Protein 1BNB (pdb70)

Sequence (38 aa):
APLSCGRNGGVCIPIRCPVPMRQIGTCFGRPVKCCRSWAPLSCGRNGGVCIPIRCPVPMRQIGTCFGRPVKCCRSWAPLSCGRNGGVCIPIRCPVPMRQIGTCFGRPVKCCRSWAPLSCGRNGGVCIPIRCPVPMRQIGTCFGRPVKCCRSWAPLSCGRNGGVCIPIRCPVPMRQIGTCFGRPVKCCRSWAPLSCGRNGGVCIPIRCPVPMRQIGTCFGRPVKCCRSWAPLSCGRNGGVCIPIRCPVPMRQIGTCFGRPVKCCRSWAPLSCGRNGGVCIPIRCPVPMRQIGTCFGRPVKCCRSWAPLSCGRNGGVCIPIRCPVPMRQIGTCFGRPVKCCRSWAPLSCGRNGGVCIPIRCPVPMRQIGTCFGRPVKCCRSWAPLSCGRNGGVCIPIRCPVPMRQIGTCFGRPVKCCRSWAPLSCGRNGGVCIPIRCPVPMRQIGTCFGRPVKCCRSWAPLSCGRNGGVCIPIRCPVPMRQIGTCFGRPVKCCRSWAPLSCGRNGGVCIPIRCPVPMRQIGTCFGRPVKCCRSWAPLSCGRNGGVCIPIRCPVPMRQIGTCFGRPVKCCRSWAPLSCGRNGGVCIPIRCPVPMRQIGTCFGRPVKCCRSWAPLSCGRNGGVCIPIRCPVPMRQIGTCFGRPVKCCRSWAPLSCGRNGGVCIPIRCPVPMRQIGTCFGRPVKCCRSWAPLSCGRNGGVCIPIRCPVPMRQIGTCFGRPVKCCRSWAPLSCGRNGGVCIPIRCPVPMRQIGTCFGRPVKCCRSW

Structure (mmCIF, N/CA/C/O backbone):
data_1BNB
#
_entry.id   1BNB
#
_cell.length_a   1.000
_cell.length_b   1.000
_cell.length_c   1.000
_cell.angle_alpha   90.00
_cell.angle_beta   90.00
_cell.angle_gamma   90.00
#
_symmetry.space_group_name_H-M   'P 1'
#
loop_
_atom_site.group_PDB
_atom_site.id
_atom_site.type_symbol
_atom_site.label_atom_id
_atom_site.label_alt_id
_atom_site.label_comp_id
_atom_site.label_asym_id
_atom_site.label_entity_id
_atom_site.label_seq_id
_atom_site.pdbx_PDB_ins_code
_atom_site.Cartn_x
_atom_site.Cartn_y
_atom_site.Cartn_z
_atom_site.occupancy
_atom_site.B_iso_or_equiv
_atom_site.auth_seq_id
_atom_site.auth_comp_id
_atom_site.auth_asym_id
_atom_site.auth_atom_id
_atom_site.pdbx_PDB_model_num
ATOM 1 N N . ALA A 1 1 ? -6.690 10.330 3.943 1.00 1.17 1 ALA A N 1
ATOM 2 C CA . ALA A 1 1 ? -5.622 11.352 3.766 1.00 1.07 1 ALA A CA 1
ATOM 3 C C . ALA A 1 1 ? -4.830 11.026 2.503 1.00 0.82 1 ALA A C 1
ATOM 4 O O . ALA A 1 1 ? -4.856 9.907 2.033 1.00 0.77 1 ALA A O 1
ATOM 13 N N . PRO A 1 2 ? -4.151 12.015 1.991 1.00 0.88 2 PRO A N 1
ATOM 14 C CA . PRO A 1 2 ? -3.334 11.870 0.775 1.00 0.85 2 PRO A CA 1
ATOM 15 C C . PRO A 1 2 ? -2.007 11.193 1.113 1.00 0.65 2 PRO A C 1
ATOM 16 O O . PRO A 1 2 ? -1.567 11.217 2.245 1.00 0.68 2 PRO A O 1
ATOM 27 N N . LEU A 1 3 ? -1.375 10.593 0.138 1.00 0.58 3 LEU A N 1
ATOM 28 C CA . LEU A 1 3 ? -0.074 9.905 0.379 1.00 0.48 3 LEU A CA 1
ATOM 29 C C . LEU A 1 3 ? -0.295 8.692 1.282 1.00 0.34 3 LEU A C 1
ATOM 30 O O . LEU A 1 3 ? -0.357 7.571 0.817 1.00 0.37 3 LEU A O 1
ATOM 46 N N . SER A 1 4 ? -0.418 8.905 2.565 1.00 0.31 4 SER A N 1
ATOM 47 C CA . SER A 1 4 ? -0.636 7.770 3.501 1.00 0.30 4 SER A CA 1
ATOM 48 C C . SER A 1 4 ? 0.587 6.849 3.471 1.00 0.24 4 SER A C 1
ATOM 49 O O . SER A 1 4 ? 1.626 7.205 2.950 1.00 0.29 4 SER A O 1
ATOM 57 N N . CYS A 1 5 ? 0.474 5.675 4.039 1.00 0.26 5 CYS A N 1
ATOM 58 C CA . CYS A 1 5 ? 1.627 4.725 4.057 1.00 0.27 5 CYS A CA 1
ATOM 59 C C . CYS A 1 5 ? 2.736 5.248 4.979 1.00 0.28 5 CYS A C 1
ATOM 60 O O . CYS A 1 5 ? 3.796 4.663 5.070 1.00 0.33 5 CYS A O 1
ATOM 67 N N . GLY A 1 6 ? 2.510 6.334 5.672 1.00 0.32 6 GLY A N 1
ATOM 68 C CA . GLY A 1 6 ? 3.563 6.862 6.580 1.00 0.36 6 GLY A CA 1
ATOM 69 C C . GLY A 1 6 ? 3.560 6.042 7.865 1.00 0.35 6 GLY A C 1
ATOM 70 O O . GLY A 1 6 ? 4.562 5.480 8.258 1.00 0.39 6 GLY A O 1
ATOM 74 N N . ARG A 1 7 ? 2.435 5.960 8.516 1.00 0.36 7 ARG A N 1
ATOM 75 C CA . ARG A 1 7 ? 2.359 5.165 9.769 1.00 0.37 7 ARG A CA 1
ATOM 76 C C . ARG A 1 7 ? 2.593 3.695 9.433 1.00 0.32 7 ARG A C 1
ATOM 77 O O . ARG A 1 7 ? 3.271 2.984 10.146 1.00 0.38 7 ARG A O 1
ATOM 98 N N . ASN A 1 8 ? 2.040 3.237 8.344 1.00 0.30 8 ASN A N 1
ATOM 99 C CA . ASN A 1 8 ? 2.234 1.815 7.951 1.00 0.31 8 ASN A CA 1
ATOM 100 C C . ASN A 1 8 ? 3.700 1.598 7.586 1.00 0.28 8 ASN A C 1
ATOM 101 O O . ASN A 1 8 ? 4.287 0.585 7.908 1.00 0.37 8 ASN A O 1
ATOM 112 N N . GLY A 1 9 ? 4.294 2.544 6.914 1.00 0.24 9 GLY A N 1
ATOM 113 C CA . GLY A 1 9 ? 5.720 2.397 6.524 1.00 0.27 9 GLY A CA 1
ATOM 114 C C . GLY A 1 9 ? 5.819 1.441 5.339 1.00 0.26 9 GLY A C 1
ATOM 115 O O . GLY A 1 9 ? 6.468 0.418 5.410 1.00 0.37 9 GLY A O 1
ATOM 119 N N . GLY A 1 10 ? 5.182 1.764 4.248 1.00 0.25 10 GLY A N 1
ATOM 120 C CA . GLY A 1 10 ? 5.243 0.870 3.060 1.00 0.27 10 GLY A CA 1
ATOM 121 C C . GLY A 1 10 ? 5.182 1.719 1.792 1.00 0.24 10 GLY A C 1
ATOM 122 O O . GLY A 1 10 ? 5.257 2.930 1.845 1.00 0.29 10 GLY A O 1
ATOM 126 N N . VAL A 1 11 ? 5.041 1.099 0.653 1.00 0.25 11 VAL A N 1
ATOM 127 C CA . VAL A 1 11 ? 4.971 1.883 -0.611 1.00 0.24 11 VAL A CA 1
ATOM 128 C C . VAL A 1 11 ? 3.512 1.997 -1.053 1.00 0.24 11 VAL A C 1
ATOM 129 O O . VAL A 1 11 ? 2.700 1.137 -0.775 1.00 0.36 11 VAL A O 1
ATOM 142 N N . CYS A 1 12 ? 3.173 3.058 -1.731 1.00 0.22 12 CYS A N 1
ATOM 143 C CA . CYS A 1 12 ? 1.766 3.242 -2.182 1.00 0.23 12 CYS A CA 1
ATOM 144 C C . CYS A 1 12 ? 1.597 2.709 -3.605 1.00 0.22 12 CYS A C 1
ATOM 145 O O . CYS A 1 12 ? 1.828 3.409 -4.571 1.00 0.29 12 CYS A O 1
ATOM 152 N N . ILE A 1 13 ? 1.182 1.482 -3.745 1.00 0.23 13 ILE A N 1
ATOM 153 C CA . ILE A 1 13 ? 0.984 0.915 -5.104 1.00 0.23 13 ILE A CA 1
ATOM 154 C C . ILE A 1 13 ? -0.493 1.052 -5.487 1.00 0.24 13 ILE A C 1
ATOM 155 O O . ILE A 1 13 ? -1.365 0.670 -4.731 1.00 0.28 13 ILE A O 1
ATOM 171 N N . PRO A 1 14 ? -0.728 1.602 -6.648 1.00 0.26 14 PRO A N 1
ATOM 172 C CA . PRO A 1 14 ? -2.091 1.812 -7.164 1.00 0.30 14 PRO A CA 1
ATOM 173 C C . PRO A 1 14 ? -2.669 0.502 -7.705 1.00 0.27 14 PRO A C 1
ATOM 174 O O . PRO A 1 14 ? -2.016 -0.521 -7.702 1.00 0.30 14 PRO A O 1
ATOM 185 N N . ILE A 1 15 ? -3.892 0.537 -8.166 1.00 0.30 15 ILE A N 1
ATOM 186 C CA . ILE A 1 15 ? -4.543 -0.689 -8.711 1.00 0.33 15 ILE A CA 1
ATOM 187 C C . ILE A 1 15 ? -4.649 -1.752 -7.609 1.00 0.33 15 ILE A C 1
ATOM 188 O O . ILE A 1 15 ? -5.596 -1.756 -6.847 1.00 0.42 15 ILE A O 1
ATOM 204 N N . ARG A 1 16 ? -3.702 -2.645 -7.498 1.00 0.32 16 ARG A N 1
ATOM 205 C CA . ARG A 1 16 ? -3.791 -3.677 -6.428 1.00 0.35 16 ARG A CA 1
ATOM 206 C C . ARG A 1 16 ? -2.387 -4.072 -5.982 1.00 0.31 16 ARG A C 1
ATOM 207 O O . ARG A 1 16 ? -1.406 -3.728 -6.608 1.00 0.40 16 ARG A O 1
ATOM 228 N N . CYS A 1 17 ? -2.287 -4.798 -4.906 1.00 0.30 17 CYS A N 1
ATOM 229 C CA . CYS A 1 17 ? -0.949 -5.222 -4.418 1.00 0.28 17 CYS A CA 1
ATOM 230 C C . CYS A 1 17 ? -0.436 -6.369 -5.289 1.00 0.25 17 CYS A C 1
ATOM 231 O O . CYS A 1 17 ? -1.086 -7.390 -5.414 1.00 0.31 17 CYS A O 1
ATOM 238 N N . PRO A 1 18 ? 0.717 -6.168 -5.868 1.00 0.28 18 PRO A N 1
ATOM 239 C CA . PRO A 1 18 ? 1.353 -7.170 -6.735 1.00 0.36 18 PRO A CA 1
ATOM 240 C C . PRO A 1 18 ? 2.030 -8.243 -5.882 1.00 0.34 18 PRO A C 1
ATOM 241 O O . PRO A 1 18 ? 2.844 -7.946 -5.031 1.00 0.43 18 PRO A O 1
ATOM 252 N N . VAL A 1 19 ? 1.702 -9.484 -6.099 1.00 0.38 19 VAL A N 1
ATOM 253 C CA . VAL A 1 19 ? 2.332 -10.567 -5.297 1.00 0.40 19 VAL A CA 1
ATOM 254 C C . VAL A 1 19 ? 3.810 -10.672 -5.680 1.00 0.44 19 VAL A C 1
ATOM 255 O O . VAL A 1 19 ? 4.203 -10.237 -6.744 1.00 0.49 19 VAL A O 1
ATOM 268 N N . PRO A 1 20 ? 4.588 -11.251 -4.802 1.00 0.45 20 PRO A N 1
ATOM 269 C CA . PRO A 1 20 ? 4.108 -11.779 -3.511 1.00 0.43 20 PRO A CA 1
ATOM 270 C C . PRO A 1 20 ? 3.979 -10.667 -2.456 1.00 0.37 20 PRO A C 1
ATOM 271 O O . PRO A 1 20 ? 3.790 -10.942 -1.288 1.00 0.46 20 PRO A O 1
ATOM 282 N N . MET A 1 21 ? 4.081 -9.421 -2.843 1.00 0.31 21 MET A N 1
ATOM 283 C CA . MET A 1 21 ? 3.961 -8.328 -1.839 1.00 0.28 21 MET A CA 1
ATOM 284 C C . MET A 1 21 ? 2.560 -8.355 -1.230 1.00 0.27 21 MET A C 1
ATOM 285 O O . MET A 1 21 ? 1.582 -8.598 -1.910 1.00 0.37 21 MET A O 1
ATOM 299 N N . ARG A 1 22 ? 2.456 -8.111 0.046 1.00 0.28 22 ARG A N 1
ATOM 300 C CA . ARG A 1 22 ? 1.120 -8.128 0.701 1.00 0.33 22 ARG A CA 1
ATOM 301 C C . ARG A 1 22 ? 0.700 -6.694 1.025 1.00 0.29 22 ARG A C 1
ATOM 302 O O . ARG A 1 22 ? 1.527 -5.837 1.273 1.00 0.33 22 ARG A O 1
ATOM 323 N N . GLN A 1 23 ? -0.577 -6.427 1.025 1.00 0.30 23 GLN A N 1
ATOM 324 C CA . GLN A 1 23 ? -1.047 -5.050 1.334 1.00 0.28 23 GLN A CA 1
ATOM 325 C C . GLN A 1 23 ? -0.874 -4.782 2.828 1.00 0.27 23 GLN A C 1
ATOM 326 O O . GLN A 1 23 ? -1.071 -5.653 3.650 1.00 0.36 23 GLN A O 1
ATOM 340 N N . ILE A 1 24 ? -0.508 -3.583 3.185 1.00 0.26 24 ILE A N 1
ATOM 341 C CA . ILE A 1 24 ? -0.320 -3.257 4.626 1.00 0.28 24 ILE A CA 1
ATOM 342 C C . ILE A 1 24 ? -0.881 -1.861 4.909 1.00 0.27 24 ILE A C 1
ATOM 343 O O . ILE A 1 24 ? -0.307 -1.089 5.651 1.00 0.37 24 ILE A O 1
ATOM 359 N N . GLY A 1 25 ? -1.996 -1.528 4.323 1.00 0.28 25 GLY A N 1
ATOM 360 C CA . GLY A 1 25 ? -2.588 -0.182 4.559 1.00 0.29 25 GLY A CA 1
ATOM 361 C C . GLY A 1 25 ? -3.159 0.347 3.245 1.00 0.26 25 GLY A C 1
ATOM 362 O O . GLY A 1 25 ? -3.263 -0.374 2.273 1.00 0.33 25 GLY A O 1
ATOM 366 N N . THR A 1 26 ? -3.527 1.597 3.202 1.00 0.28 26 THR A N 1
ATOM 367 C CA . THR A 1 26 ? -4.087 2.156 1.944 1.00 0.29 26 THR A CA 1
ATOM 368 C C . THR A 1 26 ? -3.389 3.479 1.619 1.00 0.26 26 THR A C 1
ATOM 369 O O . THR A 1 26 ? -2.694 4.041 2.442 1.00 0.32 26 THR A O 1
ATOM 380 N N . CYS A 1 27 ? -3.568 3.980 0.427 1.00 0.25 27 CYS A N 1
ATOM 381 C CA . CYS A 1 27 ? -2.913 5.263 0.052 1.00 0.25 27 CYS A CA 1
ATOM 382 C C . CYS A 1 27 ? -3.888 6.113 -0.762 1.00 0.25 27 CYS A C 1
ATOM 383 O O . CYS A 1 27 ? -4.620 5.609 -1.592 1.00 0.28 27 CYS A O 1
ATOM 390 N N . PHE A 1 28 ? -3.901 7.400 -0.529 1.00 0.27 28 PHE A N 1
ATOM 391 C CA . PHE A 1 28 ? -4.826 8.298 -1.283 1.00 0.30 28 PHE A CA 1
ATOM 392 C C . PHE A 1 28 ? -6.268 7.816 -1.126 1.00 0.35 28 PHE A C 1
ATOM 393 O O . PHE A 1 28 ? -7.100 8.047 -1.979 1.00 0.42 28 PHE A O 1
ATOM 410 N N . GLY A 1 29 ? -6.578 7.148 -0.052 1.00 0.39 29 GLY A N 1
ATOM 411 C CA . GLY A 1 29 ? -7.969 6.660 0.134 1.00 0.47 29 GLY A CA 1
ATOM 412 C C . GLY A 1 29 ? -8.065 5.205 -0.326 1.00 0.44 29 GLY A C 1
ATOM 413 O O . GLY A 1 29 ? -7.352 4.345 0.151 1.00 0.47 29 GLY A O 1
ATOM 417 N N . ARG A 1 30 ? -8.958 4.919 -1.233 1.00 0.46 30 ARG A N 1
ATOM 418 C CA . ARG A 1 30 ? -9.120 3.515 -1.707 1.00 0.48 30 ARG A CA 1
ATOM 419 C C . ARG A 1 30 ? -8.486 3.242 -3.099 1.00 0.45 30 ARG A C 1
ATOM 420 O O . ARG A 1 30 ? -8.390 2.090 -3.474 1.00 0.49 30 ARG A O 1
ATOM 441 N N . PRO A 1 31 ? -8.077 4.253 -3.852 1.00 0.41 31 PRO A N 1
ATOM 442 C CA . PRO A 1 31 ? -7.488 4.011 -5.185 1.00 0.41 31 PRO A CA 1
ATOM 443 C C . PRO A 1 31 ? -6.081 3.422 -5.058 1.00 0.35 31 PRO A C 1
ATOM 444 O O . PRO A 1 31 ? -5.733 2.481 -5.744 1.00 0.43 31 PRO A O 1
ATOM 455 N N . VAL A 1 32 ? -5.273 3.950 -4.185 1.00 0.27 32 VAL A N 1
ATOM 456 C CA . VAL A 1 32 ? -3.903 3.398 -4.023 1.00 0.23 32 VAL A CA 1
ATOM 457 C C . VAL A 1 32 ? -3.854 2.609 -2.715 1.00 0.21 32 VAL A C 1
ATOM 458 O O . VAL A 1 32 ? -4.640 2.840 -1.819 1.00 0.23 32 VAL A O 1
ATOM 471 N N . LYS A 1 33 ? -2.957 1.671 -2.593 1.00 0.23 33 LYS A N 1
ATOM 472 C CA . LYS A 1 33 ? -2.893 0.876 -1.336 1.00 0.23 33 LYS A CA 1
ATOM 473 C C . LYS A 1 33 ? -1.444 0.756 -0.867 1.00 0.20 33 LYS A C 1
ATOM 474 O O . LYS A 1 33 ? -0.517 0.998 -1.613 1.00 0.23 33 LYS A O 1
ATOM 493 N N . CYS A 1 34 ? -1.245 0.367 0.361 1.00 0.21 34 CYS A N 1
ATOM 494 C CA . CYS A 1 34 ? 0.139 0.209 0.882 1.00 0.22 34 CYS A CA 1
ATOM 495 C C . CYS A 1 34 ? 0.587 -1.227 0.635 1.00 0.23 34 CYS A C 1
ATOM 496 O O . CYS A 1 34 ? -0.172 -2.156 0.818 1.00 0.32 34 CYS A O 1
ATOM 503 N N . CYS A 1 35 ? 1.802 -1.426 0.213 1.00 0.23 35 CYS A N 1
ATOM 504 C CA . CYS A 1 35 ? 2.269 -2.813 -0.051 1.00 0.27 35 CYS A CA 1
ATOM 505 C C . CYS A 1 35 ? 3.654 -3.018 0.560 1.00 0.24 35 CYS A C 1
ATOM 506 O O . CYS A 1 35 ? 4.540 -2.205 0.400 1.00 0.26 35 CYS A O 1
ATOM 513 N N . ARG A 1 36 ? 3.848 -4.105 1.255 1.00 0.22 36 ARG A N 1
ATOM 514 C CA . ARG A 1 36 ? 5.178 -4.368 1.866 1.00 0.22 36 ARG A CA 1
ATOM 515 C C . ARG A 1 36 ? 5.401 -5.875 1.947 1.00 0.23 36 ARG A C 1
ATOM 516 O O . ARG A 1 36 ? 4.464 -6.651 1.941 1.00 0.29 36 ARG A O 1
ATOM 537 N N . SER A 1 37 ? 6.629 -6.297 2.025 1.00 0.29 37 SER A N 1
ATOM 538 C CA . SER A 1 37 ? 6.909 -7.753 2.112 1.00 0.35 37 SER A CA 1
ATOM 539 C C . SER A 1 37 ? 6.720 -8.217 3.557 1.00 0.39 37 SER A C 1
ATOM 540 O O . SER A 1 37 ? 6.298 -9.327 3.813 1.00 0.55 37 SER A O 1
ATOM 548 N N . TRP A 1 38 ? 7.026 -7.372 4.503 1.00 0.42 38 TRP A N 1
ATOM 549 C CA . TRP A 1 38 ? 6.864 -7.757 5.930 1.00 0.53 38 TRP A CA 1
ATOM 550 C C . TRP A 1 38 ? 5.858 -6.816 6.583 1.00 0.51 38 TRP A C 1
ATOM 551 O O . TRP A 1 38 ? 5.608 -6.966 7.765 1.00 0.67 38 TRP A O 1
ATOM 573 N N . ALA A 1 1 ? 5.861 10.905 12.527 1.00 2.55 1 ALA A N 2
ATOM 574 C CA . ALA A 1 1 ? 6.848 10.578 11.457 1.00 2.37 1 ALA A CA 2
ATOM 575 C C . ALA A 1 1 ? 6.485 9.234 10.816 1.00 1.96 1 ALA A C 2
ATOM 576 O O . ALA A 1 1 ? 6.208 9.179 9.636 1.00 1.96 1 ALA A O 2
ATOM 585 N N . PRO A 1 2 ? 6.493 8.187 11.605 1.00 1.78 2 PRO A N 2
ATOM 586 C CA . PRO A 1 2 ? 6.165 6.840 11.115 1.00 1.51 2 PRO A CA 2
ATOM 587 C C . PRO A 1 2 ? 4.653 6.690 10.956 1.00 1.28 2 PRO A C 2
ATOM 588 O O . PRO A 1 2 ? 3.974 6.192 11.830 1.00 1.38 2 PRO A O 2
ATOM 599 N N . LEU A 1 3 ? 4.121 7.121 9.850 1.00 1.16 3 LEU A N 2
ATOM 600 C CA . LEU A 1 3 ? 2.655 7.000 9.640 1.00 1.08 3 LEU A CA 2
ATOM 601 C C . LEU A 1 3 ? 2.347 5.600 9.120 1.00 0.77 3 LEU A C 2
ATOM 602 O O . LEU A 1 3 ? 3.233 4.792 8.936 1.00 0.64 3 LEU A O 2
ATOM 618 N N . SER A 1 4 ? 1.100 5.307 8.880 1.00 0.79 4 SER A N 2
ATOM 619 C CA . SER A 1 4 ? 0.739 3.960 8.368 1.00 0.70 4 SER A CA 2
ATOM 620 C C . SER A 1 4 ? 1.488 3.703 7.061 1.00 0.42 4 SER A C 2
ATOM 621 O O . SER A 1 4 ? 1.860 4.626 6.365 1.00 0.35 4 SER A O 2
ATOM 629 N N . CYS A 1 5 ? 1.716 2.458 6.733 1.00 0.50 5 CYS A N 2
ATOM 630 C CA . CYS A 1 5 ? 2.447 2.121 5.476 1.00 0.55 5 CYS A CA 2
ATOM 631 C C . CYS A 1 5 ? 3.933 2.453 5.642 1.00 0.49 5 CYS A C 2
ATOM 632 O O . CYS A 1 5 ? 4.775 1.583 5.585 1.00 0.61 5 CYS A O 2
ATOM 639 N N . GLY A 1 6 ? 4.262 3.699 5.853 1.00 0.48 6 GLY A N 2
ATOM 640 C CA . GLY A 1 6 ? 5.691 4.076 6.025 1.00 0.66 6 GLY A CA 2
ATOM 641 C C . GLY A 1 6 ? 6.268 3.340 7.233 1.00 0.61 6 GLY A C 2
ATOM 642 O O . GLY A 1 6 ? 7.337 2.767 7.169 1.00 0.74 6 GLY A O 2
ATOM 646 N N . ARG A 1 7 ? 5.571 3.350 8.336 1.00 0.55 7 ARG A N 2
ATOM 647 C CA . ARG A 1 7 ? 6.085 2.650 9.545 1.00 0.61 7 ARG A CA 2
ATOM 648 C C . ARG A 1 7 ? 6.145 1.144 9.284 1.00 0.45 7 ARG A C 2
ATOM 649 O O . ARG A 1 7 ? 6.956 0.441 9.850 1.00 0.53 7 ARG A O 2
ATOM 670 N N . ASN A 1 8 ? 5.291 0.638 8.437 1.00 0.36 8 ASN A N 2
ATOM 671 C CA . AS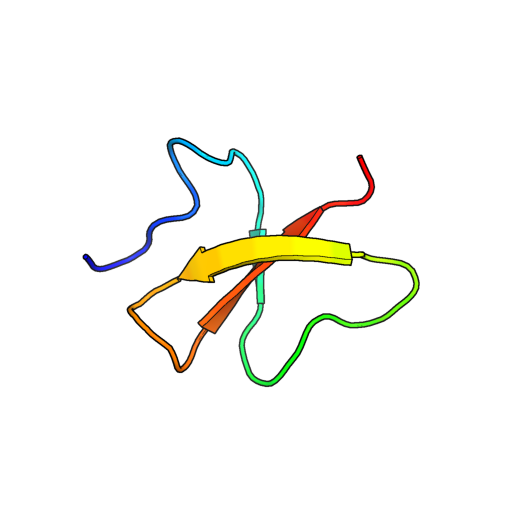N A 1 8 ? 5.306 -0.824 8.152 1.00 0.42 8 ASN A CA 2
ATOM 672 C C . ASN A 1 8 ? 6.335 -1.132 7.062 1.00 0.43 8 ASN A C 2
ATOM 673 O O . ASN A 1 8 ? 6.681 -2.275 6.835 1.00 0.56 8 ASN A O 2
ATOM 684 N N . GLY A 1 9 ? 6.821 -0.132 6.379 1.00 0.49 9 GLY A N 2
ATOM 685 C CA . GLY A 1 9 ? 7.818 -0.381 5.305 1.00 0.65 9 GLY A CA 2
ATOM 686 C C . GLY A 1 9 ? 7.098 -0.612 3.974 1.00 0.59 9 GLY A C 2
ATOM 687 O O . GLY A 1 9 ? 7.696 -1.026 3.004 1.00 0.65 9 GLY A O 2
ATOM 691 N N . GLY A 1 10 ? 5.823 -0.346 3.909 1.00 0.69 10 GLY A N 2
ATOM 692 C CA . GLY A 1 10 ? 5.093 -0.554 2.632 1.00 0.70 10 GLY A CA 2
ATOM 693 C C . GLY A 1 10 ? 5.021 0.771 1.877 1.00 0.68 10 GLY A C 2
ATOM 694 O O . GLY A 1 10 ? 5.092 1.833 2.463 1.00 0.96 10 GLY A O 2
ATOM 698 N N . VAL A 1 11 ? 4.874 0.719 0.584 1.00 0.49 11 VAL A N 2
ATOM 699 C CA . VAL A 1 11 ? 4.792 1.980 -0.203 1.00 0.53 11 VAL A CA 2
ATOM 700 C C . VAL A 1 11 ? 3.407 2.084 -0.842 1.00 0.47 11 VAL A C 2
ATOM 701 O O . VAL A 1 11 ? 2.713 1.100 -1.002 1.00 0.41 11 VAL A O 2
ATOM 714 N N . CYS A 1 12 ? 3.000 3.269 -1.204 1.00 0.54 12 CYS A N 2
ATOM 715 C CA . CYS A 1 12 ? 1.659 3.439 -1.829 1.00 0.50 12 CYS A CA 2
ATOM 716 C C . CYS A 1 12 ? 1.724 3.002 -3.292 1.00 0.47 12 CYS A C 2
ATOM 717 O O . CYS A 1 12 ? 2.064 3.777 -4.165 1.00 0.59 12 CYS A O 2
ATOM 724 N N . ILE A 1 13 ? 1.399 1.772 -3.568 1.00 0.40 13 ILE A N 2
ATOM 725 C CA . ILE A 1 13 ? 1.439 1.290 -4.974 1.00 0.44 13 ILE A CA 2
ATOM 726 C C . ILE A 1 13 ? 0.017 1.287 -5.540 1.00 0.40 13 ILE A C 2
ATOM 727 O O . ILE A 1 13 ? -0.867 0.661 -4.988 1.00 0.35 13 ILE A O 2
ATOM 743 N N . PRO A 1 14 ? -0.159 1.990 -6.627 1.00 0.47 14 PRO A N 2
ATOM 744 C CA . PRO A 1 14 ? -1.463 2.093 -7.299 1.00 0.47 14 PRO A CA 2
ATOM 745 C C . PRO A 1 14 ? -1.729 0.833 -8.122 1.00 0.48 14 PRO A C 2
ATOM 746 O O . PRO A 1 14 ? -0.880 -0.027 -8.240 1.00 0.52 14 PRO A O 2
ATOM 757 N N . ILE A 1 15 ? -2.900 0.719 -8.688 1.00 0.54 15 ILE A N 2
ATOM 758 C CA . ILE A 1 15 ? -3.227 -0.484 -9.503 1.00 0.61 15 ILE A CA 2
ATOM 759 C C . ILE A 1 15 ? -2.958 -1.743 -8.663 1.00 0.57 15 ILE A C 2
ATOM 760 O O . ILE A 1 15 ? -3.452 -1.863 -7.561 1.00 0.66 15 ILE A O 2
ATOM 776 N N . ARG A 1 16 ? -2.186 -2.680 -9.148 1.00 0.66 16 ARG A N 2
ATOM 777 C CA . ARG A 1 16 ? -1.919 -3.896 -8.334 1.00 0.66 16 ARG A CA 2
ATOM 778 C C . ARG A 1 16 ? -0.505 -3.814 -7.764 1.00 0.64 16 ARG A C 2
ATOM 779 O O . ARG A 1 16 ? 0.303 -3.018 -8.197 1.00 0.85 16 ARG A O 2
ATOM 800 N N . CYS A 1 17 ? -0.200 -4.627 -6.795 1.00 0.59 17 CYS A N 2
ATOM 801 C CA . CYS A 1 17 ? 1.162 -4.593 -6.198 1.00 0.58 17 CYS A CA 2
ATOM 802 C C . CYS A 1 17 ? 1.875 -5.910 -6.506 1.00 0.64 17 CYS A C 2
ATOM 803 O O . CYS A 1 17 ? 1.237 -6.921 -6.725 1.00 0.71 17 CYS A O 2
ATOM 810 N N . PRO A 1 18 ? 3.178 -5.854 -6.528 1.00 0.66 18 PRO A N 2
ATOM 811 C CA . PRO A 1 18 ? 4.021 -7.027 -6.821 1.00 0.74 18 PRO A CA 2
ATOM 812 C C . PRO A 1 18 ? 4.098 -7.953 -5.606 1.00 0.64 18 PRO A C 2
ATOM 813 O O . PRO A 1 18 ? 3.687 -7.599 -4.520 1.00 0.61 18 PRO A O 2
ATOM 824 N N . VAL A 1 19 ? 4.620 -9.136 -5.788 1.00 0.67 19 VAL A N 2
ATOM 825 C CA . VAL A 1 19 ? 4.727 -10.093 -4.652 1.00 0.61 19 VAL A CA 2
ATOM 826 C C . VAL A 1 19 ? 5.713 -9.546 -3.617 1.00 0.56 19 VAL A C 2
ATOM 827 O O . VAL A 1 19 ? 6.599 -8.787 -3.950 1.00 0.62 19 VAL A O 2
ATOM 840 N N . PRO A 1 20 ? 5.529 -9.956 -2.387 1.00 0.52 20 PRO A N 2
ATOM 841 C CA . PRO A 1 20 ? 4.450 -10.879 -1.992 1.00 0.55 20 PRO A CA 2
ATOM 842 C C . PRO A 1 20 ? 3.114 -10.139 -1.826 1.00 0.54 20 PRO A C 2
ATOM 843 O O . PRO A 1 20 ? 2.158 -10.696 -1.329 1.00 0.65 20 PRO A O 2
ATOM 854 N N . MET A 1 21 ? 3.040 -8.897 -2.233 1.00 0.49 21 MET A N 2
ATOM 855 C CA . MET A 1 21 ? 1.767 -8.136 -2.095 1.00 0.53 21 MET A CA 2
ATOM 856 C C . MET A 1 21 ? 1.372 -8.074 -0.621 1.00 0.47 21 MET A C 2
ATOM 857 O O . MET A 1 21 ? 0.313 -8.522 -0.230 1.00 0.59 21 MET A O 2
ATOM 871 N N . ARG A 1 22 ? 2.213 -7.516 0.201 1.00 0.37 22 ARG A N 2
ATOM 872 C CA . ARG A 1 22 ? 1.880 -7.421 1.645 1.00 0.41 22 ARG A CA 2
ATOM 873 C C . ARG A 1 22 ? 1.144 -6.105 1.884 1.00 0.41 22 ARG A C 2
ATOM 874 O O . ARG A 1 22 ? 1.746 -5.088 2.157 1.00 0.43 22 ARG A O 2
ATOM 895 N N . GLN A 1 23 ? -0.154 -6.111 1.762 1.00 0.52 23 GLN A N 2
ATOM 896 C CA . GLN A 1 23 ? -0.925 -4.853 1.964 1.00 0.56 23 GLN A CA 2
ATOM 897 C C . GLN A 1 23 ? -0.985 -4.516 3.452 1.00 0.68 23 GLN A C 2
ATOM 898 O O . GLN A 1 23 ? -1.443 -5.300 4.258 1.00 0.93 23 GLN A O 2
ATOM 912 N N . ILE A 1 24 ? -0.538 -3.348 3.817 1.00 0.62 24 ILE A N 2
ATOM 913 C CA . ILE A 1 24 ? -0.579 -2.944 5.248 1.00 0.80 24 ILE A CA 2
ATOM 914 C C . ILE A 1 24 ? -1.261 -1.579 5.362 1.00 0.84 24 ILE A C 2
ATOM 915 O O . ILE A 1 24 ? -0.910 -0.768 6.195 1.00 1.10 24 ILE A O 2
ATOM 931 N N . GLY A 1 25 ? -2.230 -1.312 4.529 1.00 0.67 25 GLY A N 2
ATOM 932 C CA . GLY A 1 25 ? -2.920 0.003 4.597 1.00 0.71 25 GLY A CA 2
ATOM 933 C C . GLY A 1 25 ? -3.344 0.426 3.194 1.00 0.62 25 GLY A C 2
ATOM 934 O O . GLY A 1 25 ? -3.101 -0.271 2.226 1.00 0.57 25 GLY A O 2
ATOM 938 N N . THR A 1 26 ? -3.975 1.559 3.071 1.00 0.65 26 THR A N 2
ATOM 939 C CA . THR A 1 26 ? -4.416 2.022 1.730 1.00 0.60 26 THR A CA 2
ATOM 940 C C . THR A 1 26 ? -3.894 3.438 1.485 1.00 0.60 26 THR A C 2
ATOM 941 O O . THR A 1 26 ? -3.460 4.116 2.397 1.00 0.74 26 THR A O 2
ATOM 952 N N . CYS A 1 27 ? -3.926 3.890 0.264 1.00 0.53 27 CYS A N 2
ATOM 953 C CA . CYS A 1 27 ? -3.426 5.258 -0.036 1.00 0.58 27 CYS A CA 2
ATOM 954 C C . CYS A 1 27 ? -4.420 5.980 -0.948 1.00 0.58 27 CYS A C 2
ATOM 955 O O . CYS A 1 27 ? -4.850 5.451 -1.958 1.00 0.48 27 CYS A O 2
ATOM 962 N N . PHE A 1 28 ? -4.778 7.188 -0.599 1.00 0.71 28 PHE A N 2
ATOM 963 C CA . PHE A 1 28 ? -5.737 7.971 -1.433 1.00 0.74 28 PHE A CA 2
ATOM 964 C C . PHE A 1 28 ? -7.038 7.192 -1.614 1.00 0.68 28 PHE A C 2
ATOM 965 O O . PHE A 1 28 ? -7.670 7.264 -2.647 1.00 0.67 28 PHE A O 2
ATOM 982 N N . GLY A 1 29 ? -7.450 6.453 -0.625 1.00 0.72 29 GLY A N 2
ATOM 983 C CA . GLY A 1 29 ? -8.715 5.683 -0.762 1.00 0.72 29 GLY A CA 2
ATOM 984 C C . GLY A 1 29 ? -8.398 4.260 -1.212 1.00 0.62 29 GLY A C 2
ATOM 985 O O . GLY A 1 29 ? -7.519 3.612 -0.680 1.00 0.64 29 GLY A O 2
ATOM 989 N N . ARG A 1 30 ? -9.116 3.762 -2.182 1.00 0.59 30 ARG A N 2
ATOM 990 C CA . ARG A 1 30 ? -8.870 2.373 -2.656 1.00 0.56 30 ARG A CA 2
ATOM 991 C C . ARG A 1 30 ? -8.058 2.294 -3.977 1.00 0.46 30 ARG A C 2
ATOM 992 O O . ARG A 1 30 ? -7.778 1.196 -4.415 1.00 0.49 30 ARG A O 2
ATOM 1013 N N . PRO A 1 31 ? -7.688 3.403 -4.600 1.00 0.42 31 PRO A N 2
ATOM 1014 C CA . PRO A 1 31 ? -6.917 3.338 -5.855 1.00 0.39 31 PRO A CA 2
ATOM 1015 C C . PRO A 1 31 ? -5.471 2.946 -5.555 1.00 0.33 31 PRO A C 2
ATOM 1016 O O . PRO A 1 31 ? -4.899 2.094 -6.208 1.00 0.40 31 PRO A O 2
ATOM 1027 N N . VAL A 1 32 ? -4.877 3.545 -4.563 1.00 0.32 32 VAL A N 2
ATOM 1028 C CA . VAL A 1 32 ? -3.482 3.192 -4.217 1.00 0.31 32 VAL A CA 2
ATOM 1029 C C . VAL A 1 32 ? -3.501 2.420 -2.900 1.00 0.31 32 VAL A C 2
ATOM 1030 O O . VAL A 1 32 ? -4.367 2.622 -2.073 1.00 0.39 32 VAL A O 2
ATOM 1043 N N . LYS A 1 33 ? -2.577 1.525 -2.697 1.00 0.29 33 LYS A N 2
ATOM 1044 C CA . LYS A 1 33 ? -2.579 0.740 -1.432 1.00 0.31 33 LYS A CA 2
ATOM 1045 C C . LYS A 1 33 ? -1.163 0.665 -0.873 1.00 0.31 33 LYS A C 2
ATOM 1046 O O . LYS A 1 33 ? -0.197 0.860 -1.579 1.00 0.32 33 LYS A O 2
ATOM 1065 N N . CYS A 1 34 ? -1.034 0.371 0.388 1.00 0.35 34 CYS A N 2
ATOM 1066 C CA . CYS A 1 34 ? 0.318 0.267 0.994 1.00 0.37 34 CYS A CA 2
ATOM 1067 C C . CYS A 1 34 ? 0.798 -1.173 0.858 1.00 0.31 34 CYS A C 2
ATOM 1068 O O . CYS A 1 34 ? 0.650 -1.973 1.758 1.00 0.37 34 CYS A O 2
ATOM 1075 N N . CYS A 1 35 ? 1.357 -1.516 -0.265 1.00 0.27 35 CYS A N 2
ATOM 1076 C CA . CYS A 1 35 ? 1.826 -2.912 -0.459 1.00 0.25 35 CYS A CA 2
ATOM 1077 C C . CYS A 1 35 ? 3.323 -2.997 -0.171 1.00 0.28 35 CYS A C 2
ATOM 1078 O O . CYS A 1 35 ? 4.082 -2.108 -0.499 1.00 0.34 35 CYS A O 2
ATOM 1085 N N . ARG A 1 36 ? 3.746 -4.065 0.442 1.00 0.35 36 ARG A N 2
ATOM 1086 C CA . ARG A 1 36 ? 5.188 -4.227 0.756 1.00 0.44 36 ARG A CA 2
ATOM 1087 C C . ARG A 1 36 ? 5.772 -5.296 -0.159 1.00 0.43 36 ARG A C 2
ATOM 1088 O O . ARG A 1 36 ? 5.081 -6.199 -0.589 1.00 0.34 36 ARG A O 2
ATOM 1109 N N . SER A 1 37 ? 7.037 -5.211 -0.454 1.00 0.66 37 SER A N 2
ATOM 1110 C CA . SER A 1 37 ? 7.662 -6.230 -1.335 1.00 0.72 37 SER A CA 2
ATOM 1111 C C . SER A 1 37 ? 8.344 -7.301 -0.476 1.00 0.70 37 SER A C 2
ATOM 1112 O O . SER A 1 37 ? 9.188 -8.038 -0.947 1.00 0.80 37 SER A O 2
ATOM 1120 N N . TRP A 1 38 ? 7.983 -7.398 0.777 1.00 0.71 38 TRP A N 2
ATOM 1121 C CA . TRP A 1 38 ? 8.603 -8.420 1.659 1.00 0.84 38 TRP A CA 2
ATOM 1122 C C . TRP A 1 38 ? 7.752 -8.553 2.919 1.00 0.88 38 TRP A C 2
ATOM 1123 O O . TRP A 1 38 ? 8.122 -9.322 3.789 1.00 1.07 38 TRP A O 2
ATOM 1145 N N . ALA A 1 1 ? 1.622 12.443 -6.705 1.00 1.85 1 ALA A N 3
ATOM 1146 C CA . ALA A 1 1 ? 1.421 12.008 -5.294 1.00 1.43 1 ALA A CA 3
ATOM 1147 C C . ALA A 1 1 ? 2.644 11.212 -4.842 1.00 1.29 1 ALA A C 3
ATOM 1148 O O . ALA A 1 1 ? 3.362 10.670 -5.656 1.00 1.50 1 ALA A O 3
ATOM 1157 N N . PRO A 1 2 ? 2.842 11.170 -3.553 1.00 1.13 2 PRO A N 3
ATOM 1158 C CA . PRO A 1 2 ? 3.973 10.449 -2.945 1.00 1.23 2 PRO A CA 3
ATOM 1159 C C . PRO A 1 2 ? 3.698 8.947 -2.925 1.00 1.06 2 PRO A C 3
ATOM 1160 O O . PRO A 1 2 ? 2.658 8.503 -2.483 1.00 1.16 2 PRO A O 3
ATOM 1171 N N . LEU A 1 3 ? 4.620 8.158 -3.398 1.00 0.91 3 LEU A N 3
ATOM 1172 C CA . LEU A 1 3 ? 4.405 6.687 -3.401 1.00 0.83 3 LEU A CA 3
ATOM 1173 C C . LEU A 1 3 ? 5.022 6.067 -2.146 1.00 0.67 3 LEU A C 3
ATOM 1174 O O . LEU A 1 3 ? 5.239 4.874 -2.080 1.00 0.94 3 LEU A O 3
ATOM 1190 N N . SER A 1 4 ? 5.304 6.854 -1.147 1.00 0.69 4 SER A N 3
ATOM 1191 C CA . SER A 1 4 ? 5.903 6.291 0.091 1.00 0.59 4 SER A CA 3
ATOM 1192 C C . SER A 1 4 ? 4.828 6.198 1.173 1.00 0.54 4 SER A C 3
ATOM 1193 O O . SER A 1 4 ? 4.312 7.196 1.636 1.00 0.82 4 SER A O 3
ATOM 1201 N N . CYS A 1 5 ? 4.492 5.010 1.588 1.00 0.36 5 CYS A N 3
ATOM 1202 C CA . CYS A 1 5 ? 3.460 4.860 2.648 1.00 0.34 5 CYS A CA 3
ATOM 1203 C C . CYS A 1 5 ? 4.158 4.846 4.004 1.00 0.35 5 CYS A C 3
ATOM 1204 O O . CYS A 1 5 ? 4.375 3.805 4.591 1.00 0.42 5 CYS A O 3
ATOM 1211 N N . GLY A 1 6 ? 4.523 5.992 4.498 1.00 0.43 6 GLY A N 3
ATOM 1212 C CA . GLY A 1 6 ? 5.223 6.052 5.812 1.00 0.51 6 GLY A CA 3
ATOM 1213 C C . GLY A 1 6 ? 4.272 5.633 6.937 1.00 0.49 6 GLY A C 3
ATOM 1214 O O . GLY A 1 6 ? 4.702 5.194 7.983 1.00 0.54 6 GLY A O 3
ATOM 1218 N N . ARG A 1 7 ? 2.987 5.770 6.737 1.00 0.48 7 ARG A N 3
ATOM 1219 C CA . ARG A 1 7 ? 2.022 5.382 7.805 1.00 0.50 7 ARG A CA 3
ATOM 1220 C C . ARG A 1 7 ? 2.251 3.925 8.208 1.00 0.46 7 ARG A C 3
ATOM 1221 O O . ARG A 1 7 ? 2.312 3.598 9.375 1.00 0.55 7 ARG A O 3
ATOM 1242 N N . ASN A 1 8 ? 2.368 3.046 7.254 1.00 0.42 8 ASN A N 3
ATOM 1243 C CA . ASN A 1 8 ? 2.584 1.613 7.593 1.00 0.43 8 ASN A CA 3
ATOM 1244 C C . ASN A 1 8 ? 4.005 1.192 7.215 1.00 0.42 8 ASN A C 3
ATOM 1245 O O . ASN A 1 8 ? 4.355 0.032 7.303 1.00 0.54 8 ASN A O 3
ATOM 1256 N N . GLY A 1 9 ? 4.831 2.113 6.794 1.00 0.44 9 GLY A N 3
ATOM 1257 C CA . GLY A 1 9 ? 6.221 1.745 6.416 1.00 0.45 9 GLY A CA 3
ATOM 1258 C C . GLY A 1 9 ? 6.194 0.862 5.170 1.00 0.39 9 GLY A C 3
ATOM 1259 O O . GLY A 1 9 ? 6.780 -0.201 5.139 1.00 0.49 9 GLY A O 3
ATOM 1263 N N . GLY A 1 10 ? 5.517 1.290 4.141 1.00 0.37 10 GLY A N 3
ATOM 1264 C CA . GLY A 1 10 ? 5.455 0.474 2.897 1.00 0.36 10 GLY A CA 3
ATOM 1265 C C . GLY A 1 10 ? 5.421 1.409 1.691 1.00 0.32 10 GLY A C 3
ATOM 1266 O O . GLY A 1 10 ? 5.765 2.570 1.790 1.00 0.41 10 GLY A O 3
ATOM 1270 N N . VAL A 1 11 ? 5.000 0.925 0.554 1.00 0.31 11 VAL A N 3
ATOM 1271 C CA . VAL A 1 11 ? 4.942 1.806 -0.645 1.00 0.30 11 VAL A CA 3
ATOM 1272 C C . VAL A 1 11 ? 3.492 1.932 -1.109 1.00 0.28 11 VAL A C 3
ATOM 1273 O O . VAL A 1 11 ? 2.739 0.979 -1.085 1.00 0.35 11 VAL A O 3
ATOM 1286 N N . CYS A 1 12 ? 3.097 3.101 -1.529 1.00 0.30 12 CYS A N 3
ATOM 1287 C CA . CYS A 1 12 ? 1.695 3.295 -1.997 1.00 0.30 12 CYS A CA 3
ATOM 1288 C C . CYS A 1 12 ? 1.589 2.847 -3.454 1.00 0.32 12 CYS A C 3
ATOM 1289 O O . CYS A 1 12 ? 1.706 3.641 -4.365 1.00 0.45 12 CYS A O 3
ATOM 1296 N N . ILE A 1 13 ? 1.370 1.584 -3.683 1.00 0.32 13 ILE A N 3
ATOM 1297 C CA . ILE A 1 13 ? 1.259 1.093 -5.083 1.00 0.38 13 ILE A CA 3
ATOM 1298 C C . ILE A 1 13 ? -0.219 0.960 -5.458 1.00 0.37 13 ILE A C 3
ATOM 1299 O O . ILE A 1 13 ? -0.975 0.311 -4.763 1.00 0.37 13 ILE A O 3
ATOM 1315 N N . PRO A 1 14 ? -0.584 1.578 -6.550 1.00 0.42 14 PRO A N 3
ATOM 1316 C CA . PRO A 1 14 ? -1.966 1.546 -7.056 1.00 0.46 14 PRO A CA 3
ATOM 1317 C C . PRO A 1 14 ? -2.225 0.232 -7.792 1.00 0.42 14 PRO A C 3
ATOM 1318 O O . PRO A 1 14 ? -1.350 -0.604 -7.907 1.00 0.43 14 PRO A O 3
ATOM 1329 N N . ILE A 1 15 ? -3.419 0.048 -8.293 1.00 0.46 15 ILE A N 3
ATOM 1330 C CA . ILE A 1 15 ? -3.743 -1.210 -9.026 1.00 0.49 15 ILE A CA 3
ATOM 1331 C C . ILE A 1 15 ? -3.334 -2.412 -8.161 1.00 0.44 15 ILE A C 3
ATOM 1332 O O . ILE A 1 15 ? -3.573 -2.426 -6.969 1.00 0.50 15 ILE A O 3
ATOM 1348 N N . ARG A 1 16 ? -2.723 -3.416 -8.731 1.00 0.48 16 ARG A N 3
ATOM 1349 C CA . ARG A 1 16 ? -2.317 -4.589 -7.911 1.00 0.48 16 ARG A CA 3
ATOM 1350 C C . ARG A 1 16 ? -0.802 -4.565 -7.709 1.00 0.40 16 ARG A C 3
ATOM 1351 O O . ARG A 1 16 ? -0.049 -4.254 -8.611 1.00 0.48 16 ARG A O 3
ATOM 1372 N N . CYS A 1 17 ? -0.348 -4.890 -6.532 1.00 0.40 17 CYS A N 3
ATOM 1373 C CA . CYS A 1 17 ? 1.117 -4.885 -6.274 1.00 0.37 17 CYS A CA 3
ATOM 1374 C C . CYS A 1 17 ? 1.708 -6.221 -6.724 1.00 0.34 17 CYS A C 3
ATOM 1375 O O . CYS A 1 17 ? 0.997 -7.196 -6.859 1.00 0.38 17 CYS A O 3
ATOM 1382 N N . PRO A 1 18 ? 2.993 -6.222 -6.947 1.00 0.35 18 PRO A N 3
ATOM 1383 C CA . PRO A 1 18 ? 3.722 -7.423 -7.387 1.00 0.38 18 PRO A CA 3
ATOM 1384 C C . PRO A 1 18 ? 3.970 -8.358 -6.201 1.00 0.33 18 PRO A C 3
ATOM 1385 O O . PRO A 1 18 ? 3.779 -7.986 -5.061 1.00 0.38 18 PRO A O 3
ATOM 1396 N N . VAL A 1 19 ? 4.394 -9.564 -6.468 1.00 0.36 19 VAL A N 3
ATOM 1397 C CA . VAL A 1 19 ? 4.664 -10.534 -5.369 1.00 0.37 19 VAL A CA 3
ATOM 1398 C C . VAL A 1 19 ? 5.716 -9.945 -4.423 1.00 0.39 19 VAL A C 3
ATOM 1399 O O . VAL A 1 19 ? 6.609 -9.248 -4.858 1.00 0.43 19 VAL A O 3
ATOM 1412 N N . PRO A 1 20 ? 5.584 -10.247 -3.154 1.00 0.43 20 PRO A N 3
ATOM 1413 C CA . PRO A 1 20 ? 4.497 -11.095 -2.626 1.00 0.44 20 PRO A CA 3
ATOM 1414 C C . PRO A 1 20 ? 3.193 -10.300 -2.469 1.00 0.41 20 PRO A C 3
ATOM 1415 O O . PRO A 1 20 ? 2.158 -10.863 -2.172 1.00 0.47 20 PRO A O 3
ATOM 1426 N N . MET A 1 21 ? 3.231 -9.007 -2.667 1.00 0.37 21 MET A N 3
ATOM 1427 C CA . MET A 1 21 ? 1.992 -8.183 -2.539 1.00 0.38 21 MET A CA 3
ATOM 1428 C C . MET A 1 21 ? 1.467 -8.242 -1.104 1.00 0.39 21 MET A C 3
ATOM 1429 O O . MET A 1 21 ? 0.505 -8.921 -0.812 1.00 0.66 21 MET A O 3
ATOM 1443 N N . ARG A 1 22 ? 2.080 -7.524 -0.208 1.00 0.27 22 ARG A N 3
ATOM 1444 C CA . ARG A 1 22 ? 1.599 -7.532 1.200 1.00 0.32 22 ARG A CA 3
ATOM 1445 C C . ARG A 1 22 ? 0.878 -6.216 1.483 1.00 0.27 22 ARG A C 3
ATOM 1446 O O . ARG A 1 22 ? 1.489 -5.230 1.842 1.00 0.35 22 ARG A O 3
ATOM 1467 N N . GLN A 1 23 ? -0.416 -6.188 1.320 1.00 0.28 23 GLN A N 3
ATOM 1468 C CA . GLN A 1 23 ? -1.167 -4.930 1.581 1.00 0.28 23 GLN A CA 3
ATOM 1469 C C . GLN A 1 23 ? -1.230 -4.689 3.087 1.00 0.28 23 GLN A C 3
ATOM 1470 O O . GLN A 1 23 ? -1.726 -5.508 3.833 1.00 0.40 23 GLN A O 3
ATOM 1484 N N . ILE A 1 24 ? -0.727 -3.576 3.538 1.00 0.28 24 ILE A N 3
ATOM 1485 C CA . ILE A 1 24 ? -0.751 -3.282 4.996 1.00 0.30 24 ILE A CA 3
ATOM 1486 C C . ILE A 1 24 ? -1.447 -1.939 5.251 1.00 0.31 24 ILE A C 3
ATOM 1487 O O . ILE A 1 24 ? -1.356 -1.381 6.325 1.00 0.54 24 ILE A O 3
ATOM 1503 N N . GLY A 1 25 ? -2.140 -1.409 4.279 1.00 0.29 25 GLY A N 3
ATOM 1504 C CA . GLY A 1 25 ? -2.828 -0.105 4.489 1.00 0.35 25 GLY A CA 3
ATOM 1505 C C . GLY A 1 25 ? -3.310 0.428 3.142 1.00 0.28 25 GLY A C 3
ATOM 1506 O O . GLY A 1 25 ? -3.099 -0.185 2.114 1.00 0.34 25 GLY A O 3
ATOM 1510 N N . THR A 1 26 ? -3.956 1.560 3.131 1.00 0.30 26 THR A N 3
ATOM 1511 C CA . THR A 1 26 ? -4.447 2.120 1.844 1.00 0.26 26 THR A CA 3
ATOM 1512 C C . THR A 1 26 ? -3.736 3.445 1.562 1.00 0.26 26 THR A C 3
ATOM 1513 O O . THR A 1 26 ? -3.081 4.003 2.421 1.00 0.33 26 THR A O 3
ATOM 1524 N N . CYS A 1 27 ? -3.858 3.951 0.368 1.00 0.26 27 CYS A N 3
ATOM 1525 C CA . CYS A 1 27 ? -3.191 5.236 0.028 1.00 0.32 27 CYS A CA 3
ATOM 1526 C C . CYS A 1 27 ? -4.130 6.087 -0.826 1.00 0.38 27 CYS A C 3
ATOM 1527 O O . CYS A 1 27 ? -4.669 5.630 -1.820 1.00 0.39 27 CYS A O 3
ATOM 1534 N N . PHE A 1 28 ? -4.321 7.326 -0.448 1.00 0.49 28 PHE A N 3
ATOM 1535 C CA . PHE A 1 28 ? -5.215 8.231 -1.230 1.00 0.59 28 PHE A CA 3
ATOM 1536 C C . PHE A 1 28 ? -6.591 7.590 -1.394 1.00 0.56 28 PHE A C 3
ATOM 1537 O O . PHE A 1 28 ? -7.168 7.609 -2.461 1.00 0.61 28 PHE A O 3
ATOM 1554 N N . GLY A 1 29 ? -7.122 7.021 -0.350 1.00 0.54 29 GLY A N 3
ATOM 1555 C CA . GLY A 1 29 ? -8.458 6.381 -0.461 1.00 0.56 29 GLY A CA 3
ATOM 1556 C C . GLY A 1 29 ? -8.276 4.896 -0.759 1.00 0.48 29 GLY A C 3
ATOM 1557 O O . GLY A 1 29 ? -7.401 4.250 -0.218 1.00 0.47 29 GLY A O 3
ATOM 1561 N N . ARG A 1 30 ? -9.095 4.346 -1.614 1.00 0.51 30 ARG A N 3
ATOM 1562 C CA . ARG A 1 30 ? -8.968 2.900 -1.937 1.00 0.51 30 ARG A CA 3
ATOM 1563 C C . ARG A 1 30 ? -8.283 2.624 -3.303 1.00 0.51 30 ARG A C 3
ATOM 1564 O O . ARG A 1 30 ? -8.139 1.470 -3.652 1.00 0.58 30 ARG A O 3
ATOM 1585 N N . PRO A 1 31 ? -7.870 3.634 -4.058 1.00 0.52 31 PRO A N 3
ATOM 1586 C CA . PRO A 1 31 ? -7.216 3.384 -5.355 1.00 0.57 31 PRO A CA 3
ATOM 1587 C C . PRO A 1 31 ? -5.780 2.908 -5.135 1.00 0.48 31 PRO A C 3
ATOM 1588 O O . PRO A 1 31 ? -5.338 1.942 -5.728 1.00 0.55 31 PRO A O 3
ATOM 1599 N N . VAL A 1 32 ? -5.047 3.568 -4.282 1.00 0.38 32 VAL A N 3
ATOM 1600 C CA . VAL A 1 32 ? -3.651 3.140 -4.027 1.00 0.32 32 VAL A CA 3
ATOM 1601 C C . VAL A 1 32 ? -3.611 2.419 -2.682 1.00 0.28 32 VAL A C 3
ATOM 1602 O O . VAL A 1 32 ? -4.453 2.633 -1.835 1.00 0.30 32 VAL A O 3
ATOM 1615 N N . LYS A 1 33 ? -2.658 1.555 -2.479 1.00 0.26 33 LYS A N 3
ATOM 1616 C CA . LYS A 1 33 ? -2.597 0.819 -1.186 1.00 0.24 33 LYS A CA 3
ATOM 1617 C C . LYS A 1 33 ? -1.147 0.716 -0.724 1.00 0.23 33 LYS A C 3
ATOM 1618 O O . LYS A 1 33 ? -0.228 0.853 -1.504 1.00 0.28 33 LYS A O 3
ATOM 1637 N N . CYS A 1 34 ? -0.938 0.460 0.535 1.00 0.22 34 CYS A N 3
ATOM 1638 C CA . CYS A 1 34 ? 0.450 0.331 1.051 1.00 0.23 34 CYS A CA 3
ATOM 1639 C C . CYS A 1 34 ? 0.873 -1.130 0.933 1.00 0.22 34 CYS A C 3
ATOM 1640 O O . CYS A 1 34 ? 0.465 -1.964 1.714 1.00 0.37 34 CYS A O 3
ATOM 1647 N N . CYS A 1 35 ? 1.674 -1.454 -0.040 1.00 0.24 35 CYS A N 3
ATOM 1648 C CA . CYS A 1 35 ? 2.099 -2.868 -0.199 1.00 0.26 35 CYS A CA 3
ATOM 1649 C C . CYS A 1 35 ? 3.523 -3.043 0.322 1.00 0.25 35 CYS A C 3
ATOM 1650 O O . CYS A 1 35 ? 4.310 -2.118 0.336 1.00 0.39 35 CYS A O 3
ATOM 1657 N N . ARG A 1 36 ? 3.856 -4.231 0.743 1.00 0.25 36 ARG A N 3
ATOM 1658 C CA . ARG A 1 36 ? 5.225 -4.496 1.255 1.00 0.26 36 ARG A CA 3
ATOM 1659 C C . ARG A 1 36 ? 5.710 -5.816 0.661 1.00 0.30 36 ARG A C 3
ATOM 1660 O O . ARG A 1 36 ? 4.979 -6.487 -0.043 1.00 0.42 36 ARG A O 3
ATOM 1681 N N . SER A 1 37 ? 6.927 -6.196 0.928 1.00 0.34 37 SER A N 3
ATOM 1682 C CA . SER A 1 37 ? 7.439 -7.471 0.364 1.00 0.45 37 SER A CA 3
ATOM 1683 C C . SER A 1 37 ? 8.298 -8.195 1.402 1.00 0.49 37 SER A C 3
ATOM 1684 O O . SER A 1 37 ? 9.501 -8.287 1.261 1.00 0.62 37 SER A O 3
ATOM 1692 N N . TRP A 1 38 ? 7.697 -8.724 2.434 1.00 0.52 38 TRP A N 3
ATOM 1693 C CA . TRP A 1 38 ? 8.497 -9.453 3.455 1.00 0.65 38 TRP A CA 3
ATOM 1694 C C . TRP A 1 38 ? 7.919 -10.857 3.612 1.00 0.78 38 TRP A C 3
ATOM 1695 O O . TRP A 1 38 ? 8.588 -11.694 4.191 1.00 0.93 38 TRP A O 3
ATOM 1717 N N . ALA A 1 1 ? 9.762 4.585 4.278 1.00 1.22 1 ALA A N 4
ATOM 1718 C CA . ALA A 1 1 ? 8.786 5.080 3.270 1.00 1.02 1 ALA A CA 4
ATOM 1719 C C . ALA A 1 1 ? 8.620 6.586 3.451 1.00 0.90 1 ALA A C 4
ATOM 1720 O O . ALA A 1 1 ? 8.977 7.124 4.478 1.00 0.86 1 ALA A O 4
ATOM 1729 N N . PRO A 1 2 ? 8.083 7.221 2.445 1.00 0.95 2 PRO A N 4
ATOM 1730 C CA . PRO A 1 2 ? 7.855 8.674 2.462 1.00 0.98 2 PRO A CA 4
ATOM 1731 C C . PRO A 1 2 ? 6.625 8.996 3.306 1.00 0.79 2 PRO A C 4
ATOM 1732 O O . PRO A 1 2 ? 6.121 8.157 4.022 1.00 0.65 2 PRO A O 4
ATOM 1743 N N . LEU A 1 3 ? 6.136 10.203 3.223 1.00 0.90 3 LEU A N 4
ATOM 1744 C CA . LEU A 1 3 ? 4.934 10.577 4.017 1.00 0.87 3 LEU A CA 4
ATOM 1745 C C . LEU A 1 3 ? 3.820 9.571 3.751 1.00 0.79 3 LEU A C 4
ATOM 1746 O O . LEU A 1 3 ? 3.095 9.180 4.644 1.00 0.76 3 LEU A O 4
ATOM 1762 N N . SER A 1 4 ? 3.680 9.146 2.529 1.00 0.86 4 SER A N 4
ATOM 1763 C CA . SER A 1 4 ? 2.620 8.163 2.204 1.00 0.84 4 SER A CA 4
ATOM 1764 C C . SER A 1 4 ? 2.978 6.817 2.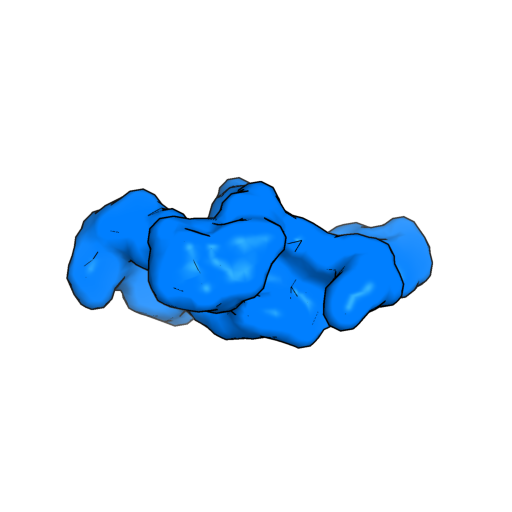833 1.00 0.59 4 SER A C 4
ATOM 1765 O O . SER A 1 4 ? 3.855 6.118 2.364 1.00 0.61 4 SER A O 4
ATOM 1773 N N . CYS A 1 5 ? 2.310 6.453 3.893 1.00 0.48 5 CYS A N 4
ATOM 1774 C CA . CYS A 1 5 ? 2.604 5.156 4.560 1.00 0.36 5 CYS A CA 4
ATOM 1775 C C . CYS A 1 5 ? 4.018 5.181 5.149 1.00 0.30 5 CYS A C 4
ATOM 1776 O O . CYS A 1 5 ? 4.693 4.172 5.202 1.00 0.37 5 CYS A O 4
ATOM 1783 N N . GLY A 1 6 ? 4.471 6.319 5.597 1.00 0.33 6 GLY A N 4
ATOM 1784 C CA . GLY A 1 6 ? 5.837 6.391 6.185 1.00 0.37 6 GLY A CA 4
ATOM 1785 C C . GLY A 1 6 ? 5.855 5.629 7.508 1.00 0.41 6 GLY A C 4
ATOM 1786 O O . GLY A 1 6 ? 6.754 4.862 7.783 1.00 0.52 6 GLY A O 4
ATOM 1790 N N . ARG A 1 7 ? 4.859 5.837 8.327 1.00 0.45 7 ARG A N 4
ATOM 1791 C CA . ARG A 1 7 ? 4.804 5.128 9.634 1.00 0.55 7 ARG A CA 4
ATOM 1792 C C . ARG A 1 7 ? 4.682 3.627 9.387 1.00 0.53 7 ARG A C 4
ATOM 1793 O O . ARG A 1 7 ? 5.408 2.833 9.952 1.00 0.66 7 ARG A O 4
ATOM 1814 N N . ASN A 1 8 ? 3.763 3.235 8.552 1.00 0.51 8 ASN A N 4
ATOM 1815 C CA . ASN A 1 8 ? 3.582 1.785 8.263 1.00 0.60 8 ASN A CA 4
ATOM 1816 C C . ASN A 1 8 ? 4.855 1.232 7.626 1.00 0.54 8 ASN A C 4
ATOM 1817 O O . ASN A 1 8 ? 5.224 0.096 7.840 1.00 0.69 8 ASN A O 4
ATOM 1828 N N . GLY A 1 9 ? 5.528 2.025 6.840 1.00 0.45 9 GLY A N 4
ATOM 1829 C CA . GLY A 1 9 ? 6.773 1.536 6.190 1.00 0.52 9 GLY A CA 4
ATOM 1830 C C . GLY A 1 9 ? 6.410 0.745 4.934 1.00 0.45 9 GLY A C 4
ATOM 1831 O O . GLY A 1 9 ? 7.089 -0.191 4.560 1.00 0.62 9 GLY A O 4
ATOM 1835 N N . GLY A 1 10 ? 5.345 1.113 4.276 1.00 0.37 10 GLY A N 4
ATOM 1836 C CA . GLY A 1 10 ? 4.944 0.380 3.048 1.00 0.42 10 GLY A CA 4
ATOM 1837 C C . GLY A 1 10 ? 5.052 1.314 1.846 1.00 0.39 10 GLY A C 4
ATOM 1838 O O . GLY A 1 10 ? 5.386 2.476 1.980 1.00 0.51 10 GLY A O 4
ATOM 1842 N N . VAL A 1 11 ? 4.770 0.821 0.675 1.00 0.38 11 VAL A N 4
ATOM 1843 C CA . VAL A 1 11 ? 4.852 1.682 -0.534 1.00 0.45 11 VAL A CA 4
ATOM 1844 C C . VAL A 1 11 ? 3.445 1.904 -1.083 1.00 0.36 11 VAL A C 4
ATOM 1845 O O . VAL A 1 11 ? 2.659 0.982 -1.188 1.00 0.36 11 VAL A O 4
ATOM 1858 N N . CYS A 1 12 ? 3.121 3.116 -1.435 1.00 0.37 12 CYS A N 4
ATOM 1859 C CA . CYS A 1 12 ? 1.766 3.397 -1.981 1.00 0.31 12 CYS A CA 4
ATOM 1860 C C . CYS A 1 12 ? 1.729 2.994 -3.453 1.00 0.30 12 CYS A C 4
ATOM 1861 O O . CYS A 1 12 ? 2.023 3.784 -4.328 1.00 0.39 12 CYS A O 4
ATOM 1868 N N . ILE A 1 13 ? 1.373 1.773 -3.735 1.00 0.29 13 ILE A N 4
ATOM 1869 C CA . ILE A 1 13 ? 1.323 1.320 -5.152 1.00 0.30 13 ILE A CA 4
ATOM 1870 C C . ILE A 1 13 ? -0.133 1.254 -5.613 1.00 0.28 13 ILE A C 4
ATOM 1871 O O . ILE A 1 13 ? -0.954 0.614 -4.985 1.00 0.31 13 ILE A O 4
ATOM 1887 N N . PRO A 1 14 ? -0.410 1.921 -6.702 1.00 0.33 14 PRO A N 4
ATOM 1888 C CA . PRO A 1 14 ? -1.759 1.962 -7.286 1.00 0.37 14 PRO A CA 4
ATOM 1889 C C . PRO A 1 14 ? -2.036 0.673 -8.060 1.00 0.33 14 PRO A C 4
ATOM 1890 O O . PRO A 1 14 ? -1.170 -0.167 -8.209 1.00 0.36 14 PRO A O 4
ATOM 1901 N N . ILE A 1 15 ? -3.237 0.515 -8.552 1.00 0.36 15 ILE A N 4
ATOM 1902 C CA . ILE A 1 15 ? -3.582 -0.715 -9.317 1.00 0.38 15 ILE A CA 4
ATOM 1903 C C . ILE A 1 15 ? -3.184 -1.949 -8.493 1.00 0.36 15 ILE A C 4
ATOM 1904 O O . ILE A 1 15 ? -3.527 -2.053 -7.331 1.00 0.54 15 ILE A O 4
ATOM 1920 N N . ARG A 1 16 ? -2.469 -2.885 -9.061 1.00 0.38 16 ARG A N 4
ATOM 1921 C CA . ARG A 1 16 ? -2.074 -4.085 -8.276 1.00 0.38 16 ARG A CA 4
ATOM 1922 C C . ARG A 1 16 ? -0.572 -4.042 -8.002 1.00 0.34 16 ARG A C 4
ATOM 1923 O O . ARG A 1 16 ? 0.198 -3.513 -8.779 1.00 0.50 16 ARG A O 4
ATOM 1944 N N . CYS A 1 17 ? -0.150 -4.597 -6.903 1.00 0.31 17 CYS A N 4
ATOM 1945 C CA . CYS A 1 17 ? 1.300 -4.591 -6.576 1.00 0.34 17 CYS A CA 4
ATOM 1946 C C . CYS A 1 17 ? 1.891 -5.962 -6.902 1.00 0.36 17 CYS A C 4
ATOM 1947 O O . CYS A 1 17 ? 1.167 -6.926 -7.054 1.00 0.40 17 CYS A O 4
ATOM 1954 N N . PRO A 1 18 ? 3.192 -6.008 -7.000 1.00 0.42 18 PRO A N 4
ATOM 1955 C CA . PRO A 1 18 ? 3.919 -7.251 -7.304 1.00 0.49 18 PRO A CA 4
ATOM 1956 C C . PRO A 1 18 ? 4.016 -8.120 -6.050 1.00 0.40 18 PRO A C 4
ATOM 1957 O O . PRO A 1 18 ? 3.739 -7.671 -4.956 1.00 0.40 18 PRO A O 4
ATOM 1968 N N . VAL A 1 19 ? 4.406 -9.356 -6.201 1.00 0.41 19 VAL A N 4
ATOM 1969 C CA . VAL A 1 19 ? 4.520 -10.254 -5.018 1.00 0.38 19 VAL A CA 4
ATOM 1970 C C . VAL A 1 19 ? 5.585 -9.703 -4.065 1.00 0.38 19 VAL A C 4
ATOM 1971 O O . VAL A 1 19 ? 6.506 -9.034 -4.489 1.00 0.44 19 VAL A O 4
ATOM 1984 N N . PRO A 1 20 ? 5.424 -10.003 -2.803 1.00 0.39 20 PRO A N 4
ATOM 1985 C CA . PRO A 1 20 ? 4.300 -10.816 -2.299 1.00 0.39 20 PRO A CA 4
ATOM 1986 C C . PRO A 1 20 ? 3.012 -9.987 -2.210 1.00 0.37 20 PRO A C 4
ATOM 1987 O O . PRO A 1 20 ? 1.957 -10.513 -1.916 1.00 0.43 20 PRO A O 4
ATOM 1998 N N . MET A 1 21 ? 3.085 -8.706 -2.462 1.00 0.34 21 MET A N 4
ATOM 1999 C CA . MET A 1 21 ? 1.864 -7.856 -2.397 1.00 0.36 21 MET A CA 4
ATOM 2000 C C . MET A 1 21 ? 1.277 -7.908 -0.986 1.00 0.33 21 MET A C 4
ATOM 2001 O O . MET A 1 21 ? 0.138 -8.277 -0.789 1.00 0.36 21 MET A O 4
ATOM 2015 N N . ARG A 1 22 ? 2.042 -7.528 -0.003 1.00 0.30 22 ARG A N 4
ATOM 2016 C CA . ARG A 1 22 ? 1.518 -7.554 1.388 1.00 0.30 22 ARG A CA 4
ATOM 2017 C C . ARG A 1 22 ? 0.869 -6.207 1.697 1.00 0.29 22 ARG A C 4
ATOM 2018 O O . ARG A 1 22 ? 1.525 -5.268 2.100 1.00 0.35 22 ARG A O 4
ATOM 2039 N N . GLN A 1 23 ? -0.413 -6.103 1.501 1.00 0.31 23 GLN A N 4
ATOM 2040 C CA . GLN A 1 23 ? -1.104 -4.813 1.773 1.00 0.31 23 GLN A CA 4
ATOM 2041 C C . GLN A 1 23 ? -1.107 -4.531 3.276 1.00 0.31 23 GLN A C 4
ATOM 2042 O O . GLN A 1 23 ? -1.752 -5.216 4.043 1.00 0.43 23 GLN A O 4
ATOM 2056 N N . ILE A 1 24 ? -0.400 -3.519 3.699 1.00 0.28 24 ILE A N 4
ATOM 2057 C CA . ILE A 1 24 ? -0.370 -3.182 5.150 1.00 0.34 24 ILE A CA 4
ATOM 2058 C C . ILE A 1 24 ? -1.249 -1.950 5.408 1.00 0.40 24 ILE A C 4
ATOM 2059 O O . ILE A 1 24 ? -1.392 -1.506 6.529 1.00 0.60 24 ILE A O 4
ATOM 2075 N N . GLY A 1 25 ? -1.837 -1.390 4.384 1.00 0.34 25 GLY A N 4
ATOM 2076 C CA . GLY A 1 25 ? -2.698 -0.193 4.586 1.00 0.39 25 GLY A CA 4
ATOM 2077 C C . GLY A 1 25 ? -3.196 0.295 3.229 1.00 0.33 25 GLY A C 4
ATOM 2078 O O . GLY A 1 25 ? -3.060 -0.385 2.230 1.00 0.34 25 GLY A O 4
ATOM 2082 N N . THR A 1 26 ? -3.771 1.463 3.179 1.00 0.35 26 THR A N 4
ATOM 2083 C CA . THR A 1 26 ? -4.278 1.982 1.883 1.00 0.34 26 THR A CA 4
ATOM 2084 C C . THR A 1 26 ? -3.608 3.322 1.575 1.00 0.39 26 THR A C 4
ATOM 2085 O O . THR A 1 26 ? -2.956 3.906 2.417 1.00 0.56 26 THR A O 4
ATOM 2096 N N . CYS A 1 27 ? -3.760 3.812 0.377 1.00 0.33 27 CYS A N 4
ATOM 2097 C CA . CYS A 1 27 ? -3.128 5.109 0.020 1.00 0.41 27 CYS A CA 4
ATOM 2098 C C . CYS A 1 27 ? -4.108 5.948 -0.802 1.00 0.43 27 CYS A C 4
ATOM 2099 O O . CYS A 1 27 ? -4.624 5.506 -1.813 1.00 0.40 27 CYS A O 4
ATOM 2106 N N . PHE A 1 28 ? -4.356 7.159 -0.378 1.00 0.54 28 PHE A N 4
ATOM 2107 C CA . PHE A 1 28 ? -5.292 8.049 -1.125 1.00 0.62 28 PHE A CA 4
ATOM 2108 C C . PHE A 1 28 ? -6.649 7.367 -1.284 1.00 0.59 28 PHE A C 4
ATOM 2109 O O . PHE A 1 28 ? -7.305 7.503 -2.296 1.00 0.65 28 PHE A O 4
ATOM 2126 N N . GLY A 1 29 ? -7.084 6.640 -0.294 1.00 0.58 29 GLY A N 4
ATOM 2127 C CA . GLY A 1 29 ? -8.404 5.963 -0.401 1.00 0.60 29 GLY A CA 4
ATOM 2128 C C . GLY A 1 29 ? -8.207 4.523 -0.874 1.00 0.51 29 GLY A C 4
ATOM 2129 O O . GLY A 1 29 ? -7.323 3.825 -0.420 1.00 0.47 29 GLY A O 4
ATOM 2133 N N . ARG A 1 30 ? -9.036 4.072 -1.777 1.00 0.53 30 ARG A N 4
ATOM 2134 C CA . ARG A 1 30 ? -8.914 2.671 -2.271 1.00 0.51 30 ARG A CA 4
ATOM 2135 C C . ARG A 1 30 ? -8.178 2.547 -3.632 1.00 0.47 30 ARG A C 4
ATOM 2136 O O . ARG A 1 30 ? -7.985 1.434 -4.081 1.00 0.51 30 ARG A O 4
ATOM 2157 N N . PRO A 1 31 ? -7.778 3.633 -4.277 1.00 0.44 31 PRO A N 4
ATOM 2158 C CA . PRO A 1 31 ? -7.080 3.524 -5.571 1.00 0.43 31 PRO A CA 4
ATOM 2159 C C . PRO A 1 31 ? -5.640 3.055 -5.352 1.00 0.35 31 PRO A C 4
ATOM 2160 O O . PRO A 1 31 ? -5.163 2.152 -6.013 1.00 0.40 31 PRO A O 4
ATOM 2171 N N . VAL A 1 32 ? -4.948 3.646 -4.421 1.00 0.28 32 VAL A N 4
ATOM 2172 C CA . VAL A 1 32 ? -3.554 3.217 -4.158 1.00 0.23 32 VAL A CA 4
ATOM 2173 C C . VAL A 1 32 ? -3.536 2.459 -2.834 1.00 0.20 32 VAL A C 4
ATOM 2174 O O . VAL A 1 32 ? -4.352 2.702 -1.970 1.00 0.27 32 VAL A O 4
ATOM 2187 N N . LYS A 1 33 ? -2.638 1.532 -2.663 1.00 0.18 33 LYS A N 4
ATOM 2188 C CA . LYS A 1 33 ? -2.613 0.766 -1.387 1.00 0.19 33 LYS A CA 4
ATOM 2189 C C . LYS A 1 33 ? -1.181 0.662 -0.873 1.00 0.18 33 LYS A C 4
ATOM 2190 O O . LYS A 1 33 ? -0.232 0.864 -1.602 1.00 0.20 33 LYS A O 4
ATOM 2209 N N . CYS A 1 34 ? -1.024 0.337 0.378 1.00 0.21 34 CYS A N 4
ATOM 2210 C CA . CYS A 1 34 ? 0.341 0.205 0.951 1.00 0.25 34 CYS A CA 4
ATOM 2211 C C . CYS A 1 34 ? 0.810 -1.237 0.786 1.00 0.25 34 CYS A C 4
ATOM 2212 O O . CYS A 1 34 ? 0.602 -2.065 1.647 1.00 0.30 34 CYS A O 4
ATOM 2219 N N . CYS A 1 35 ? 1.433 -1.550 -0.310 1.00 0.25 35 CYS A N 4
ATOM 2220 C CA . CYS A 1 35 ? 1.901 -2.945 -0.517 1.00 0.27 35 CYS A CA 4
ATOM 2221 C C . CYS A 1 35 ? 3.332 -3.085 -0.003 1.00 0.27 35 CYS A C 4
ATOM 2222 O O . CYS A 1 35 ? 4.175 -2.241 -0.242 1.00 0.37 35 CYS A O 4
ATOM 2229 N N . ARG A 1 36 ? 3.615 -4.144 0.702 1.00 0.27 36 ARG A N 4
ATOM 2230 C CA . ARG A 1 36 ? 4.989 -4.342 1.231 1.00 0.28 36 ARG A CA 4
ATOM 2231 C C . ARG A 1 36 ? 5.687 -5.424 0.412 1.00 0.33 36 ARG A C 4
ATOM 2232 O O . ARG A 1 36 ? 5.065 -6.355 -0.061 1.00 0.45 36 ARG A O 4
ATOM 2253 N N . SER A 1 37 ? 6.974 -5.314 0.248 1.00 0.38 37 SER A N 4
ATOM 2254 C CA . SER A 1 37 ? 7.717 -6.341 -0.528 1.00 0.47 37 SER A CA 4
ATOM 2255 C C . SER A 1 37 ? 8.103 -7.495 0.402 1.00 0.48 37 SER A C 4
ATOM 2256 O O . SER A 1 37 ? 8.516 -8.548 -0.038 1.00 0.62 37 SER A O 4
ATOM 2264 N N . TRP A 1 38 ? 7.970 -7.303 1.688 1.00 0.47 38 TRP A N 4
ATOM 2265 C CA . TRP A 1 38 ? 8.321 -8.379 2.648 1.00 0.56 38 TRP A CA 4
ATOM 2266 C C . TRP A 1 38 ? 7.553 -8.138 3.943 1.00 0.65 38 TRP A C 4
ATOM 2267 O O . TRP A 1 38 ? 6.937 -7.091 4.048 1.00 0.65 38 TRP A O 4
ATOM 2289 N N . ALA A 1 1 ? 9.492 9.973 -5.269 1.00 4.26 1 ALA A N 5
ATOM 2290 C CA . ALA A 1 1 ? 8.715 9.568 -6.474 1.00 3.89 1 ALA A CA 5
ATOM 2291 C C . ALA A 1 1 ? 7.462 8.808 -6.039 1.00 3.05 1 ALA A C 5
ATOM 2292 O O . ALA A 1 1 ? 6.364 9.269 -6.269 1.00 2.78 1 ALA A O 5
ATOM 2301 N N . PRO A 1 2 ? 7.646 7.668 -5.418 1.00 2.97 2 PRO A N 5
ATOM 2302 C CA . PRO A 1 2 ? 6.517 6.859 -4.953 1.00 2.50 2 PRO A CA 5
ATOM 2303 C C . PRO A 1 2 ? 5.987 7.438 -3.645 1.00 1.71 2 PRO A C 5
ATOM 2304 O O . PRO A 1 2 ? 6.655 8.209 -2.985 1.00 1.92 2 PRO A O 5
ATOM 2315 N N . LEU A 1 3 ? 4.800 7.074 -3.260 1.00 1.23 3 LEU A N 5
ATOM 2316 C CA . LEU A 1 3 ? 4.242 7.607 -1.991 1.00 0.58 3 LEU A CA 5
ATOM 2317 C C . LEU A 1 3 ? 4.548 6.621 -0.867 1.00 0.47 3 LEU A C 5
ATOM 2318 O O . LEU A 1 3 ? 3.887 5.615 -0.721 1.00 0.68 3 LEU A O 5
ATOM 2334 N N . SER A 1 4 ? 5.551 6.895 -0.078 1.00 0.46 4 SER A N 5
ATOM 2335 C CA . SER A 1 4 ? 5.905 5.967 1.030 1.00 0.59 4 SER A CA 5
ATOM 2336 C C . SER A 1 4 ? 4.723 5.825 1.989 1.00 0.51 4 SER A C 5
ATOM 2337 O O . SER A 1 4 ? 4.217 6.796 2.518 1.00 0.73 4 SER A O 5
ATOM 2345 N N . CYS A 1 5 ? 4.285 4.622 2.225 1.00 0.47 5 CYS A N 5
ATOM 2346 C CA . CYS A 1 5 ? 3.146 4.415 3.156 1.00 0.41 5 CYS A CA 5
ATOM 2347 C C . CYS A 1 5 ? 3.687 4.335 4.583 1.00 0.43 5 CYS A C 5
ATOM 2348 O O . CYS A 1 5 ? 4.380 3.404 4.945 1.00 0.46 5 CYS A O 5
ATOM 2355 N N . GLY A 1 6 ? 3.388 5.312 5.395 1.00 0.55 6 GLY A N 5
ATOM 2356 C CA . GLY A 1 6 ? 3.897 5.307 6.796 1.00 0.61 6 GLY A CA 5
ATOM 2357 C C . GLY A 1 6 ? 3.093 4.336 7.670 1.00 0.57 6 GLY A C 5
ATOM 2358 O O . GLY A 1 6 ? 3.385 4.169 8.838 1.00 0.81 6 GLY A O 5
ATOM 2362 N N . ARG A 1 7 ? 2.085 3.698 7.133 1.00 0.55 7 ARG A N 5
ATOM 2363 C CA . ARG A 1 7 ? 1.284 2.752 7.960 1.00 0.58 7 ARG A CA 5
ATOM 2364 C C . ARG A 1 7 ? 2.194 1.656 8.513 1.00 0.52 7 ARG A C 5
ATOM 2365 O O . ARG A 1 7 ? 2.321 1.489 9.709 1.00 0.66 7 ARG A O 5
ATOM 2386 N N . ASN A 1 8 ? 2.822 0.902 7.657 1.00 0.45 8 ASN A N 5
ATOM 2387 C CA . ASN A 1 8 ? 3.715 -0.184 8.147 1.00 0.48 8 ASN A CA 5
ATOM 2388 C C . ASN A 1 8 ? 5.035 -0.141 7.383 1.00 0.48 8 ASN A C 5
ATOM 2389 O O . ASN A 1 8 ? 5.623 -1.164 7.094 1.00 0.59 8 ASN A O 5
ATOM 2400 N N . GLY A 1 9 ? 5.505 1.030 7.054 1.00 0.46 9 GLY A N 5
ATOM 2401 C CA . GLY A 1 9 ? 6.790 1.132 6.309 1.00 0.53 9 GLY A CA 5
ATOM 2402 C C . GLY A 1 9 ? 6.656 0.420 4.963 1.00 0.49 9 GLY A C 5
ATOM 2403 O O . GLY A 1 9 ? 7.378 -0.510 4.672 1.00 0.69 9 GLY A O 5
ATOM 2407 N N . GLY A 1 10 ? 5.740 0.847 4.141 1.00 0.40 10 GLY A N 5
ATOM 2408 C CA . GLY A 1 10 ? 5.570 0.189 2.817 1.00 0.39 10 GLY A CA 5
ATOM 2409 C C . GLY A 1 10 ? 5.478 1.259 1.734 1.00 0.38 10 GLY A C 5
ATOM 2410 O O . GLY A 1 10 ? 5.757 2.415 1.971 1.00 0.48 10 GLY A O 5
ATOM 2414 N N . VAL A 1 11 ? 5.085 0.889 0.548 1.00 0.36 11 VAL A N 5
ATOM 2415 C CA . VAL A 1 11 ? 4.976 1.898 -0.541 1.00 0.36 11 VAL A CA 5
ATOM 2416 C C . VAL A 1 11 ? 3.524 1.982 -1.007 1.00 0.34 11 VAL A C 5
ATOM 2417 O O . VAL A 1 11 ? 2.781 1.023 -0.930 1.00 0.44 11 VAL A O 5
ATOM 2430 N N . CYS A 1 12 ? 3.117 3.121 -1.487 1.00 0.34 12 CYS A N 5
ATOM 2431 C CA . CYS A 1 12 ? 1.716 3.273 -1.960 1.00 0.33 12 CYS A CA 5
ATOM 2432 C C . CYS A 1 12 ? 1.656 2.944 -3.449 1.00 0.33 12 CYS A C 5
ATOM 2433 O O . CYS A 1 12 ? 1.959 3.768 -4.288 1.00 0.42 12 CYS A O 5
ATOM 2440 N N . ILE A 1 13 ? 1.271 1.746 -3.783 1.00 0.33 13 ILE A N 5
ATOM 2441 C CA . ILE A 1 13 ? 1.193 1.361 -5.214 1.00 0.36 13 ILE A CA 5
ATOM 2442 C C . ILE A 1 13 ? -0.265 1.443 -5.674 1.00 0.36 13 ILE A C 5
ATOM 2443 O O . ILE A 1 13 ? -1.143 0.884 -5.046 1.00 0.36 13 ILE A O 5
ATOM 2459 N N . PRO A 1 14 ? -0.480 2.147 -6.753 1.00 0.41 14 PRO A N 5
ATOM 2460 C CA . PRO A 1 14 ? -1.825 2.328 -7.322 1.00 0.45 14 PRO A CA 5
ATOM 2461 C C . PRO A 1 14 ? -2.256 1.065 -8.066 1.00 0.42 14 PRO A C 5
ATOM 2462 O O . PRO A 1 14 ? -1.444 0.220 -8.385 1.00 0.43 14 PRO A O 5
ATOM 2473 N N . ILE A 1 15 ? -3.526 0.935 -8.340 1.00 0.46 15 ILE A N 5
ATOM 2474 C CA . ILE A 1 15 ? -4.028 -0.270 -9.060 1.00 0.47 15 ILE A CA 5
ATOM 2475 C C . ILE A 1 15 ? -3.735 -1.523 -8.222 1.00 0.43 15 ILE A C 5
ATOM 2476 O O . ILE A 1 15 ? -4.504 -1.879 -7.350 1.00 0.47 15 ILE A O 5
ATOM 2492 N N . ARG A 1 16 ? -2.636 -2.191 -8.458 1.00 0.41 16 ARG A N 5
ATOM 2493 C CA . ARG A 1 16 ? -2.322 -3.403 -7.655 1.00 0.40 16 ARG A CA 5
ATOM 2494 C C . ARG A 1 16 ? -0.809 -3.528 -7.506 1.00 0.41 16 ARG A C 5
ATOM 2495 O O . ARG A 1 16 ? -0.051 -2.888 -8.206 1.00 0.57 16 ARG A O 5
ATOM 2516 N N . CYS A 1 17 ? -0.364 -4.349 -6.600 1.00 0.38 17 CYS A N 5
ATOM 2517 C CA . CYS A 1 17 ? 1.100 -4.522 -6.404 1.00 0.41 17 CYS A CA 5
ATOM 2518 C C . CYS A 1 17 ? 1.509 -5.909 -6.897 1.00 0.46 17 CYS A C 5
ATOM 2519 O O . CYS A 1 17 ? 0.671 -6.771 -7.075 1.00 0.49 17 CYS A O 5
ATOM 2526 N N . PRO A 1 18 ? 2.787 -6.085 -7.098 1.00 0.51 18 PRO A N 5
ATOM 2527 C CA . PRO A 1 18 ? 3.346 -7.363 -7.567 1.00 0.58 18 PRO A CA 5
ATOM 2528 C C . PRO A 1 18 ? 3.393 -8.369 -6.417 1.00 0.51 18 PRO A C 5
ATOM 2529 O O . PRO A 1 18 ? 3.345 -8.002 -5.261 1.00 0.48 18 PRO A O 5
ATOM 2540 N N . VAL A 1 19 ? 3.483 -9.632 -6.728 1.00 0.55 19 VAL A N 5
ATOM 2541 C CA . VAL A 1 19 ? 3.528 -10.662 -5.654 1.00 0.54 19 VAL A CA 5
ATOM 2542 C C . VAL A 1 19 ? 4.809 -10.485 -4.835 1.00 0.53 19 VAL A C 5
ATOM 2543 O O . VAL A 1 19 ? 5.799 -9.996 -5.340 1.00 0.59 19 VAL A O 5
ATOM 2556 N N . PRO A 1 20 ? 4.750 -10.889 -3.592 1.00 0.52 20 PRO A N 5
ATOM 2557 C CA . PRO A 1 20 ? 3.541 -11.482 -2.991 1.00 0.50 20 PRO A CA 5
ATOM 2558 C C . PRO A 1 20 ? 2.503 -10.403 -2.651 1.00 0.44 20 PRO A C 5
ATOM 2559 O O . PRO A 1 20 ? 1.383 -10.711 -2.299 1.00 0.47 20 PRO A O 5
ATOM 2570 N N . MET A 1 21 ? 2.862 -9.148 -2.766 1.00 0.40 21 MET A N 5
ATOM 2571 C CA . MET A 1 21 ? 1.894 -8.052 -2.465 1.00 0.37 21 MET A CA 5
ATOM 2572 C C . MET A 1 21 ? 1.395 -8.159 -1.023 1.00 0.35 21 MET A C 5
ATOM 2573 O O . MET A 1 21 ? 0.344 -8.708 -0.758 1.00 0.40 21 MET A O 5
ATOM 2587 N N . ARG A 1 22 ? 2.125 -7.624 -0.086 1.00 0.32 22 ARG A N 5
ATOM 2588 C CA . ARG A 1 22 ? 1.665 -7.683 1.327 1.00 0.33 22 ARG A CA 5
ATOM 2589 C C . ARG A 1 22 ? 0.910 -6.393 1.642 1.00 0.29 22 ARG A C 5
ATOM 2590 O O . ARG A 1 22 ? 1.501 -5.377 1.951 1.00 0.33 22 ARG A O 5
ATOM 2611 N N . GLN A 1 23 ? -0.390 -6.424 1.549 1.00 0.30 23 GLN A N 5
ATOM 2612 C CA . GLN A 1 23 ? -1.189 -5.200 1.828 1.00 0.29 23 GLN A CA 5
ATOM 2613 C C . GLN A 1 23 ? -0.988 -4.781 3.284 1.00 0.29 23 GLN A C 5
ATOM 2614 O O . GLN A 1 23 ? -1.097 -5.583 4.190 1.00 0.40 23 GLN A O 5
ATOM 2628 N N . ILE A 1 24 ? -0.695 -3.532 3.509 1.00 0.27 24 ILE A N 5
ATOM 2629 C CA . ILE A 1 24 ? -0.487 -3.053 4.903 1.00 0.31 24 ILE A CA 5
ATOM 2630 C C . ILE A 1 24 ? -1.132 -1.673 5.068 1.00 0.33 24 ILE A C 5
ATOM 2631 O O . ILE A 1 24 ? -0.638 -0.828 5.789 1.00 0.48 24 ILE A O 5
ATOM 2647 N N . GLY A 1 25 ? -2.231 -1.434 4.408 1.00 0.33 25 GLY A N 5
ATOM 2648 C CA . GLY A 1 25 ? -2.903 -0.111 4.530 1.00 0.36 25 GLY A CA 5
ATOM 2649 C C . GLY A 1 25 ? -3.303 0.383 3.142 1.00 0.27 25 GLY A C 5
ATOM 2650 O O . GLY A 1 25 ? -3.102 -0.292 2.152 1.00 0.29 25 GLY A O 5
ATOM 2654 N N . THR A 1 26 ? -3.867 1.554 3.058 1.00 0.30 26 THR A N 5
ATOM 2655 C CA . THR A 1 26 ? -4.276 2.087 1.734 1.00 0.30 26 THR A CA 5
ATOM 2656 C C . THR A 1 26 ? -3.791 3.531 1.605 1.00 0.29 26 THR A C 5
ATOM 2657 O O . THR A 1 26 ? -3.426 4.158 2.579 1.00 0.41 26 THR A O 5
ATOM 2668 N N . CYS A 1 27 ? -3.779 4.064 0.416 1.00 0.29 27 CYS A N 5
ATOM 2669 C CA . CYS A 1 27 ? -3.311 5.465 0.240 1.00 0.31 27 CYS A CA 5
ATOM 2670 C C . CYS A 1 27 ? -4.314 6.237 -0.617 1.00 0.33 27 CYS A C 5
ATOM 2671 O O . CYS A 1 27 ? -4.828 5.732 -1.599 1.00 0.36 27 CYS A O 5
ATOM 2678 N N . PHE A 1 28 ? -4.585 7.463 -0.248 1.00 0.37 28 PHE A N 5
ATOM 2679 C CA . PHE A 1 28 ? -5.547 8.298 -1.023 1.00 0.42 28 PHE A CA 5
ATOM 2680 C C . PHE A 1 28 ? -6.905 7.603 -1.089 1.00 0.42 28 PHE A C 5
ATOM 2681 O O . PHE A 1 28 ? -7.629 7.732 -2.053 1.00 0.45 28 PHE A O 5
ATOM 2698 N N . GLY A 1 29 ? -7.262 6.868 -0.072 1.00 0.45 29 GLY A N 5
ATOM 2699 C CA . GLY A 1 29 ? -8.576 6.171 -0.090 1.00 0.48 29 GLY A CA 5
ATOM 2700 C C . GLY A 1 29 ? -8.377 4.739 -0.583 1.00 0.46 29 GLY A C 5
ATOM 2701 O O . GLY A 1 29 ? -7.542 4.014 -0.081 1.00 0.48 29 GLY A O 5
ATOM 2705 N N . ARG A 1 30 ? -9.144 4.319 -1.553 1.00 0.48 30 ARG A N 5
ATOM 2706 C CA . ARG A 1 30 ? -8.998 2.927 -2.062 1.00 0.50 30 ARG A CA 5
ATOM 2707 C C . ARG A 1 30 ? -8.312 2.841 -3.455 1.00 0.49 30 ARG A C 5
ATOM 2708 O O . ARG A 1 30 ? -8.161 1.743 -3.954 1.00 0.53 30 ARG A O 5
ATOM 2729 N N . PRO A 1 31 ? -7.903 3.944 -4.070 1.00 0.48 31 PRO A N 5
ATOM 2730 C CA . PRO A 1 31 ? -7.247 3.870 -5.389 1.00 0.50 31 PRO A CA 5
ATOM 2731 C C . PRO A 1 31 ? -5.814 3.361 -5.234 1.00 0.42 31 PRO A C 5
ATOM 2732 O O . PRO A 1 31 ? -5.362 2.516 -5.982 1.00 0.50 31 PRO A O 5
ATOM 2743 N N . VAL A 1 32 ? -5.098 3.855 -4.264 1.00 0.33 32 VAL A N 5
ATOM 2744 C CA . VAL A 1 32 ? -3.705 3.385 -4.060 1.00 0.29 32 VAL A CA 5
ATOM 2745 C C . VAL A 1 32 ? -3.676 2.518 -2.802 1.00 0.25 32 VAL A C 5
ATOM 2746 O O . VAL A 1 32 ? -4.428 2.740 -1.875 1.00 0.31 32 VAL A O 5
ATOM 2759 N N . LYS A 1 33 ? -2.835 1.523 -2.761 1.00 0.28 33 LYS A N 5
ATOM 2760 C CA . LYS A 1 33 ? -2.793 0.647 -1.558 1.00 0.29 33 LYS A CA 5
ATOM 2761 C C . LYS A 1 33 ? -1.366 0.565 -1.024 1.00 0.26 33 LYS A C 5
ATOM 2762 O O . LYS A 1 33 ? -0.411 0.804 -1.733 1.00 0.31 33 LYS A O 5
ATOM 2781 N N . CYS A 1 34 ? -1.217 0.216 0.222 1.00 0.24 34 CYS A N 5
ATOM 2782 C CA . CYS A 1 34 ? 0.144 0.101 0.807 1.00 0.24 34 CYS A CA 5
ATOM 2783 C C . CYS A 1 34 ? 0.614 -1.341 0.657 1.00 0.22 34 CYS A C 5
ATOM 2784 O O . CYS A 1 34 ? 0.012 -2.253 1.185 1.00 0.32 34 CYS A O 5
ATOM 2791 N N . CYS A 1 35 ? 1.676 -1.563 -0.061 1.00 0.23 35 CYS A N 5
ATOM 2792 C CA . CYS A 1 35 ? 2.164 -2.954 -0.240 1.00 0.24 35 CYS A CA 5
ATOM 2793 C C . CYS A 1 35 ? 3.608 -3.054 0.242 1.00 0.26 35 CYS A C 5
ATOM 2794 O O . CYS A 1 35 ? 4.418 -2.183 -0.006 1.00 0.35 35 CYS A O 5
ATOM 2801 N N . ARG A 1 36 ? 3.937 -4.112 0.927 1.00 0.27 36 ARG A N 5
ATOM 2802 C CA . ARG A 1 36 ? 5.327 -4.278 1.423 1.00 0.31 36 ARG A CA 5
ATOM 2803 C C . ARG A 1 36 ? 5.715 -5.747 1.299 1.00 0.31 36 ARG A C 5
ATOM 2804 O O . ARG A 1 36 ? 4.995 -6.531 0.713 1.00 0.34 36 ARG A O 5
ATOM 2825 N N . SER A 1 37 ? 6.843 -6.126 1.841 1.00 0.38 37 SER A N 5
ATOM 2826 C CA . SER A 1 37 ? 7.275 -7.547 1.753 1.00 0.47 37 SER A CA 5
ATOM 2827 C C . SER A 1 37 ? 7.235 -7.996 0.294 1.00 0.55 37 SER A C 5
ATOM 2828 O O . SER A 1 37 ? 6.616 -8.985 -0.046 1.00 0.63 37 SER A O 5
ATOM 2836 N N . TRP A 1 38 ? 7.887 -7.270 -0.569 1.00 0.66 38 TRP A N 5
ATOM 2837 C CA . TRP A 1 38 ? 7.890 -7.647 -2.010 1.00 0.83 38 TRP A CA 5
ATOM 2838 C C . TRP A 1 38 ? 9.164 -8.430 -2.316 1.00 1.01 38 TRP A C 5
ATOM 2839 O O . TRP A 1 38 ? 9.342 -8.808 -3.461 1.00 1.22 38 TRP A O 5
ATOM 2861 N N . ALA A 1 1 ? -0.969 12.362 0.808 1.00 1.15 1 ALA A N 6
ATOM 2862 C CA . ALA A 1 1 ? -1.584 12.200 2.158 1.00 1.19 1 ALA A CA 6
ATOM 2863 C C . ALA A 1 1 ? -0.779 11.192 2.985 1.00 1.04 1 ALA A C 6
ATOM 2864 O O . ALA A 1 1 ? -0.246 11.542 4.015 1.00 1.23 1 ALA A O 6
ATOM 2873 N N . PRO A 1 2 ? -0.714 9.966 2.523 1.00 0.87 2 PRO A N 6
ATOM 2874 C CA . PRO A 1 2 ? 0.021 8.909 3.234 1.00 0.84 2 PRO A CA 6
ATOM 2875 C C . PRO A 1 2 ? 1.522 9.072 3.004 1.00 0.83 2 PRO A C 6
ATOM 2876 O O . PRO A 1 2 ? 1.987 9.072 1.882 1.00 1.16 2 PRO A O 6
ATOM 2887 N N . LEU A 1 3 ? 2.282 9.215 4.052 1.00 0.87 3 LEU A N 6
ATOM 2888 C CA . LEU A 1 3 ? 3.751 9.381 3.882 1.00 1.11 3 LEU A CA 6
ATOM 2889 C C . LEU A 1 3 ? 4.386 8.019 3.604 1.00 0.89 3 LEU A C 6
ATOM 2890 O O . LEU A 1 3 ? 4.866 7.358 4.503 1.00 0.80 3 LEU A O 6
ATOM 2906 N N . SER A 1 4 ? 4.394 7.603 2.366 1.00 0.89 4 SER A N 6
ATOM 2907 C CA . SER A 1 4 ? 5.000 6.288 2.009 1.00 0.83 4 SER A CA 6
ATOM 2908 C C . SER A 1 4 ? 4.484 5.192 2.945 1.00 0.58 4 SER A C 6
ATOM 2909 O O . SER A 1 4 ? 5.230 4.336 3.375 1.00 0.60 4 SER A O 6
ATOM 2917 N N . CYS A 1 5 ? 3.217 5.206 3.259 1.00 0.44 5 CYS A N 6
ATOM 2918 C CA . CYS A 1 5 ? 2.661 4.160 4.164 1.00 0.30 5 CYS A CA 6
ATOM 2919 C C . CYS A 1 5 ? 3.501 4.078 5.438 1.00 0.34 5 CYS A C 6
ATOM 2920 O O . CYS A 1 5 ? 3.905 3.010 5.853 1.00 0.37 5 CYS A O 6
ATOM 2927 N N . GLY A 1 6 ? 3.767 5.194 6.062 1.00 0.40 6 GLY A N 6
ATOM 2928 C CA . GLY A 1 6 ? 4.583 5.180 7.310 1.00 0.47 6 GLY A CA 6
ATOM 2929 C C . GLY A 1 6 ? 3.930 4.267 8.353 1.00 0.43 6 GLY A C 6
ATOM 2930 O O . GLY A 1 6 ? 4.593 3.740 9.222 1.00 0.46 6 GLY A O 6
ATOM 2934 N N . ARG A 1 7 ? 2.636 4.080 8.277 1.00 0.42 7 ARG A N 6
ATOM 2935 C CA . ARG A 1 7 ? 1.945 3.203 9.267 1.00 0.42 7 ARG A CA 6
ATOM 2936 C C . ARG A 1 7 ? 2.634 1.834 9.333 1.00 0.39 7 ARG A C 6
ATOM 2937 O O . ARG A 1 7 ? 2.709 1.224 10.379 1.00 0.47 7 ARG A O 6
ATOM 2958 N N . ASN A 1 8 ? 3.136 1.343 8.230 1.00 0.35 8 ASN A N 6
ATOM 2959 C CA . ASN A 1 8 ? 3.816 0.015 8.254 1.00 0.35 8 ASN A CA 6
ATOM 2960 C C . ASN A 1 8 ? 5.103 0.061 7.427 1.00 0.33 8 ASN A C 6
ATOM 2961 O O . ASN A 1 8 ? 5.651 -0.964 7.074 1.00 0.45 8 ASN A O 6
ATOM 2972 N N . GLY A 1 9 ? 5.595 1.232 7.117 1.00 0.34 9 GLY A N 6
ATOM 2973 C CA . GLY A 1 9 ? 6.848 1.329 6.318 1.00 0.37 9 GLY A CA 6
ATOM 2974 C C . GLY A 1 9 ? 6.688 0.557 5.010 1.00 0.37 9 GLY A C 6
ATOM 2975 O O . GLY A 1 9 ? 7.395 -0.394 4.750 1.00 0.47 9 GLY A O 6
ATOM 2979 N N . GLY A 1 10 ? 5.765 0.958 4.182 1.00 0.37 10 GLY A N 6
ATOM 2980 C CA . GLY A 1 10 ? 5.565 0.242 2.891 1.00 0.42 10 GLY A CA 6
ATOM 2981 C C . GLY A 1 10 ? 5.590 1.250 1.745 1.00 0.35 10 GLY A C 6
ATOM 2982 O O . GLY A 1 10 ? 6.226 2.280 1.828 1.00 0.43 10 GLY A O 6
ATOM 2986 N N . VAL A 1 11 ? 4.900 0.966 0.674 1.00 0.35 11 VAL A N 6
ATOM 2987 C CA . VAL A 1 11 ? 4.889 1.917 -0.471 1.00 0.37 11 VAL A CA 6
ATOM 2988 C C . VAL A 1 11 ? 3.459 2.062 -0.992 1.00 0.32 11 VAL A C 6
ATOM 2989 O O . VAL A 1 11 ? 2.696 1.116 -1.013 1.00 0.34 11 VAL A O 6
ATOM 3002 N N . CYS A 1 12 ? 3.094 3.239 -1.415 1.00 0.34 12 CYS A N 6
ATOM 3003 C CA . CYS A 1 12 ? 1.718 3.455 -1.939 1.00 0.32 12 CYS A CA 6
ATOM 3004 C C . CYS A 1 12 ? 1.668 3.015 -3.401 1.00 0.32 12 CYS A C 6
ATOM 3005 O O . CYS A 1 12 ? 1.871 3.806 -4.301 1.00 0.42 12 CYS A O 6
ATOM 3012 N N . ILE A 1 13 ? 1.401 1.764 -3.649 1.00 0.30 13 ILE A N 6
ATOM 3013 C CA . ILE A 1 13 ? 1.344 1.285 -5.056 1.00 0.33 13 ILE A CA 6
ATOM 3014 C C . ILE A 1 13 ? -0.120 1.196 -5.499 1.00 0.35 13 ILE A C 6
ATOM 3015 O O . ILE A 1 13 ? -0.915 0.522 -4.875 1.00 0.37 13 ILE A O 6
ATOM 3031 N N . PRO A 1 14 ? -0.429 1.891 -6.563 1.00 0.42 14 PRO A N 6
ATOM 3032 C CA . PRO A 1 14 ? -1.788 1.923 -7.126 1.00 0.48 14 PRO A CA 6
ATOM 3033 C C . PRO A 1 14 ? -2.052 0.664 -7.951 1.00 0.41 14 PRO A C 6
ATOM 3034 O O . PRO A 1 14 ? -1.159 -0.120 -8.193 1.00 0.39 14 PRO A O 6
ATOM 3045 N N . ILE A 1 15 ? -3.272 0.476 -8.384 1.00 0.47 15 ILE A N 6
ATOM 3046 C CA . ILE A 1 15 ? -3.612 -0.725 -9.199 1.00 0.47 15 ILE A CA 6
ATOM 3047 C C . ILE A 1 15 ? -3.288 -1.994 -8.396 1.00 0.43 15 ILE A C 6
ATOM 3048 O O . ILE A 1 15 ? -4.094 -2.459 -7.614 1.00 0.54 15 ILE A O 6
ATOM 3064 N N . ARG A 1 16 ? -2.119 -2.553 -8.559 1.00 0.39 16 ARG A N 6
ATOM 3065 C CA . ARG A 1 16 ? -1.767 -3.775 -7.786 1.00 0.41 16 ARG A CA 6
ATOM 3066 C C . ARG A 1 16 ? -0.293 -3.705 -7.400 1.00 0.36 16 ARG A C 6
ATOM 3067 O O . ARG A 1 16 ? 0.391 -2.750 -7.706 1.00 0.45 16 ARG A O 6
ATOM 3088 N N . CYS A 1 17 ? 0.206 -4.707 -6.733 1.00 0.37 17 CYS A N 6
ATOM 3089 C CA . CYS A 1 17 ? 1.637 -4.690 -6.333 1.00 0.38 17 CYS A CA 6
ATOM 3090 C C . CYS A 1 17 ? 2.275 -6.027 -6.708 1.00 0.47 17 CYS A C 6
ATOM 3091 O O . CYS A 1 17 ? 1.582 -6.998 -6.939 1.00 0.56 17 CYS A O 6
ATOM 3098 N N . PRO A 1 18 ? 3.580 -6.036 -6.751 1.00 0.53 18 PRO A N 6
ATOM 3099 C CA . PRO A 1 18 ? 4.351 -7.242 -7.088 1.00 0.65 18 PRO A CA 6
ATOM 3100 C C . PRO A 1 18 ? 4.396 -8.181 -5.884 1.00 0.59 18 PRO A C 6
ATOM 3101 O O . PRO A 1 18 ? 4.109 -7.783 -4.773 1.00 0.55 18 PRO A O 6
ATOM 3112 N N . VAL A 1 19 ? 4.752 -9.418 -6.093 1.00 0.65 19 VAL A N 6
ATOM 3113 C CA . VAL A 1 19 ? 4.811 -10.379 -4.955 1.00 0.63 19 VAL A CA 6
ATOM 3114 C C . VAL A 1 19 ? 5.832 -9.885 -3.926 1.00 0.61 19 VAL A C 6
ATOM 3115 O O . VAL A 1 19 ? 6.784 -9.217 -4.275 1.00 0.68 19 VAL A O 6
ATOM 3128 N N . PRO A 1 20 ? 5.600 -10.229 -2.687 1.00 0.57 20 PRO A N 6
ATOM 3129 C CA . PRO A 1 20 ? 4.440 -11.041 -2.273 1.00 0.55 20 PRO A CA 6
ATOM 3130 C C . PRO A 1 20 ? 3.160 -10.195 -2.198 1.00 0.48 20 PRO A C 6
ATOM 3131 O O . PRO A 1 20 ? 2.096 -10.706 -1.910 1.00 0.54 20 PRO A O 6
ATOM 3142 N N . MET A 1 21 ? 3.249 -8.913 -2.453 1.00 0.43 21 MET A N 6
ATOM 3143 C CA . MET A 1 21 ? 2.035 -8.045 -2.396 1.00 0.39 21 MET A CA 6
ATOM 3144 C C . MET A 1 21 ? 1.453 -8.081 -0.984 1.00 0.35 21 MET A C 6
ATOM 3145 O O . MET A 1 21 ? 0.359 -8.559 -0.764 1.00 0.46 21 MET A O 6
ATOM 3159 N N . ARG A 1 22 ? 2.174 -7.579 -0.021 1.00 0.30 22 ARG A N 6
ATOM 3160 C CA . ARG A 1 22 ? 1.655 -7.590 1.373 1.00 0.35 22 ARG A CA 6
ATOM 3161 C C . ARG A 1 22 ? 0.870 -6.305 1.634 1.00 0.33 22 ARG A C 6
ATOM 3162 O O . ARG A 1 22 ? 1.439 -5.243 1.801 1.00 0.41 22 ARG A O 6
ATOM 3183 N N . GLN A 1 23 ? -0.429 -6.390 1.676 1.00 0.32 23 GLN A N 6
ATOM 3184 C CA . GLN A 1 23 ? -1.241 -5.173 1.933 1.00 0.34 23 GLN A CA 6
ATOM 3185 C C . GLN A 1 23 ? -1.098 -4.778 3.401 1.00 0.32 23 GLN A C 6
ATOM 3186 O O . GLN A 1 23 ? -1.371 -5.559 4.293 1.00 0.48 23 GLN A O 6
ATOM 3200 N N . ILE A 1 24 ? -0.669 -3.575 3.658 1.00 0.35 24 ILE A N 6
ATOM 3201 C CA . ILE A 1 24 ? -0.503 -3.122 5.068 1.00 0.38 24 ILE A CA 6
ATOM 3202 C C . ILE A 1 24 ? -1.323 -1.847 5.312 1.00 0.41 24 ILE A C 6
ATOM 3203 O O . ILE A 1 24 ? -1.326 -1.306 6.401 1.00 0.56 24 ILE A O 6
ATOM 3219 N N . GLY A 1 25 ? -2.010 -1.351 4.318 1.00 0.40 25 GLY A N 6
ATOM 3220 C CA . GLY A 1 25 ? -2.812 -0.112 4.515 1.00 0.46 25 GLY A CA 6
ATOM 3221 C C . GLY A 1 25 ? -3.294 0.389 3.155 1.00 0.37 25 GLY A C 6
ATOM 3222 O O . GLY A 1 25 ? -3.149 -0.283 2.154 1.00 0.35 25 GLY A O 6
ATOM 3226 N N . THR A 1 26 ? -3.864 1.558 3.107 1.00 0.41 26 THR A N 6
ATOM 3227 C CA . THR A 1 26 ? -4.354 2.093 1.810 1.00 0.38 26 THR A CA 6
ATOM 3228 C C . THR A 1 26 ? -3.718 3.461 1.552 1.00 0.35 26 THR A C 6
ATOM 3229 O O . THR A 1 26 ? -3.166 4.075 2.446 1.00 0.42 26 THR A O 6
ATOM 3240 N N . CYS A 1 27 ? -3.786 3.942 0.344 1.00 0.32 27 CYS A N 6
ATOM 3241 C CA . CYS A 1 27 ? -3.183 5.265 0.038 1.00 0.34 27 CYS A CA 6
ATOM 3242 C C . CYS A 1 27 ? -4.154 6.085 -0.813 1.00 0.34 27 CYS A C 6
ATOM 3243 O O . CYS A 1 27 ? -4.702 5.602 -1.785 1.00 0.36 27 CYS A O 6
ATOM 3250 N N . PHE A 1 28 ? -4.364 7.323 -0.451 1.00 0.39 28 PHE A N 6
ATOM 3251 C CA . PHE A 1 28 ? -5.294 8.194 -1.229 1.00 0.43 28 PHE A CA 6
ATOM 3252 C C . PHE A 1 28 ? -6.676 7.548 -1.308 1.00 0.44 28 PHE A C 6
ATOM 3253 O O . PHE A 1 28 ? -7.375 7.684 -2.290 1.00 0.49 28 PHE A O 6
ATOM 3270 N N . GLY A 1 29 ? -7.083 6.850 -0.285 1.00 0.46 29 GLY A N 6
ATOM 3271 C CA . GLY A 1 29 ? -8.424 6.209 -0.321 1.00 0.49 29 GLY A CA 6
ATOM 3272 C C . GLY A 1 29 ? -8.283 4.757 -0.772 1.00 0.46 29 GLY A C 6
ATOM 3273 O O . GLY A 1 29 ? -7.431 4.032 -0.303 1.00 0.45 29 GLY A O 6
ATOM 3277 N N . ARG A 1 30 ? -9.122 4.325 -1.676 1.00 0.48 30 ARG A N 6
ATOM 3278 C CA . ARG A 1 30 ? -9.046 2.915 -2.147 1.00 0.50 30 ARG A CA 6
ATOM 3279 C C . ARG A 1 30 ? -8.323 2.748 -3.511 1.00 0.51 30 ARG A C 6
ATOM 3280 O O . ARG A 1 30 ? -8.154 1.622 -3.937 1.00 0.57 30 ARG A O 6
ATOM 3301 N N . PRO A 1 31 ? -7.911 3.814 -4.183 1.00 0.52 31 PRO A N 6
ATOM 3302 C CA . PRO A 1 31 ? -7.224 3.665 -5.480 1.00 0.56 31 PRO A CA 6
ATOM 3303 C C . PRO A 1 31 ? -5.791 3.178 -5.262 1.00 0.48 31 PRO A C 6
ATOM 3304 O O . PRO A 1 31 ? -5.345 2.232 -5.882 1.00 0.56 31 PRO A O 6
ATOM 3315 N N . VAL A 1 32 ? -5.070 3.800 -4.373 1.00 0.38 32 VAL A N 6
ATOM 3316 C CA . VAL A 1 32 ? -3.679 3.353 -4.113 1.00 0.34 32 VAL A CA 6
ATOM 3317 C C . VAL A 1 32 ? -3.681 2.525 -2.831 1.00 0.32 32 VAL A C 6
ATOM 3318 O O . VAL A 1 32 ? -4.479 2.749 -1.945 1.00 0.35 32 VAL A O 6
ATOM 3331 N N . LYS A 1 33 ? -2.810 1.565 -2.721 1.00 0.34 33 LYS A N 6
ATOM 3332 C CA . LYS A 1 33 ? -2.789 0.730 -1.493 1.00 0.34 33 LYS A CA 6
ATOM 3333 C C . LYS A 1 33 ? -1.376 0.687 -0.931 1.00 0.32 33 LYS A C 6
ATOM 3334 O O . LYS A 1 33 ? -0.431 1.114 -1.564 1.00 0.37 33 LYS A O 6
ATOM 3353 N N . CYS A 1 34 ? -1.225 0.159 0.244 1.00 0.33 34 CYS A N 6
ATOM 3354 C CA . CYS A 1 34 ? 0.126 0.066 0.849 1.00 0.32 34 CYS A CA 6
ATOM 3355 C C . CYS A 1 34 ? 0.640 -1.357 0.662 1.00 0.28 34 CYS A C 6
ATOM 3356 O O . CYS A 1 34 ? 0.204 -2.272 1.330 1.00 0.47 34 CYS A O 6
ATOM 3363 N N . CYS A 1 35 ? 1.553 -1.558 -0.241 1.00 0.22 35 CYS A N 6
ATOM 3364 C CA . CYS A 1 35 ? 2.078 -2.930 -0.464 1.00 0.22 35 CYS A CA 6
ATOM 3365 C C . CYS A 1 35 ? 3.485 -3.031 0.119 1.00 0.25 35 CYS A C 6
ATOM 3366 O O . CYS A 1 35 ? 4.240 -2.079 0.106 1.00 0.36 35 CYS A O 6
ATOM 3373 N N . ARG A 1 36 ? 3.846 -4.174 0.629 1.00 0.31 36 ARG A N 6
ATOM 3374 C CA . ARG A 1 36 ? 5.208 -4.334 1.209 1.00 0.40 36 ARG A CA 6
ATOM 3375 C C . ARG A 1 36 ? 5.767 -5.692 0.799 1.00 0.41 36 ARG A C 6
ATOM 3376 O O . ARG A 1 36 ? 5.037 -6.582 0.410 1.00 0.41 36 ARG A O 6
ATOM 3397 N N . SER A 1 37 ? 7.054 -5.860 0.885 1.00 0.55 37 SER A N 6
ATOM 3398 C CA . SER A 1 37 ? 7.661 -7.162 0.506 1.00 0.61 37 SER A CA 6
ATOM 3399 C C . SER A 1 37 ? 7.728 -8.066 1.739 1.00 0.57 37 SER A C 6
ATOM 3400 O O . SER A 1 37 ? 7.751 -9.276 1.633 1.00 0.74 37 SER A O 6
ATOM 3408 N N . TRP A 1 38 ? 7.756 -7.487 2.908 1.00 0.57 38 TRP A N 6
ATOM 3409 C CA . TRP A 1 38 ? 7.818 -8.306 4.145 1.00 0.61 38 TRP A CA 6
ATOM 3410 C C . TRP A 1 38 ? 6.604 -7.980 5.009 1.00 0.60 38 TRP A C 6
ATOM 3411 O O . TRP A 1 38 ? 6.584 -8.385 6.158 1.00 0.76 38 TRP A O 6
ATOM 3433 N N . ALA A 1 1 ? 7.131 2.054 9.156 1.00 2.01 1 ALA A N 7
ATOM 3434 C CA . ALA A 1 1 ? 8.523 2.366 8.727 1.00 1.77 1 ALA A CA 7
ATOM 3435 C C . ALA A 1 1 ? 8.606 3.841 8.325 1.00 1.41 1 ALA A C 7
ATOM 3436 O O . ALA A 1 1 ? 7.593 4.475 8.113 1.00 1.36 1 ALA A O 7
ATOM 3445 N N . PRO A 1 2 ? 9.811 4.343 8.240 1.00 1.37 2 PRO A N 7
ATOM 3446 C CA . PRO A 1 2 ? 10.058 5.748 7.869 1.00 1.22 2 PRO A CA 7
ATOM 3447 C C . PRO A 1 2 ? 9.887 5.952 6.361 1.00 0.88 2 PRO A C 7
ATOM 3448 O O . PRO A 1 2 ? 10.335 5.152 5.564 1.00 0.91 2 PRO A O 7
ATOM 3459 N N . LEU A 1 3 ? 9.235 7.018 5.976 1.00 0.89 3 LEU A N 7
ATOM 3460 C CA . LEU A 1 3 ? 9.014 7.294 4.527 1.00 0.97 3 LEU A CA 7
ATOM 3461 C C . LEU A 1 3 ? 8.219 6.142 3.908 1.00 0.79 3 LEU A C 7
ATOM 3462 O O . LEU A 1 3 ? 8.475 5.723 2.797 1.00 0.96 3 LEU A O 7
ATOM 3478 N N . SER A 1 4 ? 7.250 5.629 4.618 1.00 0.60 4 SER A N 7
ATOM 3479 C CA . SER A 1 4 ? 6.439 4.511 4.065 1.00 0.46 4 SER A CA 7
ATOM 3480 C C . SER A 1 4 ? 5.008 4.604 4.603 1.00 0.40 4 SER A C 7
ATOM 3481 O O . SER A 1 4 ? 4.693 5.460 5.406 1.00 0.68 4 SER A O 7
ATOM 3489 N N . CYS A 1 5 ? 4.139 3.734 4.164 1.00 0.38 5 CYS A N 7
ATOM 3490 C CA . CYS A 1 5 ? 2.731 3.778 4.647 1.00 0.36 5 CYS A CA 7
ATOM 3491 C C . CYS A 1 5 ? 2.457 2.559 5.526 1.00 0.36 5 CYS A C 7
ATOM 3492 O O . CYS A 1 5 ? 2.881 1.458 5.228 1.00 0.44 5 CYS A O 7
ATOM 3499 N N . GLY A 1 6 ? 1.746 2.744 6.605 1.00 0.42 6 GLY A N 7
ATOM 3500 C CA . GLY A 1 6 ? 1.436 1.596 7.501 1.00 0.49 6 GLY A CA 7
ATOM 3501 C C . GLY A 1 6 ? 2.578 1.402 8.495 1.00 0.48 6 GLY A C 7
ATOM 3502 O O . GLY A 1 6 ? 3.721 1.702 8.210 1.00 0.52 6 GLY A O 7
ATOM 3506 N N . ARG A 1 7 ? 2.280 0.897 9.661 1.00 0.58 7 ARG A N 7
ATOM 3507 C CA . ARG A 1 7 ? 3.354 0.680 10.672 1.00 0.62 7 ARG A CA 7
ATOM 3508 C C . ARG A 1 7 ? 4.381 -0.309 10.116 1.00 0.53 7 ARG A C 7
ATOM 3509 O O . ARG A 1 7 ? 5.537 -0.284 10.484 1.00 0.63 7 ARG A O 7
ATOM 3530 N N . ASN A 1 8 ? 3.968 -1.176 9.228 1.00 0.44 8 ASN A N 7
ATOM 3531 C CA . ASN A 1 8 ? 4.919 -2.161 8.644 1.00 0.43 8 ASN A CA 7
ATOM 3532 C C . ASN A 1 8 ? 5.918 -1.428 7.753 1.00 0.45 8 ASN A C 7
ATOM 3533 O O . ASN A 1 8 ? 7.114 -1.569 7.901 1.00 0.69 8 ASN A O 7
ATOM 3544 N N . GLY A 1 9 ? 5.439 -0.646 6.829 1.00 0.38 9 GLY A N 7
ATOM 3545 C CA . GLY A 1 9 ? 6.365 0.091 5.929 1.00 0.42 9 GLY A CA 7
ATOM 3546 C C . GLY A 1 9 ? 6.105 -0.327 4.485 1.00 0.38 9 GLY A C 7
ATOM 3547 O O . GLY A 1 9 ? 6.983 -0.816 3.805 1.00 0.49 9 GLY A O 7
ATOM 3551 N N . GLY A 1 10 ? 4.907 -0.142 4.009 1.00 0.37 10 GLY A N 7
ATOM 3552 C CA . GLY A 1 10 ? 4.599 -0.533 2.608 1.00 0.42 10 GLY A CA 7
ATOM 3553 C C . GLY A 1 10 ? 4.675 0.699 1.712 1.00 0.37 10 GLY A C 7
ATOM 3554 O O . GLY A 1 10 ? 4.676 1.820 2.183 1.00 0.44 10 GLY A O 7
ATOM 3558 N N . VAL A 1 11 ? 4.734 0.505 0.427 1.00 0.33 11 VAL A N 7
ATOM 3559 C CA . VAL A 1 11 ? 4.802 1.667 -0.496 1.00 0.34 11 VAL A CA 7
ATOM 3560 C C . VAL A 1 11 ? 3.408 1.928 -1.061 1.00 0.28 11 VAL A C 7
ATOM 3561 O O . VAL A 1 11 ? 2.594 1.033 -1.159 1.00 0.31 11 VAL A O 7
ATOM 3574 N N . CYS A 1 12 ? 3.126 3.146 -1.430 1.00 0.30 12 CYS A N 7
ATOM 3575 C CA . CYS A 1 12 ? 1.784 3.461 -1.987 1.00 0.27 12 CYS A CA 7
ATOM 3576 C C . CYS A 1 12 ? 1.718 2.989 -3.438 1.00 0.25 12 CYS A C 7
ATOM 3577 O O . CYS A 1 12 ? 1.995 3.734 -4.357 1.00 0.38 12 CYS A O 7
ATOM 3584 N N . ILE A 1 13 ? 1.355 1.755 -3.651 1.00 0.24 13 ILE A N 7
ATOM 3585 C CA . ILE A 1 13 ? 1.273 1.228 -5.039 1.00 0.26 13 ILE A CA 7
ATOM 3586 C C . ILE A 1 13 ? -0.195 0.969 -5.396 1.00 0.26 13 ILE A C 7
ATOM 3587 O O . ILE A 1 13 ? -0.839 0.130 -4.796 1.00 0.29 13 ILE A O 7
ATOM 3603 N N . PRO A 1 14 ? -0.677 1.702 -6.364 1.00 0.32 14 PRO A N 7
ATOM 3604 C CA . PRO A 1 14 ? -2.066 1.583 -6.833 1.00 0.38 14 PRO A CA 7
ATOM 3605 C C . PRO A 1 14 ? -2.219 0.370 -7.750 1.00 0.34 14 PRO A C 7
ATOM 3606 O O . PRO A 1 14 ? -1.250 -0.259 -8.123 1.00 0.37 14 PRO A O 7
ATOM 3617 N N . ILE A 1 15 ? -3.433 0.049 -8.116 1.00 0.37 15 ILE A N 7
ATOM 3618 C CA . ILE A 1 15 ? -3.678 -1.116 -9.013 1.00 0.37 15 ILE A CA 7
ATOM 3619 C C . ILE A 1 15 ? -3.165 -2.400 -8.340 1.00 0.33 15 ILE A C 7
ATOM 3620 O O . ILE A 1 15 ? -3.876 -3.025 -7.576 1.00 0.45 15 ILE A O 7
ATOM 3636 N N . ARG A 1 16 ? -1.948 -2.799 -8.596 1.00 0.33 16 ARG A N 7
ATOM 3637 C CA . ARG A 1 16 ? -1.425 -4.034 -7.950 1.00 0.34 16 ARG A CA 7
ATOM 3638 C C . ARG A 1 16 ? -0.027 -3.759 -7.404 1.00 0.31 16 ARG A C 7
ATOM 3639 O O . ARG A 1 16 ? 0.515 -2.687 -7.577 1.00 0.45 16 ARG A O 7
ATOM 3660 N N . CYS A 1 17 ? 0.563 -4.714 -6.746 1.00 0.29 17 CYS A N 7
ATOM 3661 C CA . CYS A 1 17 ? 1.924 -4.499 -6.191 1.00 0.29 17 CYS A CA 7
ATOM 3662 C C . CYS A 1 17 ? 2.781 -5.730 -6.480 1.00 0.30 17 CYS A C 7
ATOM 3663 O O . CYS A 1 17 ? 2.263 -6.785 -6.780 1.00 0.35 17 CYS A O 7
ATOM 3670 N N . PRO A 1 18 ? 4.069 -5.552 -6.379 1.00 0.33 18 PRO A N 7
ATOM 3671 C CA . PRO A 1 18 ? 5.039 -6.632 -6.617 1.00 0.37 18 PRO A CA 7
ATOM 3672 C C . PRO A 1 18 ? 5.100 -7.555 -5.400 1.00 0.32 18 PRO A C 7
ATOM 3673 O O . PRO A 1 18 ? 4.614 -7.221 -4.339 1.00 0.35 18 PRO A O 7
ATOM 3684 N N . VAL A 1 19 ? 5.690 -8.709 -5.546 1.00 0.36 19 VAL A N 7
ATOM 3685 C CA . VAL A 1 19 ? 5.780 -9.653 -4.397 1.00 0.34 19 VAL A CA 7
ATOM 3686 C C . VAL A 1 19 ? 6.640 -9.030 -3.293 1.00 0.34 19 VAL A C 7
ATOM 3687 O O . VAL A 1 19 ? 7.497 -8.213 -3.567 1.00 0.41 19 VAL A O 7
ATOM 3700 N N . PRO A 1 20 ? 6.383 -9.435 -2.075 1.00 0.32 20 PRO A N 7
ATOM 3701 C CA . PRO A 1 20 ? 5.340 -10.426 -1.753 1.00 0.30 20 PRO A CA 7
ATOM 3702 C C . PRO A 1 20 ? 3.944 -9.782 -1.734 1.00 0.29 20 PRO A C 7
ATOM 3703 O O . PRO A 1 20 ? 2.968 -10.432 -1.418 1.00 0.37 20 PRO A O 7
ATOM 3714 N N . MET A 1 21 ? 3.841 -8.522 -2.072 1.00 0.28 21 MET A N 7
ATOM 3715 C CA . MET A 1 21 ? 2.510 -7.850 -2.078 1.00 0.32 21 MET A CA 7
ATOM 3716 C C . MET A 1 21 ? 1.914 -7.876 -0.672 1.00 0.28 21 MET A C 7
ATOM 3717 O O . MET A 1 21 ? 0.819 -8.358 -0.461 1.00 0.35 21 MET A O 7
ATOM 3731 N N . ARG A 1 22 ? 2.616 -7.354 0.294 1.00 0.25 22 ARG A N 7
ATOM 3732 C CA . ARG A 1 22 ? 2.072 -7.346 1.678 1.00 0.25 22 ARG A CA 7
ATOM 3733 C C . ARG A 1 22 ? 1.278 -6.058 1.878 1.00 0.25 22 ARG A C 7
ATOM 3734 O O . ARG A 1 22 ? 1.812 -5.048 2.288 1.00 0.32 22 ARG A O 7
ATOM 3755 N N . GLN A 1 23 ? 0.010 -6.081 1.577 1.00 0.26 23 GLN A N 7
ATOM 3756 C CA . GLN A 1 23 ? -0.818 -4.855 1.737 1.00 0.28 23 GLN A CA 7
ATOM 3757 C C . GLN A 1 23 ? -1.047 -4.586 3.224 1.00 0.30 23 GLN A C 7
ATOM 3758 O O . GLN A 1 23 ? -1.587 -5.409 3.934 1.00 0.42 23 GLN A O 7
ATOM 3772 N N . ILE A 1 24 ? -0.643 -3.441 3.697 1.00 0.31 24 ILE A N 7
ATOM 3773 C CA . ILE A 1 24 ? -0.844 -3.119 5.136 1.00 0.35 24 ILE A CA 7
ATOM 3774 C C . ILE A 1 24 ? -1.512 -1.747 5.262 1.00 0.38 24 ILE A C 7
ATOM 3775 O O . ILE A 1 24 ? -1.238 -0.995 6.177 1.00 0.56 24 ILE A O 7
ATOM 3791 N N . GLY A 1 25 ? -2.386 -1.410 4.353 1.00 0.33 25 GLY A N 7
ATOM 3792 C CA . GLY A 1 25 ? -3.066 -0.088 4.427 1.00 0.37 25 GLY A CA 7
ATOM 3793 C C . GLY A 1 25 ? -3.326 0.429 3.014 1.00 0.31 25 GLY A C 7
ATOM 3794 O O . GLY A 1 25 ? -3.120 -0.272 2.042 1.00 0.32 25 GLY A O 7
ATOM 3798 N N . THR A 1 26 ? -3.776 1.647 2.889 1.00 0.31 26 THR A N 7
ATOM 3799 C CA . THR A 1 26 ? -4.048 2.204 1.538 1.00 0.27 26 THR A CA 7
ATOM 3800 C C . THR A 1 26 ? -3.620 3.673 1.502 1.00 0.27 26 THR A C 7
ATOM 3801 O O . THR A 1 26 ? -3.442 4.301 2.527 1.00 0.41 26 THR A O 7
ATOM 3812 N N . CYS A 1 27 ? -3.446 4.227 0.333 1.00 0.27 27 CYS A N 7
ATOM 3813 C CA . CYS A 1 27 ? -3.024 5.651 0.239 1.00 0.28 27 CYS A CA 7
ATOM 3814 C C . CYS A 1 27 ? -4.076 6.454 -0.527 1.00 0.29 27 CYS A C 7
ATOM 3815 O O . CYS A 1 27 ? -4.706 5.954 -1.445 1.00 0.30 27 CYS A O 7
ATOM 3822 N N . PHE A 1 28 ? -4.256 7.698 -0.157 1.00 0.37 28 PHE A N 7
ATOM 3823 C CA . PHE A 1 28 ? -5.255 8.566 -0.847 1.00 0.42 28 PHE A CA 7
ATOM 3824 C C . PHE A 1 28 ? -6.626 7.898 -0.822 1.00 0.46 28 PHE A C 7
ATOM 3825 O O . PHE A 1 28 ? -7.350 7.915 -1.795 1.00 0.52 28 PHE A O 7
ATOM 3842 N N . GLY A 1 29 ? -6.989 7.306 0.279 1.00 0.52 29 GLY A N 7
ATOM 3843 C CA . GLY A 1 29 ? -8.311 6.631 0.353 1.00 0.59 29 GLY A CA 7
ATOM 3844 C C . GLY A 1 29 ? -8.118 5.153 0.025 1.00 0.55 29 GLY A C 7
ATOM 3845 O O . GLY A 1 29 ? -7.202 4.521 0.513 1.00 0.57 29 GLY A O 7
ATOM 3849 N N . ARG A 1 30 ? -8.964 4.593 -0.797 1.00 0.56 30 ARG A N 7
ATOM 3850 C CA . ARG A 1 30 ? -8.809 3.154 -1.143 1.00 0.58 30 ARG A CA 7
ATOM 3851 C C . ARG A 1 30 ? -8.320 2.919 -2.598 1.00 0.53 30 ARG A C 7
ATOM 3852 O O . ARG A 1 30 ? -8.317 1.784 -3.027 1.00 0.59 30 ARG A O 7
ATOM 3873 N N . PRO A 1 31 ? -7.912 3.943 -3.337 1.00 0.47 31 PRO A N 7
ATOM 3874 C CA . PRO A 1 31 ? -7.436 3.733 -4.717 1.00 0.48 31 PRO A CA 7
ATOM 3875 C C . PRO A 1 31 ? -6.014 3.169 -4.702 1.00 0.39 31 PRO A C 7
ATOM 3876 O O . PRO A 1 31 ? -5.707 2.214 -5.387 1.00 0.51 31 PRO A O 7
ATOM 3887 N N . VAL A 1 32 ? -5.142 3.747 -3.921 1.00 0.28 32 VAL A N 7
ATOM 3888 C CA . VAL A 1 32 ? -3.752 3.232 -3.863 1.00 0.24 32 VAL A CA 7
ATOM 3889 C C . VAL A 1 32 ? -3.624 2.337 -2.632 1.00 0.22 32 VAL A C 7
ATOM 3890 O O . VAL A 1 32 ? -4.290 2.544 -1.639 1.00 0.29 32 VAL A O 7
ATOM 3903 N N . LYS A 1 33 ? -2.792 1.336 -2.686 1.00 0.25 33 LYS A N 7
ATOM 3904 C CA . LYS A 1 33 ? -2.654 0.432 -1.513 1.00 0.26 33 LYS A CA 7
ATOM 3905 C C . LYS A 1 33 ? -1.222 0.479 -0.984 1.00 0.25 33 LYS A C 7
ATOM 3906 O O . LYS A 1 33 ? -0.289 0.744 -1.713 1.00 0.33 33 LYS A O 7
ATOM 3925 N N . CYS A 1 34 ? -1.043 0.209 0.278 1.00 0.25 34 CYS A N 7
ATOM 3926 C CA . CYS A 1 34 ? 0.326 0.219 0.858 1.00 0.27 34 CYS A CA 7
ATOM 3927 C C . CYS A 1 34 ? 0.878 -1.202 0.822 1.00 0.25 34 CYS A C 7
ATOM 3928 O O . CYS A 1 34 ? 0.768 -1.944 1.777 1.00 0.30 34 CYS A O 7
ATOM 3935 N N . CYS A 1 35 ? 1.455 -1.598 -0.276 1.00 0.25 35 CYS A N 7
ATOM 3936 C CA . CYS A 1 35 ? 1.993 -2.981 -0.368 1.00 0.24 35 CYS A CA 7
ATOM 3937 C C . CYS A 1 35 ? 3.470 -2.996 0.020 1.00 0.22 35 CYS A C 7
ATOM 3938 O O . CYS A 1 35 ? 4.241 -2.155 -0.397 1.00 0.27 35 CYS A O 7
ATOM 3945 N N . ARG A 1 36 ? 3.867 -3.957 0.803 1.00 0.23 36 ARG A N 7
ATOM 3946 C CA . ARG A 1 36 ? 5.292 -4.051 1.212 1.00 0.24 36 ARG A CA 7
ATOM 3947 C C . ARG A 1 36 ? 6.021 -4.949 0.214 1.00 0.27 36 ARG A C 7
ATOM 3948 O O . ARG A 1 36 ? 5.520 -5.986 -0.173 1.00 0.33 36 ARG A O 7
ATOM 3969 N N . SER A 1 37 ? 7.195 -4.567 -0.205 1.00 0.35 37 SER A N 7
ATOM 3970 C CA . SER A 1 37 ? 7.945 -5.410 -1.176 1.00 0.41 37 SER A CA 7
ATOM 3971 C C . SER A 1 37 ? 8.892 -6.347 -0.418 1.00 0.39 37 SER A C 7
ATOM 3972 O O . SER A 1 37 ? 9.874 -6.819 -0.955 1.00 0.53 37 SER A O 7
ATOM 3980 N N . TRP A 1 38 ? 8.603 -6.623 0.824 1.00 0.38 38 TRP A N 7
ATOM 3981 C CA . TRP A 1 38 ? 9.473 -7.526 1.617 1.00 0.47 38 TRP A CA 7
ATOM 3982 C C . TRP A 1 38 ? 8.671 -8.028 2.811 1.00 0.49 38 TRP A C 7
ATOM 3983 O O . TRP A 1 38 ? 9.215 -8.778 3.602 1.00 0.65 38 TRP A O 7
ATOM 4005 N N . ALA A 1 1 ? 8.023 6.929 -6.493 1.00 3.13 1 ALA A N 8
ATOM 4006 C CA . ALA A 1 1 ? 6.635 6.610 -6.053 1.00 2.53 1 ALA A CA 8
ATOM 4007 C C . ALA A 1 1 ? 6.314 7.405 -4.788 1.00 2.05 1 ALA A C 8
ATOM 4008 O O . ALA A 1 1 ? 7.206 7.779 -4.054 1.00 2.27 1 ALA A O 8
ATOM 4017 N N . PRO A 1 2 ? 5.047 7.635 -4.569 1.00 1.58 2 PRO A N 8
ATOM 4018 C CA . PRO A 1 2 ? 4.571 8.381 -3.395 1.00 1.35 2 PRO A CA 8
ATOM 4019 C C . PRO A 1 2 ? 4.598 7.491 -2.152 1.00 1.11 2 PRO A C 8
ATOM 4020 O O . PRO A 1 2 ? 3.782 6.605 -1.996 1.00 1.16 2 PRO A O 8
ATOM 4031 N N . LEU A 1 3 ? 5.527 7.715 -1.267 1.00 0.98 3 LEU A N 8
ATOM 4032 C CA . LEU A 1 3 ? 5.595 6.877 -0.041 1.00 0.82 3 LEU A CA 8
ATOM 4033 C C . LEU A 1 3 ? 4.681 7.469 1.030 1.00 0.65 3 LEU A C 8
ATOM 4034 O O . LEU A 1 3 ? 5.133 7.955 2.047 1.00 0.69 3 LEU A O 8
ATOM 4050 N N . SER A 1 4 ? 3.398 7.427 0.812 1.00 0.66 4 SER A N 8
ATOM 4051 C CA . SER A 1 4 ? 2.453 7.981 1.816 1.00 0.68 4 SER A CA 8
ATOM 4052 C C . SER A 1 4 ? 2.036 6.871 2.785 1.00 0.53 4 SER A C 8
ATOM 4053 O O . SER A 1 4 ? 0.879 6.735 3.128 1.00 0.72 4 SER A O 8
ATOM 4061 N N . CYS A 1 5 ? 2.969 6.073 3.228 1.00 0.44 5 CYS A N 8
ATOM 4062 C CA . CYS A 1 5 ? 2.621 4.974 4.167 1.00 0.39 5 CYS A CA 8
ATOM 4063 C C . CYS A 1 5 ? 3.809 4.701 5.090 1.00 0.45 5 CYS A C 8
ATOM 4064 O O . CYS A 1 5 ? 4.167 3.566 5.337 1.00 0.48 5 CYS A O 8
ATOM 4071 N N . GLY A 1 6 ? 4.422 5.732 5.605 1.00 0.60 6 GLY A N 8
ATOM 4072 C CA . GLY A 1 6 ? 5.584 5.530 6.515 1.00 0.76 6 GLY A CA 8
ATOM 4073 C C . GLY A 1 6 ? 5.119 4.855 7.809 1.00 0.84 6 GLY A C 8
ATOM 4074 O O . GLY A 1 6 ? 5.899 4.246 8.511 1.00 0.97 6 GLY A O 8
ATOM 4078 N N . ARG A 1 7 ? 3.854 4.958 8.130 1.00 0.86 7 ARG A N 8
ATOM 4079 C CA . ARG A 1 7 ? 3.345 4.321 9.377 1.00 1.00 7 ARG A CA 8
ATOM 4080 C C . ARG A 1 7 ? 3.689 2.831 9.370 1.00 0.84 7 ARG A C 8
ATOM 4081 O O . ARG A 1 7 ? 4.105 2.277 10.367 1.00 0.98 7 ARG A O 8
ATOM 4102 N N . ASN A 1 8 ? 3.516 2.174 8.256 1.00 0.62 8 ASN A N 8
ATOM 4103 C CA . ASN A 1 8 ? 3.835 0.720 8.197 1.00 0.54 8 ASN A CA 8
ATOM 4104 C C . ASN A 1 8 ? 5.097 0.494 7.361 1.00 0.48 8 ASN A C 8
ATOM 4105 O O . ASN A 1 8 ? 5.490 -0.630 7.116 1.00 0.54 8 ASN A O 8
ATOM 4116 N N . GLY A 1 9 ? 5.740 1.544 6.922 1.00 0.51 9 GLY A N 8
ATOM 4117 C CA . GLY A 1 9 ? 6.972 1.375 6.106 1.00 0.56 9 GLY A CA 8
ATOM 4118 C C . GLY A 1 9 ? 6.629 0.649 4.807 1.00 0.48 9 GLY A C 8
ATOM 4119 O O . GLY A 1 9 ? 7.355 -0.215 4.360 1.00 0.57 9 GLY A O 8
ATOM 4123 N N . GLY A 1 10 ? 5.528 0.988 4.195 1.00 0.40 10 GLY A N 8
ATOM 4124 C CA . GLY A 1 10 ? 5.148 0.307 2.928 1.00 0.38 10 GLY A CA 8
ATOM 4125 C C . GLY A 1 10 ? 5.068 1.336 1.802 1.00 0.35 10 GLY A C 8
ATOM 4126 O O . GLY A 1 10 ? 4.989 2.525 2.041 1.00 0.45 10 GLY A O 8
ATOM 4130 N N . VAL A 1 11 ? 5.085 0.890 0.577 1.00 0.31 11 VAL A N 8
ATOM 4131 C CA . VAL A 1 11 ? 5.009 1.844 -0.560 1.00 0.31 11 VAL A CA 8
ATOM 4132 C C . VAL A 1 11 ? 3.554 1.961 -1.018 1.00 0.30 11 VAL A C 8
ATOM 4133 O O . VAL A 1 11 ? 2.761 1.060 -0.830 1.00 0.42 11 VAL A O 8
ATOM 4146 N N . CYS A 1 12 ? 3.195 3.062 -1.614 1.00 0.26 12 CYS A N 8
ATOM 4147 C CA . CYS A 1 12 ? 1.791 3.229 -2.078 1.00 0.26 12 CYS A CA 8
ATOM 4148 C C . CYS A 1 12 ? 1.696 2.852 -3.556 1.00 0.27 12 CYS A C 8
ATOM 4149 O O . CYS A 1 12 ? 2.002 3.641 -4.429 1.00 0.37 12 CYS A O 8
ATOM 4156 N N . ILE A 1 13 ? 1.270 1.652 -3.844 1.00 0.29 13 ILE A N 8
ATOM 4157 C CA . ILE A 1 13 ? 1.151 1.224 -5.262 1.00 0.33 13 ILE A CA 8
ATOM 4158 C C . ILE A 1 13 ? -0.329 1.208 -5.658 1.00 0.33 13 ILE A C 8
ATOM 4159 O O . ILE A 1 13 ? -1.141 0.603 -4.986 1.00 0.34 13 ILE A O 8
ATOM 4175 N N . PRO A 1 14 ? -0.634 1.882 -6.735 1.00 0.36 14 PRO A N 8
ATOM 4176 C CA . PRO A 1 14 ? -2.011 1.973 -7.250 1.00 0.39 14 PRO A CA 8
ATOM 4177 C C . PRO A 1 14 ? -2.387 0.699 -8.010 1.00 0.36 14 PRO A C 8
ATOM 4178 O O . PRO A 1 14 ? -1.540 -0.100 -8.356 1.00 0.40 14 PRO A O 8
ATOM 4189 N N . ILE A 1 15 ? -3.656 0.516 -8.271 1.00 0.39 15 ILE A N 8
ATOM 4190 C CA . ILE A 1 15 ? -4.121 -0.693 -9.012 1.00 0.42 15 ILE A CA 8
ATOM 4191 C C . ILE A 1 15 ? -3.776 -1.957 -8.209 1.00 0.38 15 ILE A C 8
ATOM 4192 O O . ILE A 1 15 ? -4.534 -2.375 -7.355 1.00 0.54 15 ILE A O 8
ATOM 4208 N N . ARG A 1 16 ? -2.649 -2.569 -8.454 1.00 0.50 16 ARG A N 8
ATOM 4209 C CA . ARG A 1 16 ? -2.289 -3.789 -7.683 1.00 0.47 16 ARG A CA 8
ATOM 4210 C C . ARG A 1 16 ? -0.773 -3.841 -7.524 1.00 0.50 16 ARG A C 8
ATOM 4211 O O . ARG A 1 16 ? -0.041 -3.209 -8.258 1.00 0.80 16 ARG A O 8
ATOM 4232 N N . CYS A 1 17 ? -0.292 -4.584 -6.571 1.00 0.34 17 CYS A N 8
ATOM 4233 C CA . CYS A 1 17 ? 1.179 -4.665 -6.368 1.00 0.35 17 CYS A CA 8
ATOM 4234 C C . CYS A 1 17 ? 1.670 -6.058 -6.758 1.00 0.36 17 CYS A C 8
ATOM 4235 O O . CYS A 1 17 ? 0.902 -6.997 -6.797 1.00 0.39 17 CYS A O 8
ATOM 4242 N N . PRO A 1 18 ? 2.943 -6.144 -7.038 1.00 0.40 18 PRO A N 8
ATOM 4243 C CA . PRO A 1 18 ? 3.587 -7.406 -7.432 1.00 0.44 18 PRO A CA 8
ATOM 4244 C C . PRO A 1 18 ? 3.850 -8.273 -6.198 1.00 0.37 18 PRO A C 8
ATOM 4245 O O . PRO A 1 18 ? 3.675 -7.837 -5.078 1.00 0.38 18 PRO A O 8
ATOM 4256 N N . VAL A 1 19 ? 4.273 -9.491 -6.401 1.00 0.40 19 VAL A N 8
ATOM 4257 C CA . VAL A 1 19 ? 4.558 -10.397 -5.252 1.00 0.39 19 VAL A CA 8
ATOM 4258 C C . VAL A 1 19 ? 5.622 -9.752 -4.358 1.00 0.40 19 VAL A C 8
ATOM 4259 O O . VAL A 1 19 ? 6.510 -9.083 -4.847 1.00 0.46 19 VAL A O 8
ATOM 4272 N N . PRO A 1 20 ? 5.508 -9.975 -3.071 1.00 0.41 20 PRO A N 8
ATOM 4273 C CA . PRO A 1 20 ? 4.428 -10.786 -2.475 1.00 0.39 20 PRO A CA 8
ATOM 4274 C C . PRO A 1 20 ? 3.130 -9.979 -2.337 1.00 0.35 20 PRO A C 8
ATOM 4275 O O . PRO A 1 20 ? 2.091 -10.526 -2.029 1.00 0.40 20 PRO A O 8
ATOM 4286 N N . MET A 1 21 ? 3.178 -8.689 -2.556 1.00 0.32 21 MET A N 8
ATOM 4287 C CA . MET A 1 21 ? 1.945 -7.858 -2.432 1.00 0.31 21 MET A CA 8
ATOM 4288 C C . MET A 1 21 ? 1.438 -7.916 -0.991 1.00 0.30 21 MET A C 8
ATOM 4289 O O . MET A 1 21 ? 0.355 -8.397 -0.722 1.00 0.36 21 MET A O 8
ATOM 4303 N N . ARG A 1 22 ? 2.206 -7.423 -0.060 1.00 0.30 22 ARG A N 8
ATOM 4304 C CA . ARG A 1 22 ? 1.760 -7.448 1.358 1.00 0.34 22 ARG A CA 8
ATOM 4305 C C . ARG A 1 22 ? 0.989 -6.163 1.651 1.00 0.32 22 ARG A C 8
ATOM 4306 O O . ARG A 1 22 ? 1.564 -5.150 1.999 1.00 0.35 22 ARG A O 8
ATOM 4327 N N . GLN A 1 23 ? -0.306 -6.192 1.500 1.00 0.35 23 GLN A N 8
ATOM 4328 C CA . GLN A 1 23 ? -1.113 -4.969 1.757 1.00 0.35 23 GLN A CA 8
ATOM 4329 C C . GLN A 1 23 ? -1.165 -4.697 3.259 1.00 0.33 23 GLN A C 8
ATOM 4330 O O . GLN A 1 23 ? -1.606 -5.521 4.035 1.00 0.50 23 GLN A O 8
ATOM 4344 N N . ILE A 1 24 ? -0.724 -3.543 3.668 1.00 0.27 24 ILE A N 8
ATOM 4345 C CA . ILE A 1 24 ? -0.749 -3.197 5.113 1.00 0.31 24 ILE A CA 8
ATOM 4346 C C . ILE A 1 24 ? -1.475 -1.860 5.295 1.00 0.29 24 ILE A C 8
ATOM 4347 O O . ILE A 1 24 ? -1.244 -1.144 6.247 1.00 0.40 24 ILE A O 8
ATOM 4363 N N . GLY A 1 25 ? -2.344 -1.513 4.386 1.00 0.35 25 GLY A N 8
ATOM 4364 C CA . GLY A 1 25 ? -3.072 -0.220 4.504 1.00 0.36 25 GLY A CA 8
ATOM 4365 C C . GLY A 1 25 ? -3.325 0.326 3.102 1.00 0.28 25 GLY A C 8
ATOM 4366 O O . GLY A 1 25 ? -3.080 -0.346 2.120 1.00 0.31 25 GLY A O 8
ATOM 4370 N N . THR A 1 26 ? -3.806 1.531 2.987 1.00 0.31 26 THR A N 8
ATOM 4371 C CA . THR A 1 26 ? -4.063 2.090 1.633 1.00 0.29 26 THR A CA 8
ATOM 4372 C C . THR A 1 26 ? -3.602 3.548 1.581 1.00 0.33 26 THR A C 8
ATOM 4373 O O . THR A 1 26 ? -3.299 4.148 2.593 1.00 0.51 26 THR A O 8
ATOM 4384 N N . CYS A 1 27 ? -3.549 4.121 0.410 1.00 0.30 27 CYS A N 8
ATOM 4385 C CA . CYS A 1 27 ? -3.110 5.538 0.294 1.00 0.35 27 CYS A CA 8
ATOM 4386 C C . CYS A 1 27 ? -4.128 6.323 -0.534 1.00 0.40 27 CYS A C 8
ATOM 4387 O O . CYS A 1 27 ? -4.678 5.822 -1.501 1.00 0.40 27 CYS A O 8
ATOM 4394 N N . PHE A 1 28 ? -4.374 7.553 -0.158 1.00 0.50 28 PHE A N 8
ATOM 4395 C CA . PHE A 1 28 ? -5.347 8.403 -0.904 1.00 0.58 28 PHE A CA 8
ATOM 4396 C C . PHE A 1 28 ? -6.720 7.734 -0.925 1.00 0.58 28 PHE A C 8
ATOM 4397 O O . PHE A 1 28 ? -7.455 7.844 -1.883 1.00 0.60 28 PHE A O 8
ATOM 4414 N N . GLY A 1 29 ? -7.078 7.042 0.120 1.00 0.62 29 GLY A N 8
ATOM 4415 C CA . GLY A 1 29 ? -8.405 6.372 0.144 1.00 0.67 29 GLY A CA 8
ATOM 4416 C C . GLY A 1 29 ? -8.237 4.920 -0.292 1.00 0.61 29 GLY A C 8
ATOM 4417 O O . GLY A 1 29 ? -7.377 4.215 0.199 1.00 0.62 29 GLY A O 8
ATOM 4421 N N . ARG A 1 30 ? -9.049 4.459 -1.204 1.00 0.62 30 ARG A N 8
ATOM 4422 C CA . ARG A 1 30 ? -8.927 3.048 -1.656 1.00 0.63 30 ARG A CA 8
ATOM 4423 C C . ARG A 1 30 ? -8.319 2.903 -3.079 1.00 0.59 30 ARG A C 8
ATOM 4424 O O . ARG A 1 30 ? -8.258 1.794 -3.569 1.00 0.65 30 ARG A O 8
ATOM 4445 N N . PRO A 1 31 ? -7.873 3.972 -3.728 1.00 0.54 31 PRO A N 8
ATOM 4446 C CA . PRO A 1 31 ? -7.287 3.842 -5.073 1.00 0.55 31 PRO A CA 8
ATOM 4447 C C . PRO A 1 31 ? -5.871 3.273 -4.973 1.00 0.46 31 PRO A C 8
ATOM 4448 O O . PRO A 1 31 ? -5.513 2.349 -5.678 1.00 0.57 31 PRO A O 8
ATOM 4459 N N . VAL A 1 32 ? -5.064 3.805 -4.097 1.00 0.35 32 VAL A N 8
ATOM 4460 C CA . VAL A 1 32 ? -3.682 3.282 -3.951 1.00 0.29 32 VAL A CA 8
ATOM 4461 C C . VAL A 1 32 ? -3.628 2.395 -2.707 1.00 0.24 32 VAL A C 8
ATOM 4462 O O . VAL A 1 32 ? -4.381 2.586 -1.774 1.00 0.29 32 VAL A O 8
ATOM 4475 N N . LYS A 1 33 ? -2.761 1.421 -2.685 1.00 0.26 33 LYS A N 8
ATOM 4476 C CA . LYS A 1 33 ? -2.690 0.528 -1.496 1.00 0.27 33 LYS A CA 8
ATOM 4477 C C . LYS A 1 33 ? -1.271 0.512 -0.932 1.00 0.26 33 LYS A C 8
ATOM 4478 O O . LYS A 1 33 ? -0.313 0.790 -1.625 1.00 0.32 33 LYS A O 8
ATOM 4497 N N . CYS A 1 34 ? -1.133 0.174 0.319 1.00 0.25 34 CYS A N 8
ATOM 4498 C CA . CYS A 1 34 ? 0.218 0.121 0.937 1.00 0.27 34 CYS A CA 8
ATOM 4499 C C . CYS A 1 34 ? 0.749 -1.305 0.832 1.00 0.26 34 CYS A C 8
ATOM 4500 O O . CYS A 1 34 ? 0.434 -2.148 1.646 1.00 0.44 34 CYS A O 8
ATOM 4507 N N . CYS A 1 35 ? 1.540 -1.592 -0.158 1.00 0.24 35 CYS A N 8
ATOM 4508 C CA . CYS A 1 35 ? 2.069 -2.974 -0.294 1.00 0.24 35 CYS A CA 8
ATOM 4509 C C . CYS A 1 35 ? 3.517 -3.022 0.188 1.00 0.27 35 CYS A C 8
ATOM 4510 O O . CYS A 1 35 ? 4.252 -2.061 0.078 1.00 0.39 35 CYS A O 8
ATOM 4517 N N . ARG A 1 36 ? 3.931 -4.139 0.718 1.00 0.30 36 ARG A N 8
ATOM 4518 C CA . ARG A 1 36 ? 5.331 -4.266 1.207 1.00 0.33 36 ARG A CA 8
ATOM 4519 C C . ARG A 1 36 ? 5.885 -5.620 0.775 1.00 0.35 36 ARG A C 8
ATOM 4520 O O . ARG A 1 36 ? 5.153 -6.498 0.365 1.00 0.41 36 ARG A O 8
ATOM 4541 N N . SER A 1 37 ? 7.171 -5.799 0.875 1.00 0.40 37 SER A N 8
ATOM 4542 C CA . SER A 1 37 ? 7.772 -7.101 0.485 1.00 0.44 37 SER A CA 8
ATOM 4543 C C . SER A 1 37 ? 7.829 -8.011 1.715 1.00 0.46 37 SER A C 8
ATOM 4544 O O . SER A 1 37 ? 7.812 -9.222 1.606 1.00 0.61 37 SER A O 8
ATOM 4552 N N . TRP A 1 38 ? 7.892 -7.433 2.884 1.00 0.48 38 TRP A N 8
ATOM 4553 C CA . TRP A 1 38 ? 7.944 -8.251 4.124 1.00 0.51 38 TRP A CA 8
ATOM 4554 C C . TRP A 1 38 ? 6.732 -7.912 4.985 1.00 0.49 38 TRP A C 8
ATOM 4555 O O . TRP A 1 38 ? 5.898 -7.155 4.519 1.00 0.47 38 TRP A O 8
ATOM 4577 N N . ALA A 1 1 ? 8.741 15.488 1.783 1.00 4.22 1 ALA A N 9
ATOM 4578 C CA . ALA A 1 1 ? 7.546 14.695 1.383 1.00 3.73 1 ALA A CA 9
ATOM 4579 C C . ALA A 1 1 ? 7.300 13.596 2.418 1.00 3.15 1 ALA A C 9
ATOM 4580 O O . ALA A 1 1 ? 8.222 13.102 3.030 1.00 3.22 1 ALA A O 9
ATOM 4589 N N . PRO A 1 2 ? 6.056 13.251 2.575 1.00 2.91 2 PRO A N 9
ATOM 4590 C CA . PRO A 1 2 ? 5.633 12.216 3.528 1.00 2.59 2 PRO A CA 9
ATOM 4591 C C . PRO A 1 2 ? 5.915 10.828 2.958 1.00 1.98 2 PRO A C 9
ATOM 4592 O O . PRO A 1 2 ? 5.751 10.584 1.779 1.00 1.83 2 PRO A O 9
ATOM 4603 N N . LEU A 1 3 ? 6.338 9.924 3.788 1.00 1.87 3 LEU A N 9
ATOM 4604 C CA . LEU A 1 3 ? 6.633 8.555 3.305 1.00 1.55 3 LEU A CA 9
ATOM 4605 C C . LEU A 1 3 ? 5.330 7.782 3.158 1.00 0.95 3 LEU A C 9
ATOM 4606 O O . LEU A 1 3 ? 4.656 7.495 4.129 1.00 1.05 3 LEU A O 9
ATOM 4622 N N . SER A 1 4 ? 4.981 7.446 1.951 1.00 0.67 4 SER A N 9
ATOM 4623 C CA . SER A 1 4 ? 3.731 6.684 1.711 1.00 0.52 4 SER A CA 9
ATOM 4624 C C . SER A 1 4 ? 3.781 5.380 2.512 1.00 0.50 4 SER A C 9
ATOM 4625 O O . SER A 1 4 ? 4.560 4.497 2.219 1.00 0.62 4 SER A O 9
ATOM 4633 N N . CYS A 1 5 ? 2.967 5.266 3.530 1.00 0.49 5 CYS A N 9
ATOM 4634 C CA . CYS A 1 5 ? 2.971 4.032 4.368 1.00 0.57 5 CYS A CA 9
ATOM 4635 C C . CYS A 1 5 ? 4.301 3.935 5.118 1.00 0.53 5 CYS A C 9
ATOM 4636 O O . CYS A 1 5 ? 4.828 2.861 5.320 1.00 0.64 5 CYS A O 9
ATOM 4643 N N . GLY A 1 6 ? 4.851 5.046 5.526 1.00 0.48 6 GLY A N 9
ATOM 4644 C CA . GLY A 1 6 ? 6.151 5.007 6.253 1.00 0.55 6 GLY A CA 9
ATOM 4645 C C . GLY A 1 6 ? 5.972 4.295 7.593 1.00 0.54 6 GLY A C 9
ATOM 4646 O O . GLY A 1 6 ? 6.794 3.496 7.995 1.00 0.59 6 GLY A O 9
ATOM 4650 N N . ARG A 1 7 ? 4.903 4.571 8.289 1.00 0.56 7 ARG A N 9
ATOM 4651 C CA . ARG A 1 7 ? 4.680 3.900 9.598 1.00 0.60 7 ARG A CA 9
ATOM 4652 C C . ARG A 1 7 ? 4.484 2.404 9.361 1.00 0.59 7 ARG A C 9
ATOM 4653 O O . ARG A 1 7 ? 4.857 1.581 10.172 1.00 0.69 7 ARG A O 9
ATOM 4674 N N . ASN A 1 8 ? 3.901 2.049 8.254 1.00 0.57 8 ASN A N 9
ATOM 4675 C CA . ASN A 1 8 ? 3.679 0.609 7.959 1.00 0.61 8 ASN A CA 9
ATOM 4676 C C . ASN A 1 8 ? 4.971 0.006 7.403 1.00 0.52 8 ASN A C 9
ATOM 4677 O O . ASN A 1 8 ? 5.205 -1.183 7.503 1.00 0.64 8 ASN A O 9
ATOM 4688 N N . GLY A 1 9 ? 5.810 0.814 6.814 1.00 0.43 9 GLY A N 9
ATOM 4689 C CA . GLY A 1 9 ? 7.082 0.288 6.252 1.00 0.44 9 GLY A CA 9
ATOM 4690 C C . GLY A 1 9 ? 6.833 -0.261 4.848 1.00 0.41 9 GLY A C 9
ATOM 4691 O O . GLY A 1 9 ? 7.406 -1.255 4.456 1.00 0.68 9 GLY A O 9
ATOM 4695 N N . GLY A 1 10 ? 5.988 0.374 4.086 1.00 0.42 10 GLY A N 9
ATOM 4696 C CA . GLY A 1 10 ? 5.716 -0.121 2.709 1.00 0.41 10 GLY A CA 9
ATOM 4697 C C . GLY A 1 10 ? 5.633 1.067 1.757 1.00 0.47 10 GLY A C 9
ATOM 4698 O O . GLY A 1 10 ? 6.108 2.143 2.055 1.00 0.56 10 GLY A O 9
ATOM 4702 N N . VAL A 1 11 ? 5.031 0.887 0.615 1.00 0.52 11 VAL A N 9
ATOM 4703 C CA . VAL A 1 11 ? 4.918 2.015 -0.348 1.00 0.66 11 VAL A CA 9
ATOM 4704 C C . VAL A 1 11 ? 3.484 2.084 -0.873 1.00 0.57 11 VAL A C 9
ATOM 4705 O O . VAL A 1 11 ? 2.757 1.111 -0.847 1.00 0.50 11 VAL A O 9
ATOM 4718 N N . CYS A 1 12 ? 3.074 3.224 -1.352 1.00 0.63 12 CYS A N 9
ATOM 4719 C CA . CYS A 1 12 ? 1.689 3.354 -1.879 1.00 0.58 12 CYS A CA 9
ATOM 4720 C C . CYS A 1 12 ? 1.675 2.943 -3.351 1.00 0.56 12 CYS A C 9
ATOM 4721 O O . CYS A 1 12 ? 1.908 3.748 -4.231 1.00 0.68 12 CYS A O 9
ATOM 4728 N N . ILE A 1 13 ? 1.408 1.698 -3.625 1.00 0.47 13 ILE A N 9
ATOM 4729 C CA . ILE A 1 13 ? 1.381 1.233 -5.036 1.00 0.47 13 ILE A CA 9
ATOM 4730 C C . ILE A 1 13 ? -0.071 1.124 -5.505 1.00 0.43 13 ILE A C 9
ATOM 4731 O O . ILE A 1 13 ? -0.868 0.433 -4.898 1.00 0.43 13 ILE A O 9
ATOM 4747 N N . PRO A 1 14 ? -0.376 1.814 -6.573 1.00 0.48 14 PRO A N 9
ATOM 4748 C CA . PRO A 1 14 ? -1.728 1.824 -7.157 1.00 0.50 14 PRO A CA 9
ATOM 4749 C C . PRO A 1 14 ? -1.966 0.548 -7.963 1.00 0.43 14 PRO A C 9
ATOM 4750 O O . PRO A 1 14 ? -1.063 -0.237 -8.177 1.00 0.46 14 PRO A O 9
ATOM 4761 N N . ILE A 1 15 ? -3.175 0.340 -8.410 1.00 0.42 15 ILE A N 9
ATOM 4762 C CA . ILE A 1 15 ? -3.484 -0.881 -9.204 1.00 0.41 15 ILE A CA 9
ATOM 4763 C C . ILE A 1 15 ? -3.063 -2.119 -8.399 1.00 0.39 15 ILE A C 9
ATOM 4764 O O . ILE A 1 15 ? -3.589 -2.369 -7.331 1.00 0.53 15 ILE A O 9
ATOM 4780 N N . ARG A 1 16 ? -2.122 -2.893 -8.875 1.00 0.48 16 ARG A N 9
ATOM 4781 C CA . ARG A 1 16 ? -1.697 -4.091 -8.102 1.00 0.51 16 ARG A CA 9
ATOM 4782 C C . ARG A 1 16 ? -0.230 -3.941 -7.708 1.00 0.50 16 ARG A C 9
ATOM 4783 O O . ARG A 1 16 ? 0.498 -3.154 -8.279 1.00 0.61 16 ARG A O 9
ATOM 4804 N N . CYS A 1 17 ? 0.208 -4.687 -6.736 1.00 0.48 17 CYS A N 9
ATOM 4805 C CA . CYS A 1 17 ? 1.627 -4.587 -6.300 1.00 0.52 17 CYS A CA 9
ATOM 4806 C C . CYS A 1 17 ? 2.360 -5.877 -6.671 1.00 0.58 17 CYS A C 9
ATOM 4807 O O . CYS A 1 17 ? 1.737 -6.871 -6.984 1.00 0.62 17 CYS A O 9
ATOM 4814 N N . PRO A 1 18 ? 3.663 -5.818 -6.626 1.00 0.62 18 PRO A N 9
ATOM 4815 C CA . PRO A 1 18 ? 4.521 -6.968 -6.947 1.00 0.71 18 PRO A CA 9
ATOM 4816 C C . PRO A 1 18 ? 4.556 -7.940 -5.768 1.00 0.66 18 PRO A C 9
ATOM 4817 O O . PRO A 1 18 ? 4.185 -7.595 -4.664 1.00 0.64 18 PRO A O 9
ATOM 4828 N N . VAL A 1 19 ? 5.000 -9.145 -5.995 1.00 0.73 19 VAL A N 9
ATOM 4829 C CA . VAL A 1 19 ? 5.064 -10.147 -4.894 1.00 0.73 19 VAL A CA 9
ATOM 4830 C C . VAL A 1 19 ? 5.976 -9.617 -3.783 1.00 0.68 19 VAL A C 9
ATOM 4831 O O . VAL A 1 19 ? 6.928 -8.911 -4.053 1.00 0.71 19 VAL A O 9
ATOM 4844 N N . PRO A 1 20 ? 5.662 -9.977 -2.565 1.00 0.65 20 PRO A N 9
ATOM 4845 C CA . PRO A 1 20 ? 4.506 -10.835 -2.243 1.00 0.66 20 PRO A CA 9
ATOM 4846 C C . PRO A 1 20 ? 3.201 -10.023 -2.220 1.00 0.64 20 PRO A C 9
ATOM 4847 O O . PRO A 1 20 ? 2.136 -10.571 -2.027 1.00 0.74 20 PRO A O 9
ATOM 4858 N N . MET A 1 21 ? 3.276 -8.730 -2.416 1.00 0.57 21 MET A N 9
ATOM 4859 C CA . MET A 1 21 ? 2.042 -7.891 -2.411 1.00 0.56 21 MET A CA 9
ATOM 4860 C C . MET A 1 21 ? 1.385 -7.942 -1.031 1.00 0.50 21 MET A C 9
ATOM 4861 O O . MET A 1 21 ? 0.245 -8.332 -0.888 1.00 0.59 21 MET A O 9
ATOM 4875 N N . ARG A 1 22 ? 2.092 -7.539 -0.014 1.00 0.42 22 ARG A N 9
ATOM 4876 C CA . ARG A 1 22 ? 1.499 -7.555 1.350 1.00 0.42 22 ARG A CA 9
ATOM 4877 C C . ARG A 1 22 ? 0.823 -6.209 1.611 1.00 0.38 22 ARG A C 9
ATOM 4878 O O . ARG A 1 22 ? 1.479 -5.215 1.856 1.00 0.46 22 ARG A O 9
ATOM 4899 N N . GLN A 1 23 ? -0.479 -6.165 1.552 1.00 0.40 23 GLN A N 9
ATOM 4900 C CA . GLN A 1 23 ? -1.191 -4.881 1.790 1.00 0.42 23 GLN A CA 9
ATOM 4901 C C . GLN A 1 23 ? -1.155 -4.554 3.284 1.00 0.47 23 GLN A C 9
ATOM 4902 O O . GLN A 1 23 ? -1.600 -5.326 4.108 1.00 0.63 23 GLN A O 9
ATOM 4916 N N . ILE A 1 24 ? -0.629 -3.415 3.634 1.00 0.46 24 ILE A N 9
ATOM 4917 C CA . ILE A 1 24 ? -0.561 -3.027 5.070 1.00 0.56 24 ILE A CA 9
ATOM 4918 C C . ILE A 1 24 ? -1.287 -1.694 5.275 1.00 0.59 24 ILE A C 9
ATOM 4919 O O . ILE A 1 24 ? -1.030 -0.977 6.220 1.00 0.76 24 ILE A O 9
ATOM 4935 N N . GLY A 1 25 ? -2.188 -1.351 4.395 1.00 0.54 25 GLY A N 9
ATOM 4936 C CA . GLY A 1 25 ? -2.916 -0.062 4.543 1.00 0.60 25 GLY A CA 9
ATOM 4937 C C . GLY A 1 25 ? -3.373 0.405 3.165 1.00 0.57 25 GLY A C 9
ATOM 4938 O O . GLY A 1 25 ? -3.189 -0.283 2.180 1.00 0.51 25 GLY A O 9
ATOM 4942 N N . THR A 1 26 ? -3.966 1.561 3.080 1.00 0.67 26 THR A N 9
ATOM 4943 C CA . THR A 1 26 ? -4.430 2.050 1.758 1.00 0.67 26 THR A CA 9
ATOM 4944 C C . THR A 1 26 ? -3.916 3.471 1.525 1.00 0.76 26 THR A C 9
ATOM 4945 O O . THR A 1 26 ? -3.472 4.137 2.440 1.00 0.96 26 THR A O 9
ATOM 4956 N N . CYS A 1 27 ? -3.963 3.937 0.308 1.00 0.68 27 CYS A N 9
ATOM 4957 C CA . CYS A 1 27 ? -3.466 5.309 0.014 1.00 0.80 27 CYS A CA 9
ATOM 4958 C C . CYS A 1 27 ? -4.460 6.039 -0.888 1.00 0.83 27 CYS A C 9
ATOM 4959 O O . CYS A 1 27 ? -4.967 5.485 -1.850 1.00 0.77 27 CYS A O 9
ATOM 4966 N N . PHE A 1 28 ? -4.723 7.285 -0.592 1.00 0.95 28 PHE A N 9
ATOM 4967 C CA . PHE A 1 28 ? -5.665 8.087 -1.423 1.00 1.01 28 PHE A CA 9
ATOM 4968 C C . PHE A 1 28 ? -6.997 7.353 -1.566 1.00 1.00 28 PHE A C 9
ATOM 4969 O O . PHE A 1 28 ? -7.621 7.381 -2.606 1.00 1.01 28 PHE A O 9
ATOM 4986 N N . GLY A 1 29 ? -7.444 6.700 -0.531 1.00 1.03 29 GLY A N 9
ATOM 4987 C CA . GLY A 1 29 ? -8.737 5.973 -0.622 1.00 1.06 29 GLY A CA 9
ATOM 4988 C C . GLY A 1 29 ? -8.472 4.510 -0.966 1.00 0.94 29 GLY A C 9
ATOM 4989 O O . GLY A 1 29 ? -7.634 3.865 -0.368 1.00 0.89 29 GLY A O 9
ATOM 4993 N N . ARG A 1 30 ? -9.189 3.975 -1.916 1.00 0.93 30 ARG A N 9
ATOM 4994 C CA . ARG A 1 30 ? -8.986 2.547 -2.287 1.00 0.86 30 ARG A CA 9
ATOM 4995 C C . ARG A 1 30 ? -8.224 2.353 -3.627 1.00 0.77 30 ARG A C 9
ATOM 4996 O O . ARG A 1 30 ? -7.986 1.221 -3.994 1.00 0.76 30 ARG A O 9
ATOM 5017 N N . PRO A 1 31 ? -7.851 3.407 -4.341 1.00 0.75 31 PRO A N 9
ATOM 5018 C CA . PRO A 1 31 ? -7.128 3.234 -5.616 1.00 0.69 31 PRO A CA 9
ATOM 5019 C C . PRO A 1 31 ? -5.676 2.836 -5.351 1.00 0.57 31 PRO A C 9
ATOM 5020 O O . PRO A 1 31 ? -5.146 1.936 -5.974 1.00 0.55 31 PRO A O 9
ATOM 5031 N N . VAL A 1 32 ? -5.026 3.487 -4.428 1.00 0.55 32 VAL A N 9
ATOM 5032 C CA . VAL A 1 32 ? -3.617 3.128 -4.129 1.00 0.48 32 VAL A CA 9
ATOM 5033 C C . VAL A 1 32 ? -3.588 2.384 -2.794 1.00 0.44 32 VAL A C 9
ATOM 5034 O O . VAL A 1 32 ? -4.412 2.620 -1.935 1.00 0.53 32 VAL A O 9
ATOM 5047 N N . LYS A 1 33 ? -2.670 1.474 -2.612 1.00 0.37 33 LYS A N 9
ATOM 5048 C CA . LYS A 1 33 ? -2.636 0.718 -1.327 1.00 0.36 33 LYS A CA 9
ATOM 5049 C C . LYS A 1 33 ? -1.209 0.646 -0.793 1.00 0.33 33 LYS A C 9
ATOM 5050 O O . LYS A 1 33 ? -0.256 0.904 -1.498 1.00 0.35 33 LYS A O 9
ATOM 5069 N N . CYS A 1 34 ? -1.061 0.282 0.449 1.00 0.34 34 CYS A N 9
ATOM 5070 C CA . CYS A 1 34 ? 0.296 0.175 1.046 1.00 0.35 34 CYS A CA 9
ATOM 5071 C C . CYS A 1 34 ? 0.814 -1.244 0.829 1.00 0.29 34 CYS A C 9
ATOM 5072 O O . CYS A 1 34 ? 0.550 -2.133 1.610 1.00 0.35 34 CYS A O 9
ATOM 5079 N N . CYS A 1 35 ? 1.541 -1.470 -0.227 1.00 0.32 35 CYS A N 9
ATOM 5080 C CA . CYS A 1 35 ? 2.058 -2.841 -0.486 1.00 0.34 35 CYS A CA 9
ATOM 5081 C C . CYS A 1 35 ? 3.478 -2.962 0.071 1.00 0.37 35 CYS A C 9
ATOM 5082 O O . CYS A 1 35 ? 4.258 -2.031 0.013 1.00 0.50 35 CYS A O 9
ATOM 5089 N N . ARG A 1 36 ? 3.819 -4.103 0.608 1.00 0.38 36 ARG A N 9
ATOM 5090 C CA . ARG A 1 36 ? 5.188 -4.288 1.163 1.00 0.44 36 ARG A CA 9
ATOM 5091 C C . ARG A 1 36 ? 5.855 -5.463 0.452 1.00 0.55 36 ARG A C 9
ATOM 5092 O O . ARG A 1 36 ? 5.195 -6.375 -0.010 1.00 0.55 36 ARG A O 9
ATOM 5113 N N . SER A 1 37 ? 7.155 -5.452 0.363 1.00 0.78 37 SER A N 9
ATOM 5114 C CA . SER A 1 37 ? 7.863 -6.570 -0.316 1.00 0.98 37 SER A CA 9
ATOM 5115 C C . SER A 1 37 ? 8.215 -7.663 0.702 1.00 1.12 37 SER A C 9
ATOM 5116 O O . SER A 1 37 ? 8.740 -8.700 0.348 1.00 1.46 37 SER A O 9
ATOM 5124 N N . TRP A 1 38 ? 7.935 -7.445 1.959 1.00 1.05 38 TRP A N 9
ATOM 5125 C CA . TRP A 1 38 ? 8.254 -8.474 2.982 1.00 1.22 38 TRP A CA 9
ATOM 5126 C C . TRP A 1 38 ? 7.183 -8.428 4.065 1.00 1.18 38 TRP A C 9
ATOM 5127 O O . TRP A 1 38 ? 6.290 -7.611 3.941 1.00 1.04 38 TRP A O 9
ATOM 5149 N N . ALA A 1 1 ? -9.186 8.516 5.342 1.00 1.48 1 ALA A N 10
ATOM 5150 C CA . ALA A 1 1 ? -9.394 7.675 4.128 1.00 1.47 1 ALA A CA 10
ATOM 5151 C C . ALA A 1 1 ? -8.182 6.760 3.921 1.00 1.26 1 ALA A C 10
ATOM 5152 O O . ALA A 1 1 ? -8.320 5.555 3.944 1.00 1.31 1 ALA A O 10
ATOM 5161 N N . PRO A 1 2 ? -7.025 7.349 3.724 1.00 1.14 2 PRO A N 10
ATOM 5162 C CA . PRO A 1 2 ? -5.786 6.582 3.519 1.00 1.04 2 PRO A CA 10
ATOM 5163 C C . PRO A 1 2 ? -5.253 6.080 4.859 1.00 0.90 2 PRO A C 10
ATOM 5164 O O . PRO A 1 2 ? -5.742 6.452 5.907 1.00 1.06 2 PRO A O 10
ATOM 5175 N N . LEU A 1 3 ? -4.250 5.249 4.835 1.00 0.68 3 LEU A N 10
ATOM 5176 C CA . LEU A 1 3 ? -3.678 4.732 6.107 1.00 0.58 3 LEU A CA 10
ATOM 5177 C C . LEU A 1 3 ? -2.194 5.086 6.159 1.00 0.49 3 LEU A C 10
ATOM 5178 O O . LEU A 1 3 ? -1.614 5.506 5.177 1.00 0.66 3 LEU A O 10
ATOM 5194 N N . SER A 1 4 ? -1.576 4.928 7.292 1.00 0.43 4 SER A N 10
ATOM 5195 C CA . SER A 1 4 ? -0.132 5.265 7.403 1.00 0.49 4 SER A CA 10
ATOM 5196 C C . SER A 1 4 ? 0.697 4.232 6.636 1.00 0.42 4 SER A C 10
ATOM 5197 O O . SER A 1 4 ? 0.886 3.119 7.081 1.00 0.51 4 SER A O 10
ATOM 5205 N N . CYS A 1 5 ? 1.194 4.595 5.486 1.00 0.36 5 CYS A N 10
ATOM 5206 C CA . CYS A 1 5 ? 2.013 3.638 4.689 1.00 0.31 5 CYS A CA 10
ATOM 5207 C C . CYS A 1 5 ? 3.338 3.380 5.407 1.00 0.32 5 CYS A C 10
ATOM 5208 O O . CYS A 1 5 ? 3.833 2.271 5.437 1.00 0.37 5 CYS A O 10
ATOM 5215 N N . GLY A 1 6 ? 3.920 4.395 5.985 1.00 0.41 6 GLY A N 10
ATOM 5216 C CA . GLY A 1 6 ? 5.217 4.207 6.696 1.00 0.47 6 GLY A CA 10
ATOM 5217 C C . GLY A 1 6 ? 5.010 3.408 7.987 1.00 0.48 6 GLY A C 10
ATOM 5218 O O . GLY A 1 6 ? 5.959 2.976 8.608 1.00 0.54 6 GLY A O 10
ATOM 5222 N N . ARG A 1 7 ? 3.785 3.207 8.403 1.00 0.51 7 ARG A N 10
ATOM 5223 C CA . ARG A 1 7 ? 3.537 2.437 9.656 1.00 0.57 7 ARG A CA 10
ATOM 5224 C C . ARG A 1 7 ? 4.222 1.073 9.570 1.00 0.52 7 ARG A C 10
ATOM 5225 O O . ARG A 1 7 ? 4.920 0.662 10.473 1.00 0.63 7 ARG A O 10
ATOM 5246 N N . ASN A 1 8 ? 4.024 0.364 8.493 1.00 0.44 8 ASN A N 10
ATOM 5247 C CA . ASN A 1 8 ? 4.666 -0.974 8.364 1.00 0.43 8 ASN A CA 10
ATOM 5248 C C . ASN A 1 8 ? 5.680 -0.948 7.223 1.00 0.37 8 ASN A C 10
ATOM 5249 O O . ASN A 1 8 ? 5.956 -1.962 6.610 1.00 0.43 8 ASN A O 10
ATOM 5260 N N . GLY A 1 9 ? 6.242 0.195 6.934 1.00 0.37 9 GLY A N 10
ATOM 5261 C CA . GLY A 1 9 ? 7.239 0.279 5.833 1.00 0.37 9 GLY A CA 10
ATOM 5262 C C . GLY A 1 9 ? 6.591 -0.168 4.524 1.00 0.33 9 GLY A C 10
ATOM 5263 O O . GLY A 1 9 ? 7.169 -0.911 3.758 1.00 0.49 9 GLY A O 10
ATOM 5267 N N . GLY A 1 10 ? 5.396 0.277 4.261 1.00 0.28 10 GLY A N 10
ATOM 5268 C CA . GLY A 1 10 ? 4.717 -0.129 3.003 1.00 0.32 10 GLY A CA 10
ATOM 5269 C C . GLY A 1 10 ? 4.825 1.002 1.985 1.00 0.27 10 GLY A C 10
ATOM 5270 O O . GLY A 1 10 ? 5.053 2.144 2.334 1.00 0.35 10 GLY A O 10
ATOM 5274 N N . VAL A 1 11 ? 4.658 0.699 0.728 1.00 0.27 11 VAL A N 10
ATOM 5275 C CA . VAL A 1 11 ? 4.746 1.761 -0.308 1.00 0.30 11 VAL A CA 10
ATOM 5276 C C . VAL A 1 11 ? 3.362 1.965 -0.924 1.00 0.24 11 VAL A C 10
ATOM 5277 O O . VAL A 1 11 ? 2.600 1.031 -1.078 1.00 0.26 11 VAL A O 10
ATOM 5290 N N . CYS A 1 12 ? 3.032 3.177 -1.277 1.00 0.27 12 CYS A N 10
ATOM 5291 C CA . CYS A 1 12 ? 1.698 3.441 -1.884 1.00 0.28 12 CYS A CA 10
ATOM 5292 C C . CYS A 1 12 ? 1.716 2.995 -3.344 1.00 0.25 12 CYS A C 10
ATOM 5293 O O . CYS A 1 12 ? 2.018 3.765 -4.234 1.00 0.32 12 CYS A O 10
ATOM 5300 N N . ILE A 1 13 ? 1.396 1.759 -3.599 1.00 0.25 13 ILE A N 10
ATOM 5301 C CA . ILE A 1 13 ? 1.397 1.265 -5.000 1.00 0.25 13 ILE A CA 10
ATOM 5302 C C . ILE A 1 13 ? -0.042 1.220 -5.520 1.00 0.26 13 ILE A C 10
ATOM 5303 O O . ILE A 1 13 ? -0.887 0.558 -4.950 1.00 0.31 13 ILE A O 10
ATOM 5319 N N . PRO A 1 14 ? -0.276 1.928 -6.592 1.00 0.29 14 PRO A N 10
ATOM 5320 C CA . PRO A 1 14 ? -1.601 1.988 -7.223 1.00 0.34 14 PRO A CA 10
ATOM 5321 C C . PRO A 1 14 ? -1.831 0.730 -8.060 1.00 0.31 14 PRO A C 10
ATOM 5322 O O . PRO A 1 14 ? -0.937 -0.074 -8.238 1.00 0.34 14 PRO A O 10
ATOM 5333 N N . ILE A 1 15 ? -3.014 0.562 -8.582 1.00 0.35 15 ILE A N 10
ATOM 5334 C CA . ILE A 1 15 ? -3.301 -0.637 -9.419 1.00 0.37 15 ILE A CA 10
ATOM 5335 C C . ILE A 1 15 ? -2.957 -1.912 -8.620 1.00 0.34 15 ILE A C 10
ATOM 5336 O O . ILE A 1 15 ? -3.495 -2.135 -7.551 1.00 0.54 15 ILE A O 10
ATOM 5352 N N . ARG A 1 16 ? -2.077 -2.747 -9.115 1.00 0.40 16 ARG A N 10
ATOM 5353 C CA . ARG A 1 16 ? -1.721 -3.992 -8.370 1.00 0.37 16 ARG A CA 10
ATOM 5354 C C . ARG A 1 16 ? -0.330 -3.846 -7.754 1.00 0.34 16 ARG A C 10
ATOM 5355 O O . ARG A 1 16 ? 0.454 -3.011 -8.157 1.00 0.53 16 ARG A O 10
ATOM 5376 N N . CYS A 1 17 ? -0.015 -4.663 -6.790 1.00 0.30 17 CYS A N 10
ATOM 5377 C CA . CYS A 1 17 ? 1.327 -4.587 -6.153 1.00 0.33 17 CYS A CA 10
ATOM 5378 C C . CYS A 1 17 ? 2.081 -5.882 -6.438 1.00 0.33 17 CYS A C 10
ATOM 5379 O O . CYS A 1 17 ? 1.474 -6.915 -6.631 1.00 0.37 17 CYS A O 10
ATOM 5386 N N . PRO A 1 18 ? 3.383 -5.791 -6.460 1.00 0.35 18 PRO A N 10
ATOM 5387 C CA . PRO A 1 18 ? 4.252 -6.949 -6.728 1.00 0.39 18 PRO A CA 10
ATOM 5388 C C . PRO A 1 18 ? 4.301 -7.879 -5.515 1.00 0.34 18 PRO A C 10
ATOM 5389 O O . PRO A 1 18 ? 3.900 -7.517 -4.428 1.00 0.45 18 PRO A O 10
ATOM 5400 N N . VAL A 1 19 ? 4.783 -9.077 -5.706 1.00 0.35 19 VAL A N 10
ATOM 5401 C CA . VAL A 1 19 ? 4.855 -10.051 -4.580 1.00 0.34 19 VAL A CA 10
ATOM 5402 C C . VAL A 1 19 ? 5.803 -9.522 -3.498 1.00 0.35 19 VAL A C 10
ATOM 5403 O O . VAL A 1 19 ? 6.684 -8.735 -3.780 1.00 0.42 19 VAL A O 10
ATOM 5416 N N . PRO A 1 20 ? 5.592 -9.979 -2.289 1.00 0.36 20 PRO A N 10
ATOM 5417 C CA . PRO A 1 20 ? 4.518 -10.934 -1.957 1.00 0.38 20 PRO A CA 10
ATOM 5418 C C . PRO A 1 20 ? 3.162 -10.225 -1.808 1.00 0.37 20 PRO A C 10
ATOM 5419 O O . PRO A 1 20 ? 2.219 -10.796 -1.297 1.00 0.47 20 PRO A O 10
ATOM 5430 N N . MET A 1 21 ? 3.056 -8.993 -2.242 1.00 0.35 21 MET A N 10
ATOM 5431 C CA . MET A 1 21 ? 1.765 -8.261 -2.120 1.00 0.40 21 MET A CA 10
ATOM 5432 C C . MET A 1 21 ? 1.367 -8.184 -0.646 1.00 0.34 21 MET A C 10
ATOM 5433 O O . MET A 1 21 ? 0.302 -8.618 -0.255 1.00 0.38 21 MET A O 10
ATOM 5447 N N . ARG A 1 22 ? 2.215 -7.629 0.174 1.00 0.30 22 ARG A N 10
ATOM 5448 C CA . ARG A 1 22 ? 1.888 -7.517 1.621 1.00 0.30 22 ARG A CA 10
ATOM 5449 C C . ARG A 1 22 ? 1.169 -6.191 1.855 1.00 0.29 22 ARG A C 10
ATOM 5450 O O . ARG A 1 22 ? 1.786 -5.178 2.114 1.00 0.34 22 ARG A O 10
ATOM 5471 N N . GLN A 1 23 ? -0.131 -6.183 1.749 1.00 0.30 23 GLN A N 10
ATOM 5472 C CA . GLN A 1 23 ? -0.886 -4.916 1.951 1.00 0.33 23 GLN A CA 10
ATOM 5473 C C . GLN A 1 23 ? -0.944 -4.579 3.439 1.00 0.33 23 GLN A C 10
ATOM 5474 O O . GLN A 1 23 ? -1.395 -5.367 4.246 1.00 0.48 23 GLN A O 10
ATOM 5488 N N . ILE A 1 24 ? -0.502 -3.409 3.805 1.00 0.27 24 ILE A N 10
ATOM 5489 C CA . ILE A 1 24 ? -0.539 -3.009 5.237 1.00 0.30 24 ILE A CA 10
ATOM 5490 C C . ILE A 1 24 ? -1.239 -1.653 5.364 1.00 0.33 24 ILE A C 10
ATOM 5491 O O . ILE A 1 24 ? -0.963 -0.883 6.263 1.00 0.42 24 ILE A O 10
ATOM 5507 N N . GLY A 1 25 ? -2.143 -1.349 4.472 1.00 0.36 25 GLY A N 10
ATOM 5508 C CA . GLY A 1 25 ? -2.852 -0.043 4.550 1.00 0.39 25 GLY A CA 10
ATOM 5509 C C . GLY A 1 25 ? -3.244 0.400 3.142 1.00 0.35 25 GLY A C 10
ATOM 5510 O O . GLY A 1 25 ? -3.134 -0.354 2.194 1.00 0.33 25 GLY A O 10
ATOM 5514 N N . THR A 1 26 ? -3.701 1.612 2.993 1.00 0.41 26 THR A N 10
ATOM 5515 C CA . THR A 1 26 ? -4.101 2.091 1.647 1.00 0.41 26 THR A CA 10
ATOM 5516 C C . THR A 1 26 ? -3.662 3.546 1.469 1.00 0.37 26 THR A C 10
ATOM 5517 O O . THR A 1 26 ? -3.322 4.220 2.421 1.00 0.43 26 THR A O 10
ATOM 5528 N N . CYS A 1 27 ? -3.668 4.036 0.261 1.00 0.39 27 CYS A N 10
ATOM 5529 C CA . CYS A 1 27 ? -3.250 5.445 0.029 1.00 0.40 27 CYS A CA 10
ATOM 5530 C C . CYS A 1 27 ? -4.272 6.139 -0.872 1.00 0.40 27 CYS A C 10
ATOM 5531 O O . CYS A 1 27 ? -4.797 5.553 -1.804 1.00 0.38 27 CYS A O 10
ATOM 5538 N N . PHE A 1 28 ? -4.545 7.390 -0.602 1.00 0.48 28 PHE A N 10
ATOM 5539 C CA . PHE A 1 28 ? -5.521 8.157 -1.428 1.00 0.53 28 PHE A CA 10
ATOM 5540 C C . PHE A 1 28 ? -6.858 7.418 -1.487 1.00 0.51 28 PHE A C 10
ATOM 5541 O O . PHE A 1 28 ? -7.554 7.463 -2.480 1.00 0.51 28 PHE A O 10
ATOM 5558 N N . GLY A 1 29 ? -7.229 6.745 -0.434 1.00 0.57 29 GLY A N 10
ATOM 5559 C CA . GLY A 1 29 ? -8.527 6.017 -0.443 1.00 0.61 29 GLY A CA 10
ATOM 5560 C C . GLY A 1 29 ? -8.289 4.557 -0.827 1.00 0.59 29 GLY A C 10
ATOM 5561 O O . GLY A 1 29 ? -7.438 3.892 -0.272 1.00 0.62 29 GLY A O 10
ATOM 5565 N N . ARG A 1 30 ? -9.045 4.051 -1.764 1.00 0.58 30 ARG A N 10
ATOM 5566 C CA . ARG A 1 30 ? -8.875 2.630 -2.174 1.00 0.63 30 ARG A CA 10
ATOM 5567 C C . ARG A 1 30 ? -8.138 2.455 -3.532 1.00 0.54 30 ARG A C 10
ATOM 5568 O O . ARG A 1 30 ? -7.918 1.328 -3.925 1.00 0.60 30 ARG A O 10
ATOM 5589 N N . PRO A 1 31 ? -7.764 3.517 -4.233 1.00 0.48 31 PRO A N 10
ATOM 5590 C CA . PRO A 1 31 ? -7.065 3.359 -5.522 1.00 0.45 31 PRO A CA 10
ATOM 5591 C C . PRO A 1 31 ? -5.618 2.929 -5.287 1.00 0.37 31 PRO A C 10
ATOM 5592 O O . PRO A 1 31 ? -5.128 1.999 -5.899 1.00 0.46 31 PRO A O 10
ATOM 5603 N N . VAL A 1 32 ? -4.929 3.585 -4.396 1.00 0.29 32 VAL A N 10
ATOM 5604 C CA . VAL A 1 32 ? -3.528 3.195 -4.121 1.00 0.26 32 VAL A CA 10
ATOM 5605 C C . VAL A 1 32 ? -3.511 2.383 -2.829 1.00 0.23 32 VAL A C 10
ATOM 5606 O O . VAL A 1 32 ? -4.306 2.609 -1.941 1.00 0.28 32 VAL A O 10
ATOM 5619 N N . LYS A 1 33 ? -2.636 1.425 -2.716 1.00 0.22 33 LYS A N 10
ATOM 5620 C CA . LYS A 1 33 ? -2.610 0.604 -1.478 1.00 0.24 33 LYS A CA 10
ATOM 5621 C C . LYS A 1 33 ? -1.199 0.575 -0.899 1.00 0.22 33 LYS A C 10
ATOM 5622 O O . LYS A 1 33 ? -0.230 0.803 -1.592 1.00 0.26 33 LYS A O 10
ATOM 5641 N N . CYS A 1 34 ? -1.079 0.278 0.364 1.00 0.21 34 CYS A N 10
ATOM 5642 C CA . CYS A 1 34 ? 0.266 0.211 0.991 1.00 0.22 34 CYS A CA 10
ATOM 5643 C C . CYS A 1 34 ? 0.781 -1.214 0.851 1.00 0.21 34 CYS A C 10
ATOM 5644 O O . CYS A 1 34 ? 0.708 -2.004 1.769 1.00 0.27 34 CYS A O 10
ATOM 5651 N N . CYS A 1 35 ? 1.278 -1.558 -0.299 1.00 0.21 35 CYS A N 10
ATOM 5652 C CA . CYS A 1 35 ? 1.774 -2.942 -0.505 1.00 0.21 35 CYS A CA 10
ATOM 5653 C C . CYS A 1 35 ? 3.271 -3.000 -0.215 1.00 0.21 35 CYS A C 10
ATOM 5654 O O . CYS A 1 35 ? 4.001 -2.067 -0.479 1.00 0.31 35 CYS A O 10
ATOM 5661 N N . ARG A 1 36 ? 3.732 -4.092 0.326 1.00 0.25 36 ARG A N 10
ATOM 5662 C CA . ARG A 1 36 ? 5.180 -4.222 0.632 1.00 0.27 36 ARG A CA 10
ATOM 5663 C C . ARG A 1 36 ? 5.774 -5.324 -0.239 1.00 0.32 36 ARG A C 10
ATOM 5664 O O . ARG A 1 36 ? 5.094 -6.257 -0.621 1.00 0.44 36 ARG A O 10
ATOM 5685 N N . SER A 1 37 ? 7.037 -5.235 -0.545 1.00 0.37 37 SER A N 10
ATOM 5686 C CA . SER A 1 37 ? 7.674 -6.286 -1.378 1.00 0.45 37 SER A CA 10
ATOM 5687 C C . SER A 1 37 ? 8.382 -7.295 -0.466 1.00 0.41 37 SER A C 10
ATOM 5688 O O . SER A 1 37 ? 9.200 -8.077 -0.908 1.00 0.55 37 SER A O 10
ATOM 5696 N N . TRP A 1 38 ? 8.073 -7.286 0.806 1.00 0.37 38 TRP A N 10
ATOM 5697 C CA . TRP A 1 38 ? 8.719 -8.240 1.744 1.00 0.43 38 TRP A CA 10
ATOM 5698 C C . TRP A 1 38 ? 7.857 -8.342 3.000 1.00 0.47 38 TRP A C 10
ATOM 5699 O O . TRP A 1 38 ? 6.781 -7.768 2.999 1.00 0.49 38 TRP A O 10
ATOM 5721 N N . ALA A 1 1 ? 1.297 10.933 8.082 1.00 3.29 1 ALA A N 11
ATOM 5722 C CA . ALA A 1 1 ? 1.312 11.213 6.619 1.00 2.57 1 ALA A CA 11
ATOM 5723 C C . ALA A 1 1 ? -0.126 11.365 6.128 1.00 2.33 1 ALA A C 11
ATOM 5724 O O . ALA A 1 1 ? -1.029 10.788 6.694 1.00 2.40 1 ALA A O 11
ATOM 5733 N N . PRO A 1 2 ? -0.292 12.128 5.081 1.00 2.23 2 PRO A N 11
ATOM 5734 C CA . PRO A 1 2 ? -1.614 12.368 4.479 1.00 2.12 2 PRO A CA 11
ATOM 5735 C C . PRO A 1 2 ? -2.037 11.151 3.656 1.00 1.48 2 PRO A C 11
ATOM 5736 O O . PRO A 1 2 ? -1.852 11.105 2.455 1.00 1.35 2 PRO A O 11
ATOM 5747 N N . LEU A 1 3 ? -2.592 10.161 4.303 1.00 1.32 3 LEU A N 11
ATOM 5748 C CA . LEU A 1 3 ? -3.022 8.934 3.580 1.00 0.95 3 LEU A CA 11
ATOM 5749 C C . LEU A 1 3 ? -1.822 8.342 2.837 1.00 0.65 3 LEU A C 11
ATOM 5750 O O . LEU A 1 3 ? -1.933 7.891 1.714 1.00 0.62 3 LEU A O 11
ATOM 5766 N N . SER A 1 4 ? -0.673 8.344 3.459 1.00 0.74 4 SER A N 11
ATOM 5767 C CA . SER A 1 4 ? 0.538 7.788 2.799 1.00 0.58 4 SER A CA 11
ATOM 5768 C C . SER A 1 4 ? 1.241 6.837 3.770 1.00 0.47 4 SER A C 11
ATOM 5769 O O . SER A 1 4 ? 1.128 6.972 4.972 1.00 0.67 4 SER A O 11
ATOM 5777 N N . CYS A 1 5 ? 1.958 5.874 3.261 1.00 0.37 5 CYS A N 11
ATOM 5778 C CA . CYS A 1 5 ? 2.652 4.909 4.157 1.00 0.38 5 CYS A CA 11
ATOM 5779 C C . CYS A 1 5 ? 4.114 5.314 4.353 1.00 0.50 5 CYS A C 11
ATOM 5780 O O . CYS A 1 5 ? 4.995 4.479 4.387 1.00 0.49 5 CYS A O 11
ATOM 5787 N N . GLY A 1 6 ? 4.388 6.580 4.498 1.00 0.76 6 GLY A N 11
ATOM 5788 C CA . GLY A 1 6 ? 5.799 7.003 4.706 1.00 0.98 6 GLY A CA 11
ATOM 5789 C C . GLY A 1 6 ? 6.225 6.603 6.117 1.00 1.06 6 GLY A C 11
ATOM 5790 O O . GLY A 1 6 ? 7.275 6.027 6.324 1.00 1.17 6 GLY A O 11
ATOM 5794 N N . ARG A 1 7 ? 5.406 6.893 7.089 1.00 1.08 7 ARG A N 11
ATOM 5795 C CA . ARG A 1 7 ? 5.751 6.520 8.487 1.00 1.22 7 ARG A CA 11
ATOM 5796 C C . ARG A 1 7 ? 5.478 5.031 8.682 1.00 1.09 7 ARG A C 11
ATOM 5797 O O . ARG A 1 7 ? 6.204 4.343 9.372 1.00 1.12 7 ARG A O 11
ATOM 5818 N N . ASN A 1 8 ? 4.439 4.527 8.074 1.00 0.99 8 ASN A N 11
ATOM 5819 C CA . ASN A 1 8 ? 4.119 3.080 8.218 1.00 0.91 8 ASN A CA 11
ATOM 5820 C C . ASN A 1 8 ? 5.235 2.251 7.587 1.00 0.80 8 ASN A C 11
ATOM 5821 O O . ASN A 1 8 ? 5.456 1.113 7.950 1.00 0.79 8 ASN A O 11
ATOM 5832 N N . GLY A 1 9 ? 5.937 2.803 6.636 1.00 0.78 9 GLY A N 11
ATOM 5833 C CA . GLY A 1 9 ? 7.029 2.035 5.984 1.00 0.73 9 GLY A CA 11
ATOM 5834 C C . GLY A 1 9 ? 6.421 1.118 4.930 1.00 0.65 9 GLY A C 11
ATOM 5835 O O . GLY A 1 9 ? 6.608 -0.080 4.952 1.00 0.96 9 GLY A O 11
ATOM 5839 N N . GLY A 1 10 ? 5.688 1.671 4.008 1.00 0.39 10 GLY A N 11
ATOM 5840 C CA . GLY A 1 10 ? 5.064 0.832 2.951 1.00 0.37 10 GLY A CA 11
ATOM 5841 C C . GLY A 1 10 ? 4.999 1.635 1.654 1.00 0.34 10 GLY A C 11
ATOM 5842 O O . GLY A 1 10 ? 4.961 2.850 1.669 1.00 0.39 10 GLY A O 11
ATOM 5846 N N . VAL A 1 11 ? 4.989 0.973 0.533 1.00 0.35 11 VAL A N 11
ATOM 5847 C CA . VAL A 1 11 ? 4.932 1.711 -0.757 1.00 0.36 11 VAL A CA 11
ATOM 5848 C C . VAL A 1 11 ? 3.474 1.900 -1.173 1.00 0.32 11 VAL A C 11
ATOM 5849 O O . VAL A 1 11 ? 2.650 1.027 -0.993 1.00 0.38 11 VAL A O 11
ATOM 5862 N N . CYS A 1 12 ? 3.151 3.034 -1.728 1.00 0.32 12 CYS A N 11
ATOM 5863 C CA . CYS A 1 12 ? 1.748 3.280 -2.157 1.00 0.31 12 CYS A CA 11
ATOM 5864 C C . CYS A 1 12 ? 1.561 2.775 -3.587 1.00 0.31 12 CYS A C 11
ATOM 5865 O O . CYS A 1 12 ? 1.650 3.529 -4.536 1.00 0.37 12 CYS A O 11
ATOM 5872 N N . ILE A 1 13 ? 1.298 1.510 -3.753 1.00 0.29 13 ILE A N 11
ATOM 5873 C CA . ILE A 1 13 ? 1.100 0.967 -5.122 1.00 0.29 13 ILE A CA 11
ATOM 5874 C C . ILE A 1 13 ? -0.399 0.927 -5.427 1.00 0.27 13 ILE A C 11
ATOM 5875 O O . ILE A 1 13 ? -1.188 0.529 -4.592 1.00 0.30 13 ILE A O 11
ATOM 5891 N N . PRO A 1 14 ? -0.747 1.345 -6.613 1.00 0.32 14 PRO A N 11
ATOM 5892 C CA . PRO A 1 14 ? -2.149 1.373 -7.060 1.00 0.36 14 PRO A CA 11
ATOM 5893 C C . PRO A 1 14 ? -2.614 -0.038 -7.423 1.00 0.33 14 PRO A C 11
ATOM 5894 O O . PRO A 1 14 ? -1.831 -0.965 -7.458 1.00 0.33 14 PRO A O 11
ATOM 5905 N N . ILE A 1 15 ? -3.883 -0.200 -7.690 1.00 0.43 15 ILE A N 11
ATOM 5906 C CA . ILE A 1 15 ? -4.417 -1.545 -8.050 1.00 0.51 15 ILE A CA 11
ATOM 5907 C C . ILE A 1 15 ? -4.193 -2.511 -6.876 1.00 0.47 15 ILE A C 11
ATOM 5908 O O . ILE A 1 15 ? -4.948 -2.511 -5.923 1.00 0.52 15 ILE A O 11
ATOM 5924 N N . ARG A 1 16 ? -3.171 -3.327 -6.916 1.00 0.43 16 ARG A N 11
ATOM 5925 C CA . ARG A 1 16 ? -2.929 -4.267 -5.787 1.00 0.43 16 ARG A CA 11
ATOM 5926 C C . ARG A 1 16 ? -1.430 -4.521 -5.662 1.00 0.38 16 ARG A C 11
ATOM 5927 O O . ARG A 1 16 ? -0.654 -4.136 -6.513 1.00 0.55 16 ARG A O 11
ATOM 5948 N N . CYS A 1 17 ? -1.014 -5.167 -4.610 1.00 0.36 17 CYS A N 11
ATOM 5949 C CA . CYS A 1 17 ? 0.438 -5.439 -4.438 1.00 0.41 17 CYS A CA 11
ATOM 5950 C C . CYS A 1 17 ? 0.760 -6.843 -4.951 1.00 0.38 17 CYS A C 11
ATOM 5951 O O . CYS A 1 17 ? 0.060 -7.787 -4.648 1.00 0.43 17 CYS A O 11
ATOM 5958 N N . PRO A 1 18 ? 1.819 -6.936 -5.708 1.00 0.44 18 PRO A N 11
ATOM 5959 C CA . PRO A 1 18 ? 2.276 -8.212 -6.276 1.00 0.52 18 PRO A CA 11
ATOM 5960 C C . PRO A 1 18 ? 3.009 -9.022 -5.205 1.00 0.41 18 PRO A C 11
ATOM 5961 O O . PRO A 1 18 ? 3.773 -8.486 -4.432 1.00 0.41 18 PRO A O 11
ATOM 5972 N N . VAL A 1 19 ? 2.780 -10.304 -5.154 1.00 0.43 19 VAL A N 11
ATOM 5973 C CA . VAL A 1 19 ? 3.467 -11.138 -4.129 1.00 0.40 19 VAL A CA 11
ATOM 5974 C C . VAL A 1 19 ? 4.975 -11.118 -4.392 1.00 0.39 19 VAL A C 11
ATOM 5975 O O . VAL A 1 19 ? 5.402 -10.884 -5.505 1.00 0.44 19 VAL A O 11
ATOM 5988 N N . PRO A 1 20 ? 5.736 -11.363 -3.358 1.00 0.42 20 PRO A N 11
ATOM 5989 C CA . PRO A 1 20 ? 5.210 -11.648 -2.009 1.00 0.44 20 PRO A CA 11
ATOM 5990 C C . PRO A 1 20 ? 4.799 -10.357 -1.281 1.00 0.40 20 PRO A C 11
ATOM 5991 O O . PRO A 1 20 ? 4.390 -10.391 -0.138 1.00 0.50 20 PRO A O 11
ATOM 6002 N N . MET A 1 21 ? 4.902 -9.223 -1.922 1.00 0.35 21 MET A N 11
ATOM 6003 C CA . MET A 1 21 ? 4.512 -7.955 -1.248 1.00 0.33 21 MET A CA 11
ATOM 6004 C C . MET A 1 21 ? 3.001 -7.954 -1.018 1.00 0.32 21 MET A C 11
ATOM 6005 O O . MET A 1 21 ? 2.223 -7.923 -1.950 1.00 0.42 21 MET A O 11
ATOM 6019 N N . ARG A 1 22 ? 2.578 -7.989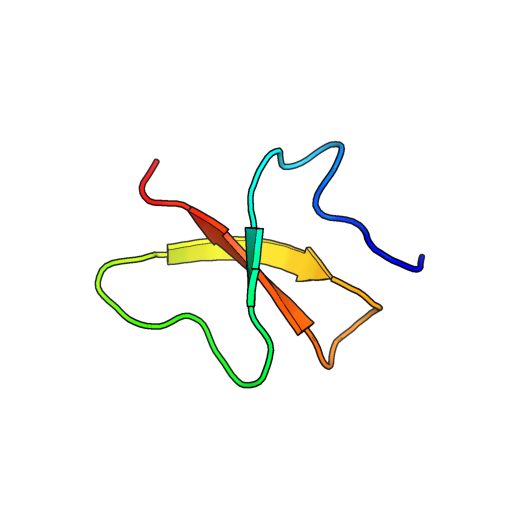 0.214 1.00 0.32 22 ARG A N 11
ATOM 6020 C CA . ARG A 1 22 ? 1.117 -7.995 0.496 1.00 0.34 22 ARG A CA 11
ATOM 6021 C C . ARG A 1 22 ? 0.653 -6.576 0.824 1.00 0.30 22 ARG A C 11
ATOM 6022 O O . ARG A 1 22 ? 1.443 -5.654 0.891 1.00 0.36 22 ARG A O 11
ATOM 6043 N N . GLN A 1 23 ? -0.623 -6.398 1.030 1.00 0.31 23 GLN A N 11
ATOM 6044 C CA . GLN A 1 23 ? -1.144 -5.042 1.355 1.00 0.30 23 GLN A CA 11
ATOM 6045 C C . GLN A 1 23 ? -0.961 -4.777 2.848 1.00 0.33 23 GLN A C 11
ATOM 6046 O O . GLN A 1 23 ? -1.116 -5.661 3.667 1.00 0.42 23 GLN A O 11
ATOM 6060 N N . ILE A 1 24 ? -0.636 -3.567 3.207 1.00 0.34 24 ILE A N 11
ATOM 6061 C CA . ILE A 1 24 ? -0.446 -3.238 4.647 1.00 0.40 24 ILE A CA 11
ATOM 6062 C C . ILE A 1 24 ? -1.069 -1.871 4.942 1.00 0.42 24 ILE A C 11
ATOM 6063 O O . ILE A 1 24 ? -0.582 -1.124 5.766 1.00 0.55 24 ILE A O 11
ATOM 6079 N N . GLY A 1 25 ? -2.138 -1.532 4.276 1.00 0.39 25 GLY A N 11
ATOM 6080 C CA . GLY A 1 25 ? -2.777 -0.209 4.525 1.00 0.42 25 GLY A CA 11
ATOM 6081 C C . GLY A 1 25 ? -3.290 0.356 3.204 1.00 0.38 25 GLY A C 11
ATOM 6082 O O . GLY A 1 25 ? -3.351 -0.337 2.206 1.00 0.39 25 GLY A O 11
ATOM 6086 N N . THR A 1 26 ? -3.660 1.606 3.182 1.00 0.40 26 THR A N 11
ATOM 6087 C CA . THR A 1 26 ? -4.169 2.202 1.921 1.00 0.40 26 THR A CA 11
ATOM 6088 C C . THR A 1 26 ? -3.459 3.532 1.662 1.00 0.38 26 THR A C 11
ATOM 6089 O O . THR A 1 26 ? -2.846 4.098 2.545 1.00 0.48 26 THR A O 11
ATOM 6100 N N . CYS A 1 27 ? -3.536 4.036 0.462 1.00 0.38 27 CYS A N 11
ATOM 6101 C CA . CYS A 1 27 ? -2.862 5.324 0.154 1.00 0.37 27 CYS A CA 11
ATOM 6102 C C . CYS A 1 27 ? -3.821 6.237 -0.610 1.00 0.37 27 CYS A C 11
ATOM 6103 O O . CYS A 1 27 ? -4.564 5.797 -1.471 1.00 0.39 27 CYS A O 11
ATOM 6110 N N . PHE A 1 28 ? -3.798 7.507 -0.301 1.00 0.40 28 PHE A N 11
ATOM 6111 C CA . PHE A 1 28 ? -4.688 8.484 -0.991 1.00 0.44 28 PHE A CA 11
ATOM 6112 C C . PHE A 1 28 ? -6.131 7.987 -0.958 1.00 0.46 28 PHE A C 11
ATOM 6113 O O . PHE A 1 28 ? -6.849 8.080 -1.930 1.00 0.53 28 PHE A O 11
ATOM 6130 N N . GLY A 1 29 ? -6.563 7.458 0.152 1.00 0.49 29 GLY A N 11
ATOM 6131 C CA . GLY A 1 29 ? -7.959 6.954 0.236 1.00 0.55 29 GLY A CA 11
ATOM 6132 C C . GLY A 1 29 ? -7.971 5.465 -0.097 1.00 0.53 29 GLY A C 11
ATOM 6133 O O . GLY A 1 29 ? -7.154 4.708 0.386 1.00 0.55 29 GLY A O 11
ATOM 6137 N N . ARG A 1 30 ? -8.895 5.033 -0.911 1.00 0.53 30 ARG A N 11
ATOM 6138 C CA . ARG A 1 30 ? -8.958 3.587 -1.262 1.00 0.56 30 ARG A CA 11
ATOM 6139 C C . ARG A 1 30 ? -8.445 3.275 -2.696 1.00 0.53 30 ARG A C 11
ATOM 6140 O O . ARG A 1 30 ? -8.456 2.120 -3.071 1.00 0.58 30 ARG A O 11
ATOM 6161 N N . PRO A 1 31 ? -8.010 4.255 -3.479 1.00 0.51 31 PRO A N 11
ATOM 6162 C CA . PRO A 1 31 ? -7.523 3.971 -4.840 1.00 0.54 31 PRO A CA 11
ATOM 6163 C C . PRO A 1 31 ? -6.137 3.328 -4.785 1.00 0.46 31 PRO A C 11
ATOM 6164 O O . PRO A 1 31 ? -5.882 2.327 -5.426 1.00 0.54 31 PRO A O 11
ATOM 6175 N N . VAL A 1 32 ? -5.243 3.880 -4.018 1.00 0.36 32 VAL A N 11
ATOM 6176 C CA . VAL A 1 32 ? -3.888 3.284 -3.923 1.00 0.34 32 VAL A CA 11
ATOM 6177 C C . VAL A 1 32 ? -3.808 2.478 -2.631 1.00 0.31 32 VAL A C 11
ATOM 6178 O O . VAL A 1 32 ? -4.557 2.712 -1.703 1.00 0.33 32 VAL A O 11
ATOM 6191 N N . LYS A 1 33 ? -2.926 1.524 -2.556 1.00 0.35 33 LYS A N 11
ATOM 6192 C CA . LYS A 1 33 ? -2.833 0.711 -1.316 1.00 0.35 33 LYS A CA 11
ATOM 6193 C C . LYS A 1 33 ? -1.388 0.661 -0.835 1.00 0.30 33 LYS A C 11
ATOM 6194 O O . LYS A 1 33 ? -0.467 0.959 -1.568 1.00 0.33 33 LYS A O 11
ATOM 6213 N N . CYS A 1 34 ? -1.186 0.275 0.391 1.00 0.29 34 CYS A N 11
ATOM 6214 C CA . CYS A 1 34 ? 0.195 0.186 0.926 1.00 0.28 34 CYS A CA 11
ATOM 6215 C C . CYS A 1 34 ? 0.720 -1.218 0.666 1.00 0.26 34 CYS A C 11
ATOM 6216 O O . CYS A 1 34 ? 0.051 -2.194 0.934 1.00 0.38 34 CYS A O 11
ATOM 6223 N N . CYS A 1 35 ? 1.903 -1.340 0.144 1.00 0.28 35 CYS A N 11
ATOM 6224 C CA . CYS A 1 35 ? 2.446 -2.692 -0.134 1.00 0.30 35 CYS A CA 11
ATOM 6225 C C . CYS A 1 35 ? 3.756 -2.887 0.629 1.00 0.28 35 CYS A C 11
ATOM 6226 O O . CYS A 1 35 ? 4.620 -2.033 0.626 1.00 0.31 35 CYS A O 11
ATOM 6233 N N . ARG A 1 36 ? 3.905 -4.007 1.281 1.00 0.29 36 ARG A N 11
ATOM 6234 C CA . ARG A 1 36 ? 5.155 -4.273 2.042 1.00 0.35 36 ARG A CA 11
ATOM 6235 C C . ARG A 1 36 ? 5.432 -5.773 2.020 1.00 0.42 36 ARG A C 11
ATOM 6236 O O . ARG A 1 36 ? 4.520 -6.577 2.013 1.00 0.47 36 ARG A O 11
ATOM 6257 N N . SER A 1 37 ? 6.673 -6.160 2.009 1.00 0.50 37 SER A N 11
ATOM 6258 C CA . SER A 1 37 ? 6.996 -7.612 1.990 1.00 0.59 37 SER A CA 11
ATOM 6259 C C . SER A 1 37 ? 7.116 -8.125 3.427 1.00 0.64 37 SER A C 11
ATOM 6260 O O . SER A 1 37 ? 6.953 -9.300 3.690 1.00 0.83 37 SER A O 11
ATOM 6268 N N . TRP A 1 38 ? 7.403 -7.255 4.359 1.00 0.65 38 TRP A N 11
ATOM 6269 C CA . TRP A 1 38 ? 7.535 -7.694 5.776 1.00 0.75 38 TRP A CA 11
ATOM 6270 C C . TRP A 1 38 ? 6.621 -6.842 6.651 1.00 0.75 38 TRP A C 11
ATOM 6271 O O . TRP A 1 38 ? 6.628 -7.036 7.852 1.00 0.91 38 TRP A O 11
ATOM 6293 N N . ALA A 1 1 ? 2.183 13.821 -0.839 1.00 1.93 1 ALA A N 12
ATOM 6294 C CA . ALA A 1 1 ? 1.895 13.648 0.613 1.00 1.41 1 ALA A CA 12
ATOM 6295 C C . ALA A 1 1 ? 3.196 13.385 1.362 1.00 1.40 1 ALA A C 12
ATOM 6296 O O . ALA A 1 1 ? 4.142 12.879 0.799 1.00 1.74 1 ALA A O 12
ATOM 6305 N N . PRO A 1 2 ? 3.202 13.740 2.617 1.00 1.49 2 PRO A N 12
ATOM 6306 C CA . PRO A 1 2 ? 4.378 13.562 3.486 1.00 1.80 2 PRO A CA 12
ATOM 6307 C C . PRO A 1 2 ? 4.502 12.104 3.939 1.00 1.28 2 PRO A C 12
ATOM 6308 O O . PRO A 1 2 ? 3.704 11.617 4.716 1.00 1.32 2 PRO A O 12
ATOM 6319 N N . LEU A 1 3 ? 5.503 11.415 3.456 1.00 0.98 3 LEU A N 12
ATOM 6320 C CA . LEU A 1 3 ? 5.709 9.988 3.846 1.00 0.62 3 LEU A CA 12
ATOM 6321 C C . LEU A 1 3 ? 4.441 9.185 3.579 1.00 0.63 3 LEU A C 12
ATOM 6322 O O . LEU A 1 3 ? 3.762 8.758 4.495 1.00 0.66 3 LEU A O 12
ATOM 6338 N N . SER A 1 4 ? 4.122 8.957 2.336 1.00 0.82 4 SER A N 12
ATOM 6339 C CA . SER A 1 4 ? 2.907 8.163 2.026 1.00 0.94 4 SER A CA 12
ATOM 6340 C C . SER A 1 4 ? 3.113 6.744 2.554 1.00 0.69 4 SER A C 12
ATOM 6341 O O . SER A 1 4 ? 3.833 5.955 1.974 1.00 0.74 4 SER A O 12
ATOM 6349 N N . CYS A 1 5 ? 2.503 6.424 3.662 1.00 0.57 5 CYS A N 12
ATOM 6350 C CA . CYS A 1 5 ? 2.669 5.066 4.252 1.00 0.42 5 CYS A CA 12
ATOM 6351 C C . CYS A 1 5 ? 4.131 4.862 4.674 1.00 0.38 5 CYS A C 12
ATOM 6352 O O . CYS A 1 5 ? 4.600 3.746 4.785 1.00 0.48 5 CYS A O 12
ATOM 6359 N N . GLY A 1 6 ? 4.853 5.925 4.919 1.00 0.39 6 GLY A N 12
ATOM 6360 C CA . GLY A 1 6 ? 6.274 5.772 5.339 1.00 0.50 6 GLY A CA 12
ATOM 6361 C C . GLY A 1 6 ? 6.313 5.193 6.751 1.00 0.54 6 GLY A C 12
ATOM 6362 O O . GLY A 1 6 ? 7.061 4.282 7.040 1.00 0.64 6 GLY A O 12
ATOM 6366 N N . ARG A 1 7 ? 5.497 5.709 7.632 1.00 0.60 7 ARG A N 12
ATOM 6367 C CA . ARG A 1 7 ? 5.474 5.180 9.023 1.00 0.76 7 ARG A CA 12
ATOM 6368 C C . ARG A 1 7 ? 4.975 3.736 8.996 1.00 0.71 7 ARG A C 12
ATOM 6369 O O . ARG A 1 7 ? 5.392 2.909 9.781 1.00 0.83 7 ARG A O 12
ATOM 6390 N N . ASN A 1 8 ? 4.086 3.426 8.092 1.00 0.60 8 ASN A N 12
ATOM 6391 C CA . ASN A 1 8 ? 3.562 2.036 8.006 1.00 0.60 8 ASN A CA 12
ATOM 6392 C C . ASN A 1 8 ? 4.661 1.117 7.474 1.00 0.54 8 ASN A C 12
ATOM 6393 O O . ASN A 1 8 ? 4.687 -0.063 7.762 1.00 0.60 8 ASN A O 12
ATOM 6404 N N . GLY A 1 9 ? 5.566 1.643 6.697 1.00 0.53 9 GLY A N 12
ATOM 6405 C CA . GLY A 1 9 ? 6.656 0.795 6.149 1.00 0.53 9 GLY A CA 12
ATOM 6406 C C . GLY A 1 9 ? 6.158 0.084 4.894 1.00 0.44 9 GLY A C 12
ATOM 6407 O O . GLY A 1 9 ? 6.324 -1.108 4.738 1.00 0.52 9 GLY A O 12
ATOM 6411 N N . GLY A 1 10 ? 5.548 0.802 3.995 1.00 0.41 10 GLY A N 12
ATOM 6412 C CA . GLY A 1 10 ? 5.042 0.163 2.752 1.00 0.40 10 GLY A CA 12
ATOM 6413 C C . GLY A 1 10 ? 4.978 1.208 1.642 1.00 0.41 10 GLY A C 12
ATOM 6414 O O . GLY A 1 10 ? 4.910 2.393 1.901 1.00 0.51 10 GLY A O 12
ATOM 6418 N N . VAL A 1 11 ? 5.000 0.785 0.411 1.00 0.42 11 VAL A N 12
ATOM 6419 C CA . VAL A 1 11 ? 4.942 1.764 -0.707 1.00 0.49 11 VAL A CA 12
ATOM 6420 C C . VAL A 1 11 ? 3.490 1.943 -1.151 1.00 0.43 11 VAL A C 12
ATOM 6421 O O . VAL A 1 11 ? 2.682 1.043 -1.042 1.00 0.45 11 VAL A O 12
ATOM 6434 N N . CYS A 1 12 ? 3.155 3.100 -1.647 1.00 0.44 12 CYS A N 12
ATOM 6435 C CA . CYS A 1 12 ? 1.759 3.345 -2.097 1.00 0.41 12 CYS A CA 12
ATOM 6436 C C . CYS A 1 12 ? 1.617 2.928 -3.561 1.00 0.38 12 CYS A C 12
ATOM 6437 O O . CYS A 1 12 ? 2.016 3.641 -4.460 1.00 0.50 12 CYS A O 12
ATOM 6444 N N . ILE A 1 13 ? 1.053 1.779 -3.807 1.00 0.33 13 ILE A N 12
ATOM 6445 C CA . ILE A 1 13 ? 0.886 1.316 -5.210 1.00 0.34 13 ILE A CA 12
ATOM 6446 C C . ILE A 1 13 ? -0.555 1.571 -5.660 1.00 0.32 13 ILE A C 12
ATOM 6447 O O . ILE A 1 13 ? -1.487 1.081 -5.053 1.00 0.30 13 ILE A O 12
ATOM 6463 N N . PRO A 1 14 ? -0.697 2.324 -6.722 1.00 0.38 14 PRO A N 12
ATOM 6464 C CA . PRO A 1 14 ? -2.016 2.662 -7.293 1.00 0.40 14 PRO A CA 12
ATOM 6465 C C . PRO A 1 14 ? -2.552 1.512 -8.154 1.00 0.40 14 PRO A C 12
ATOM 6466 O O . PRO A 1 14 ? -3.263 1.727 -9.114 1.00 0.53 14 PRO A O 12
ATOM 6477 N N . ILE A 1 15 ? -2.222 0.297 -7.821 1.00 0.36 15 ILE A N 12
ATOM 6478 C CA . ILE A 1 15 ? -2.710 -0.859 -8.614 1.00 0.39 15 ILE A CA 12
ATOM 6479 C C . ILE A 1 15 ? -2.932 -2.033 -7.659 1.00 0.33 15 ILE A C 12
ATOM 6480 O O . ILE A 1 15 ? -3.171 -1.839 -6.483 1.00 0.33 15 ILE A O 12
ATOM 6496 N N . ARG A 1 16 ? -2.854 -3.242 -8.138 1.00 0.34 16 ARG A N 12
ATOM 6497 C CA . ARG A 1 16 ? -3.059 -4.403 -7.229 1.00 0.34 16 ARG A CA 12
ATOM 6498 C C . ARG A 1 16 ? -1.713 -4.808 -6.629 1.00 0.30 16 ARG A C 12
ATOM 6499 O O . ARG A 1 16 ? -0.689 -4.747 -7.281 1.00 0.37 16 ARG A O 12
ATOM 6520 N N . CYS A 1 17 ? -1.707 -5.206 -5.387 1.00 0.35 17 CYS A N 12
ATOM 6521 C CA . CYS A 1 17 ? -0.429 -5.599 -4.731 1.00 0.33 17 CYS A CA 12
ATOM 6522 C C . CYS A 1 17 ? 0.164 -6.819 -5.438 1.00 0.35 17 CYS A C 12
ATOM 6523 O O . CYS A 1 17 ? -0.485 -7.839 -5.563 1.00 0.45 17 CYS A O 12
ATOM 6530 N N . PRO A 1 18 ? 1.385 -6.674 -5.881 1.00 0.43 18 PRO A N 12
ATOM 6531 C CA . PRO A 1 18 ? 2.108 -7.745 -6.578 1.00 0.55 18 PRO A CA 12
ATOM 6532 C C . PRO A 1 18 ? 2.694 -8.735 -5.570 1.00 0.47 18 PRO A C 12
ATOM 6533 O O . PRO A 1 18 ? 3.500 -8.374 -4.736 1.00 0.49 18 PRO A O 12
ATOM 6544 N N . VAL A 1 19 ? 2.306 -9.975 -5.642 1.00 0.53 19 VAL A N 12
ATOM 6545 C CA . VAL A 1 19 ? 2.855 -10.976 -4.691 1.00 0.52 19 VAL A CA 12
ATOM 6546 C C . VAL A 1 19 ? 4.351 -11.144 -4.964 1.00 0.52 19 VAL A C 12
ATOM 6547 O O . VAL A 1 19 ? 4.821 -10.813 -6.035 1.00 0.56 19 VAL A O 12
ATOM 6560 N N . PRO A 1 20 ? 5.059 -11.655 -3.992 1.00 0.52 20 PRO A N 12
ATOM 6561 C CA . PRO A 1 20 ? 4.490 -12.057 -2.690 1.00 0.53 20 PRO A CA 12
ATOM 6562 C C . PRO A 1 20 ? 4.310 -10.850 -1.754 1.00 0.45 20 PRO A C 12
ATOM 6563 O O . PRO A 1 20 ? 3.996 -11.011 -0.591 1.00 0.52 20 PRO A O 12
ATOM 6574 N N . MET A 1 21 ? 4.503 -9.651 -2.238 1.00 0.39 21 MET A N 12
ATOM 6575 C CA . MET A 1 21 ? 4.335 -8.461 -1.358 1.00 0.36 21 MET A CA 12
ATOM 6576 C C . MET A 1 21 ? 2.895 -8.423 -0.848 1.00 0.35 21 MET A C 12
ATOM 6577 O O . MET A 1 21 ? 1.959 -8.611 -1.598 1.00 0.45 21 MET A O 12
ATOM 6591 N N . ARG A 1 22 ? 2.706 -8.193 0.424 1.00 0.31 22 ARG A N 12
ATOM 6592 C CA . ARG A 1 22 ? 1.321 -8.159 0.971 1.00 0.35 22 ARG A CA 12
ATOM 6593 C C . ARG A 1 22 ? 0.872 -6.712 1.170 1.00 0.31 22 ARG A C 12
ATOM 6594 O O . ARG A 1 22 ? 1.669 -5.795 1.164 1.00 0.33 22 ARG A O 12
ATOM 6615 N N . GLN A 1 23 ? -0.405 -6.509 1.351 1.00 0.34 23 GLN A N 12
ATOM 6616 C CA . GLN A 1 23 ? -0.926 -5.131 1.557 1.00 0.33 23 GLN A CA 12
ATOM 6617 C C . GLN A 1 23 ? -0.811 -4.767 3.036 1.00 0.31 23 GLN A C 12
ATOM 6618 O O . GLN A 1 23 ? -0.856 -5.623 3.897 1.00 0.37 23 GLN A O 12
ATOM 6632 N N . ILE A 1 24 ? -0.665 -3.506 3.333 1.00 0.30 24 ILE A N 12
ATOM 6633 C CA . ILE A 1 24 ? -0.545 -3.081 4.753 1.00 0.34 24 ILE A CA 12
ATOM 6634 C C . ILE A 1 24 ? -1.154 -1.686 4.922 1.00 0.38 24 ILE A C 12
ATOM 6635 O O . ILE A 1 24 ? -0.586 -0.825 5.565 1.00 0.55 24 ILE A O 12
ATOM 6651 N N . GLY A 1 25 ? -2.298 -1.452 4.349 1.00 0.36 25 GLY A N 12
ATOM 6652 C CA . GLY A 1 25 ? -2.934 -0.112 4.479 1.00 0.41 25 GLY A CA 12
ATOM 6653 C C . GLY A 1 25 ? -3.273 0.418 3.089 1.00 0.35 25 GLY A C 12
ATOM 6654 O O . GLY A 1 25 ? -3.112 -0.269 2.101 1.00 0.35 25 GLY A O 12
ATOM 6658 N N . THR A 1 26 ? -3.741 1.631 3.001 1.00 0.42 26 THR A N 12
ATOM 6659 C CA . THR A 1 26 ? -4.089 2.192 1.671 1.00 0.45 26 THR A CA 12
ATOM 6660 C C . THR A 1 26 ? -3.613 3.643 1.591 1.00 0.43 26 THR A C 12
ATOM 6661 O O . THR A 1 26 ? -3.260 4.245 2.587 1.00 0.50 26 THR A O 12
ATOM 6672 N N . CYS A 1 27 ? -3.594 4.211 0.417 1.00 0.47 27 CYS A N 12
ATOM 6673 C CA . CYS A 1 27 ? -3.133 5.618 0.281 1.00 0.49 27 CYS A CA 12
ATOM 6674 C C . CYS A 1 27 ? -4.189 6.439 -0.460 1.00 0.50 27 CYS A C 12
ATOM 6675 O O . CYS A 1 27 ? -4.807 5.972 -1.402 1.00 0.48 27 CYS A O 12
ATOM 6682 N N . PHE A 1 28 ? -4.387 7.665 -0.042 1.00 0.59 28 PHE A N 12
ATOM 6683 C CA . PHE A 1 28 ? -5.387 8.550 -0.708 1.00 0.65 28 PHE A CA 12
ATOM 6684 C C . PHE A 1 28 ? -6.760 7.880 -0.709 1.00 0.68 28 PHE A C 12
ATOM 6685 O O . PHE A 1 28 ? -7.515 8.001 -1.651 1.00 0.73 28 PHE A O 12
ATOM 6702 N N . GLY A 1 29 ? -7.094 7.175 0.335 1.00 0.73 29 GLY A N 12
ATOM 6703 C CA . GLY A 1 29 ? -8.420 6.503 0.378 1.00 0.81 29 GLY A CA 12
ATOM 6704 C C . GLY A 1 29 ? -8.260 5.056 -0.080 1.00 0.75 29 GLY A C 12
ATOM 6705 O O . GLY A 1 29 ? -7.388 4.346 0.379 1.00 0.71 29 GLY A O 12
ATOM 6709 N N . ARG A 1 30 ? -9.094 4.607 -0.980 1.00 0.76 30 ARG A N 12
ATOM 6710 C CA . ARG A 1 30 ? -8.982 3.201 -1.455 1.00 0.73 30 ARG A CA 12
ATOM 6711 C C . ARG A 1 30 ? -8.433 3.079 -2.903 1.00 0.67 30 ARG A C 12
ATOM 6712 O O . ARG A 1 30 ? -8.414 1.981 -3.422 1.00 0.68 30 ARG A O 12
ATOM 6733 N N . PRO A 1 31 ? -7.989 4.155 -3.541 1.00 0.66 31 PRO A N 12
ATOM 6734 C CA . PRO A 1 31 ? -7.456 4.048 -4.911 1.00 0.65 31 PRO A CA 12
ATOM 6735 C C . PRO A 1 31 ? -6.047 3.460 -4.873 1.00 0.51 31 PRO A C 12
ATOM 6736 O O . PRO A 1 31 ? -5.716 2.565 -5.626 1.00 0.60 31 PRO A O 12
ATOM 6747 N N . VAL A 1 32 ? -5.214 3.945 -3.996 1.00 0.39 32 VAL A N 12
ATOM 6748 C CA . VAL A 1 32 ? -3.837 3.403 -3.909 1.00 0.30 32 VAL A CA 12
ATOM 6749 C C . VAL A 1 32 ? -3.750 2.512 -2.673 1.00 0.26 32 VAL A C 12
ATOM 6750 O O . VAL A 1 32 ? -4.442 2.727 -1.699 1.00 0.34 32 VAL A O 12
ATOM 6763 N N . LYS A 1 33 ? -2.925 1.504 -2.703 1.00 0.29 33 LYS A N 12
ATOM 6764 C CA . LYS A 1 33 ? -2.825 0.604 -1.525 1.00 0.34 33 LYS A CA 12
ATOM 6765 C C . LYS A 1 33 ? -1.379 0.547 -1.038 1.00 0.34 33 LYS A C 12
ATOM 6766 O O . LYS A 1 33 ? -0.451 0.757 -1.792 1.00 0.40 33 LYS A O 12
ATOM 6785 N N . CYS A 1 34 ? -1.181 0.258 0.218 1.00 0.33 34 CYS A N 12
ATOM 6786 C CA . CYS A 1 34 ? 0.202 0.174 0.755 1.00 0.35 34 CYS A CA 12
ATOM 6787 C C . CYS A 1 34 ? 0.694 -1.260 0.598 1.00 0.34 34 CYS A C 12
ATOM 6788 O O . CYS A 1 34 ? -0.033 -2.199 0.850 1.00 0.43 34 CYS A O 12
ATOM 6795 N N . CYS A 1 35 ? 1.908 -1.446 0.173 1.00 0.34 35 CYS A N 12
ATOM 6796 C CA . CYS A 1 35 ? 2.413 -2.831 -0.010 1.00 0.36 35 CYS A CA 12
ATOM 6797 C C . CYS A 1 35 ? 3.826 -2.954 0.559 1.00 0.34 35 CYS A C 12
ATOM 6798 O O . CYS A 1 35 ? 4.682 -2.129 0.307 1.00 0.45 35 CYS A O 12
ATOM 6805 N N . ARG A 1 36 ? 4.078 -3.989 1.312 1.00 0.28 36 ARG A N 12
ATOM 6806 C CA . ARG A 1 36 ? 5.435 -4.192 1.887 1.00 0.28 36 ARG A CA 12
ATOM 6807 C C . ARG A 1 36 ? 5.715 -5.696 1.931 1.00 0.34 36 ARG A C 12
ATOM 6808 O O . ARG A 1 36 ? 4.824 -6.493 2.155 1.00 0.42 36 ARG A O 12
ATOM 6829 N N . SER A 1 37 ? 6.928 -6.096 1.679 1.00 0.46 37 SER A N 12
ATOM 6830 C CA . SER A 1 37 ? 7.245 -7.551 1.666 1.00 0.57 37 SER A CA 12
ATOM 6831 C C . SER A 1 37 ? 7.675 -8.032 3.056 1.00 0.56 37 SER A C 12
ATOM 6832 O O . SER A 1 37 ? 7.413 -9.156 3.436 1.00 0.89 37 SER A O 12
ATOM 6840 N N . TRP A 1 38 ? 8.339 -7.206 3.812 1.00 0.57 38 TRP A N 12
ATOM 6841 C CA . TRP A 1 38 ? 8.787 -7.641 5.168 1.00 0.58 38 TRP A CA 12
ATOM 6842 C C . TRP A 1 38 ? 7.869 -7.043 6.227 1.00 0.59 38 TRP A C 12
ATOM 6843 O O . TRP A 1 38 ? 7.953 -7.464 7.366 1.00 0.70 38 TRP A O 12
ATOM 6865 N N . ALA A 1 1 ? -5.000 4.963 4.116 1.00 1.02 1 ALA A N 13
ATOM 6866 C CA . ALA A 1 1 ? -5.881 6.002 4.720 1.00 0.97 1 ALA A CA 13
ATOM 6867 C C . ALA A 1 1 ? -5.290 7.394 4.470 1.00 0.77 1 ALA A C 13
ATOM 6868 O O . ALA A 1 1 ? -5.939 8.232 3.881 1.00 0.85 1 ALA A O 13
ATOM 6877 N N . PRO A 1 2 ? -4.074 7.610 4.920 1.00 0.62 2 PRO A N 13
ATOM 6878 C CA . PRO A 1 2 ? -3.397 8.905 4.743 1.00 0.53 2 PRO A CA 13
ATOM 6879 C C . PRO A 1 2 ? -2.875 9.033 3.311 1.00 0.48 2 PRO A C 13
ATOM 6880 O O . PRO A 1 2 ? -3.032 8.138 2.505 1.00 0.52 2 PRO A O 13
ATOM 6891 N N . LEU A 1 3 ? -2.256 10.135 2.990 1.00 0.52 3 LEU A N 13
ATOM 6892 C CA . LEU A 1 3 ? -1.724 10.312 1.611 1.00 0.56 3 LEU A CA 13
ATOM 6893 C C . LEU A 1 3 ? -0.535 9.377 1.419 1.00 0.46 3 LEU A C 13
ATOM 6894 O O . LEU A 1 3 ? -0.576 8.460 0.623 1.00 0.50 3 LEU A O 13
ATOM 6910 N N . SER A 1 4 ? 0.520 9.591 2.153 1.00 0.43 4 SER A N 13
ATOM 6911 C CA . SER A 1 4 ? 1.705 8.705 2.025 1.00 0.45 4 SER A CA 13
ATOM 6912 C C . SER A 1 4 ? 1.587 7.581 3.054 1.00 0.38 4 SER A C 13
ATOM 6913 O O . SER A 1 4 ? 0.846 7.685 4.011 1.00 0.52 4 SER A O 13
ATOM 6921 N N . CYS A 1 5 ? 2.303 6.509 2.871 1.00 0.36 5 CYS A N 13
ATOM 6922 C CA . CYS A 1 5 ? 2.213 5.390 3.847 1.00 0.38 5 CYS A CA 13
ATOM 6923 C C . CYS A 1 5 ? 3.459 5.373 4.733 1.00 0.38 5 CYS A C 13
ATOM 6924 O O . CYS A 1 5 ? 4.046 4.337 4.972 1.00 0.48 5 CYS A O 13
ATOM 6931 N N . GLY A 1 6 ? 3.867 6.508 5.228 1.00 0.44 6 GLY A N 13
ATOM 6932 C CA . GLY A 1 6 ? 5.073 6.544 6.102 1.00 0.54 6 GLY A CA 13
ATOM 6933 C C . GLY A 1 6 ? 4.719 5.974 7.478 1.00 0.55 6 GLY A C 13
ATOM 6934 O O . GLY A 1 6 ? 5.519 5.314 8.109 1.00 0.59 6 GLY A O 13
ATOM 6938 N N . ARG A 1 7 ? 3.524 6.224 7.947 1.00 0.56 7 ARG A N 13
ATOM 6939 C CA . ARG A 1 7 ? 3.114 5.698 9.280 1.00 0.61 7 ARG A CA 13
ATOM 6940 C C . ARG A 1 7 ? 3.092 4.171 9.240 1.00 0.56 7 ARG A C 13
ATOM 6941 O O . ARG A 1 7 ? 3.561 3.509 10.144 1.00 0.60 7 ARG A O 13
ATOM 6962 N N . ASN A 1 8 ? 2.549 3.605 8.200 1.00 0.55 8 ASN A N 13
ATOM 6963 C CA . ASN A 1 8 ? 2.496 2.121 8.102 1.00 0.56 8 ASN A CA 13
ATOM 6964 C C . ASN A 1 8 ? 3.848 1.597 7.628 1.00 0.51 8 ASN A C 13
ATOM 6965 O O . ASN A 1 8 ? 4.208 0.464 7.878 1.00 0.58 8 ASN A O 13
ATOM 6976 N N . GLY A 1 9 ? 4.599 2.407 6.934 1.00 0.49 9 GLY A N 13
ATOM 6977 C CA . GLY A 1 9 ? 5.922 1.949 6.438 1.00 0.49 9 GLY A CA 13
ATOM 6978 C C . GLY A 1 9 ? 5.705 1.013 5.252 1.00 0.43 9 GLY A C 13
ATOM 6979 O O . GLY A 1 9 ? 6.046 -0.152 5.297 1.00 0.58 9 GLY A O 13
ATOM 6983 N N . GLY A 1 10 ? 5.134 1.512 4.191 1.00 0.37 10 GLY A N 13
ATOM 6984 C CA . GLY A 1 10 ? 4.892 0.650 3.004 1.00 0.36 10 GLY A CA 13
ATOM 6985 C C . GLY A 1 10 ? 4.884 1.516 1.747 1.00 0.34 10 GLY A C 13
ATOM 6986 O O . GLY A 1 10 ? 4.850 2.728 1.818 1.00 0.42 10 GLY A O 13
ATOM 6990 N N . VAL A 1 11 ? 4.914 0.906 0.595 1.00 0.31 11 VAL A N 13
ATOM 6991 C CA . VAL A 1 11 ? 4.909 1.697 -0.663 1.00 0.34 11 VAL A CA 13
ATOM 6992 C C . VAL A 1 11 ? 3.465 1.902 -1.120 1.00 0.30 11 VAL A C 13
ATOM 6993 O O . VAL A 1 11 ? 2.630 1.035 -0.971 1.00 0.37 11 VAL A O 13
ATOM 7006 N N . CYS A 1 12 ? 3.165 3.043 -1.673 1.00 0.30 12 CYS A N 13
ATOM 7007 C CA . CYS A 1 12 ? 1.775 3.303 -2.136 1.00 0.29 12 CYS A CA 13
ATOM 7008 C C . CYS A 1 12 ? 1.599 2.765 -3.554 1.00 0.28 12 CYS A C 13
ATOM 7009 O O . CYS A 1 12 ? 1.713 3.490 -4.522 1.00 0.34 12 CYS A O 13
ATOM 7016 N N . ILE A 1 13 ? 1.313 1.500 -3.688 1.00 0.29 13 ILE A N 13
ATOM 7017 C CA . ILE A 1 13 ? 1.119 0.920 -5.041 1.00 0.30 13 ILE A CA 13
ATOM 7018 C C . ILE A 1 13 ? -0.377 0.896 -5.359 1.00 0.29 13 ILE A C 13
ATOM 7019 O O . ILE A 1 13 ? -1.167 0.412 -4.573 1.00 0.32 13 ILE A O 13
ATOM 7035 N N . PRO A 1 14 ? -0.725 1.427 -6.499 1.00 0.33 14 PRO A N 13
ATOM 7036 C CA . PRO A 1 14 ? -2.125 1.487 -6.947 1.00 0.37 14 PRO A CA 13
ATOM 7037 C C . PRO A 1 14 ? -2.576 0.120 -7.464 1.00 0.33 14 PRO A C 13
ATOM 7038 O O . PRO A 1 14 ? -1.814 -0.827 -7.486 1.00 0.34 14 PRO A O 13
ATOM 7049 N N . ILE A 1 15 ? -3.810 0.018 -7.880 1.00 0.38 15 ILE A N 13
ATOM 7050 C CA . ILE A 1 15 ? -4.329 -1.278 -8.400 1.00 0.41 15 ILE A CA 13
ATOM 7051 C C . ILE A 1 15 ? -4.255 -2.340 -7.291 1.00 0.39 15 ILE A C 13
ATOM 7052 O O . ILE A 1 15 ? -5.083 -2.362 -6.400 1.00 0.55 15 ILE A O 13
ATOM 7068 N N . ARG A 1 16 ? -3.282 -3.214 -7.318 1.00 0.35 16 ARG A N 13
ATOM 7069 C CA . ARG A 1 16 ? -3.188 -4.250 -6.253 1.00 0.37 16 ARG A CA 13
ATOM 7070 C C . ARG A 1 16 ? -1.719 -4.539 -5.956 1.00 0.36 16 ARG A C 13
ATOM 7071 O O . ARG A 1 16 ? -0.847 -4.244 -6.751 1.00 0.49 16 ARG A O 13
ATOM 7092 N N . CYS A 1 17 ? -1.436 -5.114 -4.824 1.00 0.35 17 CYS A N 13
ATOM 7093 C CA . CYS A 1 17 ? -0.022 -5.422 -4.478 1.00 0.38 17 CYS A CA 13
ATOM 7094 C C . CYS A 1 17 ? 0.418 -6.686 -5.215 1.00 0.41 17 CYS A C 13
ATOM 7095 O O . CYS A 1 17 ? -0.269 -7.687 -5.187 1.00 0.49 17 CYS A O 13
ATOM 7102 N N . PRO A 1 18 ? 1.555 -6.606 -5.850 1.00 0.46 18 PRO A N 13
ATOM 7103 C CA . PRO A 1 18 ? 2.126 -7.735 -6.598 1.00 0.56 18 PRO A CA 13
ATOM 7104 C C . PRO A 1 18 ? 2.806 -8.701 -5.626 1.00 0.48 18 PRO A C 13
ATOM 7105 O O . PRO A 1 18 ? 3.718 -8.330 -4.918 1.00 0.42 18 PRO A O 13
ATOM 7116 N N . VAL A 1 19 ? 2.367 -9.929 -5.581 1.00 0.56 19 VAL A N 13
ATOM 7117 C CA . VAL A 1 19 ? 2.991 -10.907 -4.647 1.00 0.56 19 VAL A CA 13
ATOM 7118 C C . VAL A 1 19 ? 4.491 -11.004 -4.942 1.00 0.56 19 VAL A C 13
ATOM 7119 O O . VAL A 1 19 ? 4.919 -10.757 -6.051 1.00 0.60 19 VAL A O 13
ATOM 7132 N N . PRO A 1 20 ? 5.245 -11.363 -3.935 1.00 0.56 20 PRO A N 13
ATOM 7133 C CA . PRO A 1 20 ? 4.721 -11.662 -2.588 1.00 0.59 20 PRO A CA 13
ATOM 7134 C C . PRO A 1 20 ? 4.469 -10.378 -1.780 1.00 0.48 20 PRO A C 13
ATOM 7135 O O . PRO A 1 20 ? 4.229 -10.432 -0.590 1.00 0.54 20 PRO A O 13
ATOM 7146 N N . MET A 1 21 ? 4.526 -9.229 -2.403 1.00 0.39 21 MET A N 13
ATOM 7147 C CA . MET A 1 21 ? 4.292 -7.964 -1.652 1.00 0.34 21 MET A CA 13
ATOM 7148 C C . MET A 1 21 ? 2.873 -7.990 -1.078 1.00 0.31 21 MET A C 13
ATOM 7149 O O . MET A 1 21 ? 1.902 -8.070 -1.805 1.00 0.39 21 MET A O 13
ATOM 7163 N N . ARG A 1 22 ? 2.743 -7.935 0.220 1.00 0.28 22 ARG A N 13
ATOM 7164 C CA . ARG A 1 22 ? 1.385 -7.978 0.835 1.00 0.32 22 ARG A CA 13
ATOM 7165 C C . ARG A 1 22 ? 0.837 -6.560 0.981 1.00 0.31 22 ARG A C 13
ATOM 7166 O O . ARG A 1 22 ? 1.511 -5.591 0.697 1.00 0.41 22 ARG A O 13
ATOM 7187 N N . GLN A 1 23 ? -0.382 -6.434 1.432 1.00 0.33 23 GLN A N 13
ATOM 7188 C CA . GLN A 1 23 ? -0.982 -5.083 1.610 1.00 0.34 23 GLN A CA 13
ATOM 7189 C C . GLN A 1 23 ? -1.032 -4.762 3.103 1.00 0.36 23 GLN A C 13
ATOM 7190 O O . GLN A 1 23 ? -1.455 -5.571 3.903 1.00 0.48 23 GLN A O 13
ATOM 7204 N N . ILE A 1 24 ? -0.600 -3.592 3.486 1.00 0.37 24 ILE A N 13
ATOM 7205 C CA . ILE A 1 24 ? -0.620 -3.230 4.931 1.00 0.43 24 ILE A CA 13
ATOM 7206 C C . ILE A 1 24 ? -1.490 -1.984 5.158 1.00 0.46 24 ILE A C 13
ATOM 7207 O O . ILE A 1 24 ? -1.636 -1.524 6.272 1.00 0.74 24 ILE A O 13
ATOM 7223 N N . GLY A 1 25 ? -2.067 -1.429 4.125 1.00 0.40 25 GLY A N 13
ATOM 7224 C CA . GLY A 1 25 ? -2.917 -0.219 4.320 1.00 0.40 25 GLY A CA 13
ATOM 7225 C C . GLY A 1 25 ? -3.260 0.384 2.962 1.00 0.34 25 GLY A C 13
ATOM 7226 O O . GLY A 1 25 ? -3.193 -0.281 1.948 1.00 0.34 25 GLY A O 13
ATOM 7230 N N . THR A 1 26 ? -3.628 1.636 2.930 1.00 0.36 26 THR A N 13
ATOM 7231 C CA . THR A 1 26 ? -3.976 2.273 1.633 1.00 0.34 26 THR A CA 13
ATOM 7232 C C . THR A 1 26 ? -3.363 3.675 1.568 1.00 0.32 26 THR A C 13
ATOM 7233 O O . THR A 1 26 ? -2.937 4.221 2.567 1.00 0.46 26 THR A O 13
ATOM 7244 N N . CYS A 1 27 ? -3.316 4.261 0.403 1.00 0.26 27 CYS A N 13
ATOM 7245 C CA . CYS A 1 27 ? -2.733 5.625 0.271 1.00 0.25 27 CYS A CA 13
ATOM 7246 C C . CYS A 1 27 ? -3.738 6.536 -0.434 1.00 0.25 27 CYS A C 13
ATOM 7247 O O . CYS A 1 27 ? -4.506 6.093 -1.272 1.00 0.26 27 CYS A O 13
ATOM 7254 N N . PHE A 1 28 ? -3.734 7.801 -0.098 1.00 0.31 28 PHE A N 13
ATOM 7255 C CA . PHE A 1 28 ? -4.683 8.760 -0.734 1.00 0.38 28 PHE A CA 13
ATOM 7256 C C . PHE A 1 28 ? -6.104 8.245 -0.555 1.00 0.41 28 PHE A C 13
ATOM 7257 O O . PHE A 1 28 ? -6.907 8.291 -1.462 1.00 0.47 28 PHE A O 13
ATOM 7274 N N . GLY A 1 29 ? -6.417 7.737 0.600 1.00 0.44 29 GLY A N 13
ATOM 7275 C CA . GLY A 1 29 ? -7.782 7.197 0.819 1.00 0.51 29 GLY A CA 13
ATOM 7276 C C . GLY A 1 29 ? -7.749 5.702 0.521 1.00 0.47 29 GLY A C 13
ATOM 7277 O O . GLY A 1 29 ? -6.887 4.990 1.000 1.00 0.46 29 GLY A O 13
ATOM 7281 N N . ARG A 1 30 ? -8.666 5.215 -0.265 1.00 0.49 30 ARG A N 13
ATOM 7282 C CA . ARG A 1 30 ? -8.662 3.764 -0.584 1.00 0.51 30 ARG A CA 13
ATOM 7283 C C . ARG A 1 30 ? -8.362 3.463 -2.079 1.00 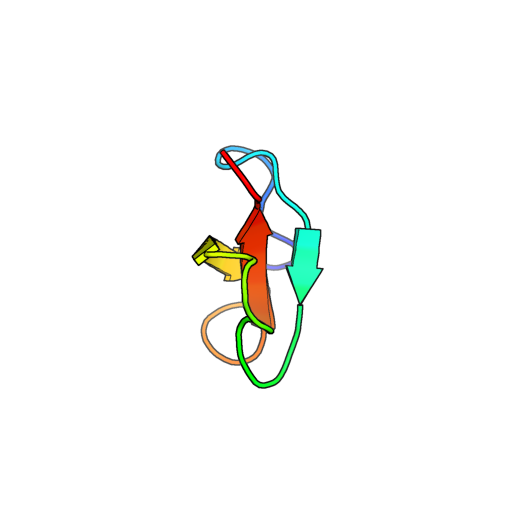0.47 30 ARG A C 13
ATOM 7284 O O . ARG A 1 30 ? -8.514 2.325 -2.480 1.00 0.53 30 ARG A O 13
ATOM 7305 N N . PRO A 1 31 ? -7.938 4.432 -2.883 1.00 0.44 31 PRO A N 13
ATOM 7306 C CA . PRO A 1 31 ? -7.634 4.161 -4.300 1.00 0.46 31 PRO A CA 13
ATOM 7307 C C . PRO A 1 31 ? -6.275 3.471 -4.412 1.00 0.40 31 PRO A C 13
ATOM 7308 O O . PRO A 1 31 ? -6.117 2.498 -5.122 1.00 0.46 31 PRO A O 13
ATOM 7319 N N . VAL A 1 32 ? -5.292 3.960 -3.707 1.00 0.31 32 VAL A N 13
ATOM 7320 C CA . VAL A 1 32 ? -3.950 3.325 -3.765 1.00 0.27 32 VAL A CA 13
ATOM 7321 C C . VAL A 1 32 ? -3.801 2.408 -2.551 1.00 0.26 32 VAL A C 13
ATOM 7322 O O . VAL A 1 32 ? -4.447 2.603 -1.541 1.00 0.32 32 VAL A O 13
ATOM 7335 N N . LYS A 1 33 ? -2.974 1.405 -2.636 1.00 0.27 33 LYS A N 13
ATOM 7336 C CA . LYS A 1 33 ? -2.816 0.484 -1.479 1.00 0.27 33 LYS A CA 13
ATOM 7337 C C . LYS A 1 33 ? -1.380 0.531 -0.965 1.00 0.26 33 LYS A C 13
ATOM 7338 O O . LYS A 1 33 ? -0.466 0.897 -1.673 1.00 0.32 33 LYS A O 13
ATOM 7357 N N . CYS A 1 34 ? -1.179 0.153 0.263 1.00 0.28 34 CYS A N 13
ATOM 7358 C CA . CYS A 1 34 ? 0.191 0.161 0.836 1.00 0.29 34 CYS A CA 13
ATOM 7359 C C . CYS A 1 34 ? 0.766 -1.247 0.734 1.00 0.30 34 CYS A C 13
ATOM 7360 O O . CYS A 1 34 ? 0.398 -2.129 1.484 1.00 0.50 34 CYS A O 13
ATOM 7367 N N . CYS A 1 35 ? 1.653 -1.475 -0.186 1.00 0.31 35 CYS A N 13
ATOM 7368 C CA . CYS A 1 35 ? 2.228 -2.835 -0.327 1.00 0.32 35 CYS A CA 13
ATOM 7369 C C . CYS A 1 35 ? 3.600 -2.889 0.341 1.00 0.30 35 CYS A C 13
ATOM 7370 O O . CYS A 1 35 ? 4.362 -1.943 0.293 1.00 0.38 35 CYS A O 13
ATOM 7377 N N . ARG A 1 36 ? 3.918 -3.989 0.963 1.00 0.26 36 ARG A N 13
ATOM 7378 C CA . ARG A 1 36 ? 5.237 -4.114 1.635 1.00 0.29 36 ARG A CA 13
ATOM 7379 C C . ARG A 1 36 ? 5.747 -5.542 1.477 1.00 0.35 36 ARG A C 13
ATOM 7380 O O . ARG A 1 36 ? 4.987 -6.460 1.241 1.00 0.35 36 ARG A O 13
ATOM 7401 N N . SER A 1 37 ? 7.026 -5.740 1.612 1.00 0.50 37 SER A N 13
ATOM 7402 C CA . SER A 1 37 ? 7.583 -7.108 1.472 1.00 0.60 37 SER A CA 13
ATOM 7403 C C . SER A 1 37 ? 7.310 -7.903 2.753 1.00 0.62 37 SER A C 13
ATOM 7404 O O . SER A 1 37 ? 7.197 -9.114 2.729 1.00 0.71 37 SER A O 13
ATOM 7412 N N . TRP A 1 38 ? 7.202 -7.236 3.872 1.00 0.65 38 TRP A N 13
ATOM 7413 C CA . TRP A 1 38 ? 6.935 -7.959 5.143 1.00 0.79 38 TRP A CA 13
ATOM 7414 C C . TRP A 1 38 ? 5.768 -7.290 5.868 1.00 0.76 38 TRP A C 13
ATOM 7415 O O . TRP A 1 38 ? 5.220 -6.351 5.320 1.00 0.61 38 TRP A O 13
ATOM 7437 N N . ALA A 1 1 ? 5.544 12.464 -0.396 1.00 1.52 1 ALA A N 14
ATOM 7438 C CA . ALA A 1 1 ? 4.140 12.689 -0.843 1.00 1.31 1 ALA A CA 14
ATOM 7439 C C . ALA A 1 1 ? 3.220 12.681 0.377 1.00 0.97 1 ALA A C 14
ATOM 7440 O O . ALA A 1 1 ? 3.605 12.224 1.432 1.00 1.01 1 ALA A O 14
ATOM 7449 N N . PRO A 1 2 ? 2.032 13.191 0.196 1.00 0.92 2 PRO A N 14
ATOM 7450 C CA . PRO A 1 2 ? 1.027 13.260 1.269 1.00 0.85 2 PRO A CA 14
ATOM 7451 C C . PRO A 1 2 ? 0.308 11.916 1.425 1.00 0.68 2 PRO A C 14
ATOM 7452 O O . PRO A 1 2 ? 0.199 11.150 0.490 1.00 0.68 2 PRO A O 14
ATOM 7463 N N . LEU A 1 3 ? -0.189 11.644 2.603 1.00 0.70 3 LEU A N 14
ATOM 7464 C CA . LEU A 1 3 ? -0.922 10.366 2.854 1.00 0.70 3 LEU A CA 14
ATOM 7465 C C . LEU A 1 3 ? -0.064 9.162 2.460 1.00 0.67 3 LEU A C 14
ATOM 7466 O O . LEU A 1 3 ? -0.554 8.209 1.883 1.00 0.75 3 LEU A O 14
ATOM 7482 N N . SER A 1 4 ? 1.201 9.177 2.771 1.00 0.65 4 SER A N 14
ATOM 7483 C CA . SER A 1 4 ? 2.050 8.012 2.411 1.00 0.65 4 SER A CA 14
ATOM 7484 C C . SER A 1 4 ? 1.908 6.946 3.495 1.00 0.53 4 SER A C 14
ATOM 7485 O O . SER A 1 4 ? 1.362 7.194 4.555 1.00 0.61 4 SER A O 14
ATOM 7493 N N . CYS A 1 5 ? 2.387 5.761 3.246 1.00 0.48 5 CYS A N 14
ATOM 7494 C CA . CYS A 1 5 ? 2.266 4.690 4.268 1.00 0.42 5 CYS A CA 14
ATOM 7495 C C . CYS A 1 5 ? 3.566 4.589 5.067 1.00 0.43 5 CYS A C 14
ATOM 7496 O O . CYS A 1 5 ? 4.110 3.518 5.259 1.00 0.51 5 CYS A O 14
ATOM 7503 N N . GLY A 1 6 ? 4.064 5.697 5.545 1.00 0.57 6 GLY A N 14
ATOM 7504 C CA . GLY A 1 6 ? 5.321 5.667 6.341 1.00 0.78 6 GLY A CA 14
ATOM 7505 C C . GLY A 1 6 ? 5.045 5.008 7.693 1.00 0.85 6 GLY A C 14
ATOM 7506 O O . GLY A 1 6 ? 5.882 4.319 8.239 1.00 1.01 6 GLY A O 14
ATOM 7510 N N . ARG A 1 7 ? 3.872 5.210 8.238 1.00 0.85 7 ARG A N 14
ATOM 7511 C CA . ARG A 1 7 ? 3.543 4.591 9.553 1.00 1.01 7 ARG A CA 14
ATOM 7512 C C . ARG A 1 7 ? 3.537 3.064 9.420 1.00 0.93 7 ARG A C 14
ATOM 7513 O O . ARG A 1 7 ? 3.725 2.350 10.382 1.00 1.07 7 ARG A O 14
ATOM 7534 N N . ASN A 1 8 ? 3.325 2.557 8.235 1.00 0.77 8 ASN A N 14
ATOM 7535 C CA . ASN A 1 8 ? 3.315 1.080 8.048 1.00 0.73 8 ASN A CA 14
ATOM 7536 C C . ASN A 1 8 ? 4.629 0.636 7.398 1.00 0.69 8 ASN A C 14
ATOM 7537 O O . ASN A 1 8 ? 4.934 -0.539 7.337 1.00 0.76 8 ASN A O 14
ATOM 7548 N N . GLY A 1 9 ? 5.412 1.562 6.906 1.00 0.70 9 GLY A N 14
ATOM 7549 C CA . GLY A 1 9 ? 6.699 1.187 6.262 1.00 0.75 9 GLY A CA 14
ATOM 7550 C C . GLY A 1 9 ? 6.420 0.503 4.925 1.00 0.61 9 GLY A C 14
ATOM 7551 O O . GLY A 1 9 ? 7.154 -0.363 4.497 1.00 0.82 9 GLY A O 14
ATOM 7555 N N . GLY A 1 10 ? 5.366 0.883 4.256 1.00 0.47 10 GLY A N 14
ATOM 7556 C CA . GLY A 1 10 ? 5.048 0.247 2.950 1.00 0.43 10 GLY A CA 14
ATOM 7557 C C . GLY A 1 10 ? 4.969 1.321 1.868 1.00 0.36 10 GLY A C 14
ATOM 7558 O O . GLY A 1 10 ? 4.864 2.497 2.156 1.00 0.48 10 GLY A O 14
ATOM 7562 N N . VAL A 1 11 ? 5.014 0.927 0.626 1.00 0.33 11 VAL A N 14
ATOM 7563 C CA . VAL A 1 11 ? 4.939 1.929 -0.471 1.00 0.36 11 VAL A CA 14
ATOM 7564 C C . VAL A 1 11 ? 3.494 2.032 -0.963 1.00 0.33 11 VAL A C 14
ATOM 7565 O O . VAL A 1 11 ? 2.714 1.107 -0.833 1.00 0.41 11 VAL A O 14
ATOM 7578 N N . CYS A 1 12 ? 3.132 3.154 -1.523 1.00 0.36 12 CYS A N 14
ATOM 7579 C CA . CYS A 1 12 ? 1.740 3.324 -2.021 1.00 0.35 12 CYS A CA 14
ATOM 7580 C C . CYS A 1 12 ? 1.671 2.907 -3.489 1.00 0.31 12 CYS A C 14
ATOM 7581 O O . CYS A 1 12 ? 1.923 3.694 -4.380 1.00 0.36 12 CYS A O 14
ATOM 7588 N N . ILE A 1 13 ? 1.327 1.679 -3.749 1.00 0.34 13 ILE A N 14
ATOM 7589 C CA . ILE A 1 13 ? 1.237 1.212 -5.156 1.00 0.34 13 ILE A CA 14
ATOM 7590 C C . ILE A 1 13 ? -0.236 1.168 -5.572 1.00 0.32 13 ILE A C 14
ATOM 7591 O O . ILE A 1 13 ? -1.038 0.510 -4.940 1.00 0.36 13 ILE A O 14
ATOM 7607 N N . PRO A 1 14 ? -0.549 1.887 -6.618 1.00 0.37 14 PRO A N 14
ATOM 7608 C CA . PRO A 1 14 ? -1.922 1.967 -7.145 1.00 0.41 14 PRO A CA 14
ATOM 7609 C C . PRO A 1 14 ? -2.263 0.721 -7.963 1.00 0.34 14 PRO A C 14
ATOM 7610 O O . PRO A 1 14 ? -1.398 -0.056 -8.314 1.00 0.38 14 PRO A O 14
ATOM 7621 N N . ILE A 1 15 ? -3.521 0.538 -8.267 1.00 0.38 15 ILE A N 14
ATOM 7622 C CA . ILE A 1 15 ? -3.951 -0.647 -9.064 1.00 0.44 15 ILE A CA 14
ATOM 7623 C C . ILE A 1 15 ? -3.604 -1.931 -8.298 1.00 0.38 15 ILE A C 14
ATOM 7624 O O . ILE A 1 15 ? -4.357 -2.371 -7.451 1.00 0.46 15 ILE A O 14
ATOM 7640 N N . ARG A 1 16 ? -2.478 -2.535 -8.571 1.00 0.36 16 ARG A N 14
ATOM 7641 C CA . ARG A 1 16 ? -2.110 -3.778 -7.842 1.00 0.33 16 ARG A CA 14
ATOM 7642 C C . ARG A 1 16 ? -0.603 -3.786 -7.607 1.00 0.33 16 ARG A C 14
ATOM 7643 O O . ARG A 1 16 ? 0.131 -3.022 -8.203 1.00 0.58 16 ARG A O 14
ATOM 7664 N N . CYS A 1 17 ? -0.132 -4.640 -6.746 1.00 0.26 17 CYS A N 14
ATOM 7665 C CA . CYS A 1 17 ? 1.329 -4.688 -6.474 1.00 0.31 17 CYS A CA 14
ATOM 7666 C C . CYS A 1 17 ? 1.869 -6.070 -6.832 1.00 0.35 17 CYS A C 14
ATOM 7667 O O . CYS A 1 17 ? 1.116 -7.012 -6.970 1.00 0.37 17 CYS A O 14
ATOM 7674 N N . PRO A 1 18 ? 3.166 -6.147 -6.960 1.00 0.45 18 PRO A N 14
ATOM 7675 C CA . PRO A 1 18 ? 3.858 -7.402 -7.288 1.00 0.53 18 PRO A CA 14
ATOM 7676 C C . PRO A 1 18 ? 3.980 -8.263 -6.033 1.00 0.44 18 PRO A C 14
ATOM 7677 O O . PRO A 1 18 ? 3.697 -7.817 -4.939 1.00 0.43 18 PRO A O 14
ATOM 7688 N N . VAL A 1 19 ? 4.400 -9.487 -6.180 1.00 0.49 19 VAL A N 14
ATOM 7689 C CA . VAL A 1 19 ? 4.539 -10.370 -4.993 1.00 0.46 19 VAL A CA 14
ATOM 7690 C C . VAL A 1 19 ? 5.638 -9.820 -4.081 1.00 0.49 19 VAL A C 14
ATOM 7691 O O . VAL A 1 19 ? 6.555 -9.166 -4.541 1.00 0.57 19 VAL A O 14
ATOM 7704 N N . PRO A 1 20 ? 5.511 -10.103 -2.811 1.00 0.49 20 PRO A N 14
ATOM 7705 C CA . PRO A 1 20 ? 4.394 -10.899 -2.269 1.00 0.47 20 PRO A CA 14
ATOM 7706 C C . PRO A 1 20 ? 3.119 -10.054 -2.123 1.00 0.44 20 PRO A C 14
ATOM 7707 O O . PRO A 1 20 ? 2.071 -10.570 -1.792 1.00 0.46 20 PRO A O 14
ATOM 7718 N N . MET A 1 21 ? 3.196 -8.770 -2.371 1.00 0.42 21 MET A N 14
ATOM 7719 C CA . MET A 1 21 ? 1.987 -7.906 -2.253 1.00 0.42 21 MET A CA 14
ATOM 7720 C C . MET A 1 21 ? 1.477 -7.930 -0.813 1.00 0.38 21 MET A C 14
ATOM 7721 O O . MET A 1 21 ? 0.392 -8.401 -0.531 1.00 0.39 21 MET A O 14
ATOM 7735 N N . ARG A 1 22 ? 2.245 -7.408 0.103 1.00 0.39 22 ARG 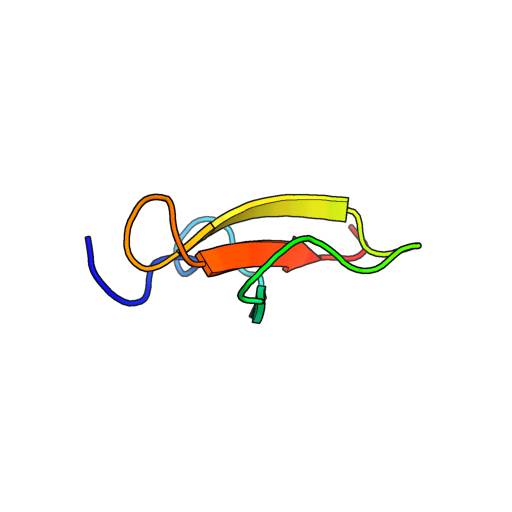A N 14
ATOM 7736 C CA . ARG A 1 22 ? 1.803 -7.393 1.522 1.00 0.39 22 ARG A CA 14
ATOM 7737 C C . ARG A 1 22 ? 1.031 -6.102 1.775 1.00 0.36 22 ARG A C 14
ATOM 7738 O O . ARG A 1 22 ? 1.596 -5.089 2.133 1.00 0.41 22 ARG A O 14
ATOM 7759 N N . GLN A 1 23 ? -0.258 -6.132 1.575 1.00 0.36 23 GLN A N 14
ATOM 7760 C CA . GLN A 1 23 ? -1.076 -4.909 1.787 1.00 0.37 23 GLN A CA 14
ATOM 7761 C C . GLN A 1 23 ? -1.164 -4.597 3.279 1.00 0.40 23 GLN A C 14
ATOM 7762 O O . GLN A 1 23 ? -1.691 -5.368 4.055 1.00 0.53 23 GLN A O 14
ATOM 7776 N N . ILE A 1 24 ? -0.655 -3.466 3.679 1.00 0.38 24 ILE A N 14
ATOM 7777 C CA . ILE A 1 24 ? -0.707 -3.084 5.116 1.00 0.44 24 ILE A CA 14
ATOM 7778 C C . ILE A 1 24 ? -1.459 -1.757 5.249 1.00 0.44 24 ILE A C 14
ATOM 7779 O O . ILE A 1 24 ? -1.183 -0.960 6.124 1.00 0.58 24 ILE A O 14
ATOM 7795 N N . GLY A 1 25 ? -2.401 -1.509 4.381 1.00 0.42 25 GLY A N 14
ATOM 7796 C CA . GLY A 1 25 ? -3.161 -0.231 4.450 1.00 0.43 25 GLY A CA 14
ATOM 7797 C C . GLY A 1 25 ? -3.330 0.321 3.037 1.00 0.37 25 GLY A C 14
ATOM 7798 O O . GLY A 1 25 ? -3.080 -0.365 2.064 1.00 0.38 25 GLY A O 14
ATOM 7802 N N . THR A 1 26 ? -3.751 1.548 2.909 1.00 0.38 26 THR A N 14
ATOM 7803 C CA . THR A 1 26 ? -3.934 2.132 1.553 1.00 0.35 26 THR A CA 14
ATOM 7804 C C . THR A 1 26 ? -3.479 3.594 1.560 1.00 0.36 26 THR A C 14
ATOM 7805 O O . THR A 1 26 ? -3.236 4.174 2.601 1.00 0.52 26 THR A O 14
ATOM 7816 N N . CYS A 1 27 ? -3.364 4.194 0.407 1.00 0.36 27 CYS A N 14
ATOM 7817 C CA . CYS A 1 27 ? -2.927 5.615 0.344 1.00 0.40 27 CYS A CA 14
ATOM 7818 C C . CYS A 1 27 ? -3.947 6.422 -0.461 1.00 0.42 27 CYS A C 14
ATOM 7819 O O . CYS A 1 27 ? -4.561 5.915 -1.387 1.00 0.41 27 CYS A O 14
ATOM 7826 N N . PHE A 1 28 ? -4.126 7.670 -0.114 1.00 0.51 28 PHE A N 14
ATOM 7827 C CA . PHE A 1 28 ? -5.100 8.532 -0.845 1.00 0.58 28 PHE A CA 14
ATOM 7828 C C . PHE A 1 28 ? -6.492 7.912 -0.769 1.00 0.58 28 PHE A C 14
ATOM 7829 O O . PHE A 1 28 ? -7.270 8.005 -1.696 1.00 0.62 28 PHE A O 14
ATOM 7846 N N . GLY A 1 29 ? -6.814 7.276 0.319 1.00 0.60 29 GLY A N 14
ATOM 7847 C CA . GLY A 1 29 ? -8.155 6.648 0.435 1.00 0.64 29 GLY A CA 14
ATOM 7848 C C . GLY A 1 29 ? -8.034 5.172 0.072 1.00 0.58 29 GLY A C 14
ATOM 7849 O O . GLY A 1 29 ? -7.132 4.489 0.514 1.00 0.57 29 GLY A O 14
ATOM 7853 N N . ARG A 1 30 ? -8.934 4.671 -0.730 1.00 0.57 30 ARG A N 14
ATOM 7854 C CA . ARG A 1 30 ? -8.864 3.237 -1.115 1.00 0.57 30 ARG A CA 14
ATOM 7855 C C . ARG A 1 30 ? -8.356 3.013 -2.565 1.00 0.50 30 ARG A C 14
ATOM 7856 O O . ARG A 1 30 ? -8.346 1.880 -3.004 1.00 0.53 30 ARG A O 14
ATOM 7877 N N . PRO A 1 31 ? -7.944 4.044 -3.294 1.00 0.48 31 PRO A N 14
ATOM 7878 C CA . PRO A 1 31 ? -7.455 3.845 -4.669 1.00 0.46 31 PRO A CA 14
ATOM 7879 C C . PRO A 1 31 ? -6.044 3.254 -4.646 1.00 0.36 31 PRO A C 14
ATOM 7880 O O . PRO A 1 31 ? -5.768 2.266 -5.297 1.00 0.41 31 PRO A O 14
ATOM 7891 N N . VAL A 1 32 ? -5.149 3.837 -3.897 1.00 0.29 32 VAL A N 14
ATOM 7892 C CA . VAL A 1 32 ? -3.773 3.286 -3.841 1.00 0.26 32 VAL A CA 14
ATOM 7893 C C . VAL A 1 32 ? -3.676 2.327 -2.657 1.00 0.25 32 VAL A C 14
ATOM 7894 O O . VAL A 1 32 ? -4.330 2.510 -1.652 1.00 0.35 32 VAL A O 14
ATOM 7907 N N . LYS A 1 33 ? -2.876 1.304 -2.765 1.00 0.26 33 LYS A N 14
ATOM 7908 C CA . LYS A 1 33 ? -2.760 0.338 -1.640 1.00 0.28 33 LYS A CA 14
ATOM 7909 C C . LYS A 1 33 ? -1.346 0.377 -1.068 1.00 0.28 33 LYS A C 14
ATOM 7910 O O . LYS A 1 33 ? -0.405 0.761 -1.733 1.00 0.35 33 LYS A O 14
ATOM 7929 N N . CYS A 1 34 ? -1.189 -0.023 0.161 1.00 0.30 34 CYS A N 14
ATOM 7930 C CA . CYS A 1 34 ? 0.161 -0.019 0.781 1.00 0.32 34 CYS A CA 14
ATOM 7931 C C . CYS A 1 34 ? 0.738 -1.429 0.717 1.00 0.29 34 CYS A C 14
ATOM 7932 O O . CYS A 1 34 ? 0.509 -2.239 1.589 1.00 0.38 34 CYS A O 14
ATOM 7939 N N . CYS A 1 35 ? 1.478 -1.735 -0.308 1.00 0.29 35 CYS A N 14
ATOM 7940 C CA . CYS A 1 35 ? 2.051 -3.102 -0.414 1.00 0.30 35 CYS A CA 14
ATOM 7941 C C . CYS A 1 35 ? 3.506 -3.094 0.047 1.00 0.30 35 CYS A C 14
ATOM 7942 O O . CYS A 1 35 ? 4.220 -2.126 -0.129 1.00 0.39 35 CYS A O 14
ATOM 7949 N N . ARG A 1 36 ? 3.949 -4.171 0.630 1.00 0.39 36 ARG A N 14
ATOM 7950 C CA . ARG A 1 36 ? 5.356 -4.245 1.100 1.00 0.42 36 ARG A CA 14
ATOM 7951 C C . ARG A 1 36 ? 5.971 -5.548 0.603 1.00 0.43 36 ARG A C 14
ATOM 7952 O O . ARG A 1 36 ? 5.272 -6.476 0.244 1.00 0.48 36 ARG A O 14
ATOM 7973 N N . SER A 1 37 ? 7.269 -5.631 0.581 1.00 0.54 37 SER A N 14
ATOM 7974 C CA . SER A 1 37 ? 7.925 -6.877 0.113 1.00 0.65 37 SER A CA 14
ATOM 7975 C C . SER A 1 37 ? 8.138 -7.823 1.298 1.00 0.60 37 SER A C 14
ATOM 7976 O O . SER A 1 37 ? 8.338 -9.010 1.127 1.00 0.84 37 SER A O 14
ATOM 7984 N N . TRP A 1 38 ? 8.095 -7.312 2.499 1.00 0.54 38 TRP A N 14
ATOM 7985 C CA . TRP A 1 38 ? 8.295 -8.179 3.690 1.00 0.66 38 TRP A CA 14
ATOM 7986 C C . TRP A 1 38 ? 7.164 -7.919 4.681 1.00 0.69 38 TRP A C 14
ATOM 7987 O O . TRP A 1 38 ? 6.255 -7.189 4.325 1.00 0.60 38 TRP A O 14
ATOM 8009 N N . ALA A 1 1 ? -0.168 11.557 -4.973 1.00 1.34 1 ALA A N 15
ATOM 8010 C CA . ALA A 1 1 ? 0.900 11.919 -5.951 1.00 1.24 1 ALA A CA 15
ATOM 8011 C C . ALA A 1 1 ? 2.096 10.977 -5.778 1.00 0.94 1 ALA A C 15
ATOM 8012 O O . ALA A 1 1 ? 2.440 10.258 -6.693 1.00 0.97 1 ALA A O 15
ATOM 8021 N N . PRO A 1 2 ? 2.699 10.997 -4.614 1.00 0.78 2 PRO A N 15
ATOM 8022 C CA . PRO A 1 2 ? 3.856 10.138 -4.324 1.00 0.63 2 PRO A CA 15
ATOM 8023 C C . PRO A 1 2 ? 3.384 8.710 -4.049 1.00 0.54 2 PRO A C 15
ATOM 8024 O O . PRO A 1 2 ? 2.229 8.479 -3.758 1.00 0.70 2 PRO A O 15
ATOM 8035 N N . LEU A 1 3 ? 4.262 7.755 -4.139 1.00 0.49 3 LEU A N 15
ATOM 8036 C CA . LEU A 1 3 ? 3.854 6.348 -3.880 1.00 0.55 3 LEU A CA 15
ATOM 8037 C C . LEU A 1 3 ? 4.553 5.847 -2.619 1.00 0.50 3 LEU A C 15
ATOM 8038 O O . LEU A 1 3 ? 5.139 4.783 -2.606 1.00 0.62 3 LEU A O 15
ATOM 8054 N N . SER A 1 4 ? 4.500 6.605 -1.561 1.00 0.47 4 SER A N 15
ATOM 8055 C CA . SER A 1 4 ? 5.166 6.172 -0.306 1.00 0.54 4 SER A CA 15
ATOM 8056 C C . SER A 1 4 ? 4.137 6.092 0.820 1.00 0.43 4 SER A C 15
ATOM 8057 O O . SER A 1 4 ? 3.517 7.073 1.180 1.00 0.52 4 SER A O 15
ATOM 8065 N N . CYS A 1 5 ? 3.954 4.933 1.384 1.00 0.36 5 CYS A N 15
ATOM 8066 C CA . CYS A 1 5 ? 2.975 4.788 2.493 1.00 0.32 5 CYS A CA 15
ATOM 8067 C C . CYS A 1 5 ? 3.678 5.104 3.810 1.00 0.34 5 CYS A C 15
ATOM 8068 O O . CYS A 1 5 ? 4.141 4.223 4.504 1.00 0.39 5 CYS A O 15
ATOM 8075 N N . GLY A 1 6 ? 3.773 6.356 4.153 1.00 0.46 6 GLY A N 15
ATOM 8076 C CA . GLY A 1 6 ? 4.460 6.734 5.418 1.00 0.54 6 GLY A CA 15
ATOM 8077 C C . GLY A 1 6 ? 3.620 6.312 6.627 1.00 0.60 6 GLY A C 15
ATOM 8078 O O . GLY A 1 6 ? 4.135 6.119 7.708 1.00 0.74 6 GLY A O 15
ATOM 8082 N N . ARG A 1 7 ? 2.331 6.175 6.462 1.00 0.63 7 ARG A N 15
ATOM 8083 C CA . ARG A 1 7 ? 1.474 5.775 7.614 1.00 0.76 7 ARG A CA 15
ATOM 8084 C C . ARG A 1 7 ? 1.885 4.387 8.112 1.00 0.70 7 ARG A C 15
ATOM 8085 O O . ARG A 1 7 ? 2.061 4.171 9.292 1.00 0.82 7 ARG A O 15
ATOM 8106 N N . ASN A 1 8 ? 2.029 3.445 7.224 1.00 0.65 8 ASN A N 15
ATOM 8107 C CA . ASN A 1 8 ? 2.416 2.074 7.657 1.00 0.69 8 ASN A CA 15
ATOM 8108 C C . ASN A 1 8 ? 3.902 1.831 7.375 1.00 0.64 8 ASN A C 15
ATOM 8109 O O . ASN A 1 8 ? 4.440 0.799 7.721 1.00 0.77 8 ASN A O 15
ATOM 8120 N N . GLY A 1 9 ? 4.570 2.761 6.750 1.00 0.58 9 GLY A N 15
ATOM 8121 C CA . GLY A 1 9 ? 6.014 2.559 6.455 1.00 0.58 9 GLY A CA 15
ATOM 8122 C C . GLY A 1 9 ? 6.162 1.547 5.321 1.00 0.54 9 GLY A C 15
ATOM 8123 O O . GLY A 1 9 ? 6.763 0.505 5.482 1.00 0.79 9 GLY A O 15
ATOM 8127 N N . GLY A 1 10 ? 5.618 1.844 4.174 1.00 0.37 10 GLY A N 15
ATOM 8128 C CA . GLY A 1 10 ? 5.727 0.899 3.027 1.00 0.36 10 GLY A CA 15
ATOM 8129 C C . GLY A 1 10 ? 5.552 1.679 1.725 1.00 0.31 10 GLY A C 15
ATOM 8130 O O . GLY A 1 10 ? 5.599 2.892 1.715 1.00 0.37 10 GLY A O 15
ATOM 8134 N N . VAL A 1 11 ? 5.347 1.003 0.629 1.00 0.29 11 VAL A N 15
ATOM 8135 C CA . VAL A 1 11 ? 5.167 1.727 -0.660 1.00 0.28 11 VAL A CA 15
ATOM 8136 C C . VAL A 1 11 ? 3.671 1.886 -0.939 1.00 0.24 11 VAL A C 15
ATOM 8137 O O . VAL A 1 11 ? 2.842 1.339 -0.238 1.00 0.38 11 VAL A O 15
ATOM 8150 N N . CYS A 1 12 ? 3.320 2.628 -1.952 1.00 0.23 12 CYS A N 15
ATOM 8151 C CA . CYS A 1 12 ? 1.878 2.820 -2.275 1.00 0.24 12 CYS A CA 15
ATOM 8152 C C . CYS A 1 12 ? 1.625 2.440 -3.734 1.00 0.25 12 CYS A C 15
ATOM 8153 O O . CYS A 1 12 ? 2.059 3.115 -4.645 1.00 0.34 12 CYS A O 15
ATOM 8160 N N . ILE A 1 13 ? 0.919 1.369 -3.964 1.00 0.24 13 ILE A N 15
ATOM 8161 C CA . ILE A 1 13 ? 0.632 0.953 -5.363 1.00 0.26 13 ILE A CA 15
ATOM 8162 C C . ILE A 1 13 ? -0.775 1.424 -5.743 1.00 0.28 13 ILE A C 15
ATOM 8163 O O . ILE A 1 13 ? -1.739 1.071 -5.092 1.00 0.30 13 ILE A O 15
ATOM 8179 N N . PRO A 1 14 ? -0.850 2.213 -6.784 1.00 0.33 14 PRO A N 15
ATOM 8180 C CA . PRO A 1 14 ? -2.127 2.763 -7.280 1.00 0.38 14 PRO A CA 15
ATOM 8181 C C . PRO A 1 14 ? -2.895 1.733 -8.117 1.00 0.37 14 PRO A C 15
ATOM 8182 O O . PRO A 1 14 ? -3.515 2.072 -9.103 1.00 0.48 14 PRO A O 15
ATOM 8193 N N . ILE A 1 15 ? -2.873 0.485 -7.737 1.00 0.31 15 ILE A N 15
ATOM 8194 C CA . ILE A 1 15 ? -3.612 -0.544 -8.516 1.00 0.33 15 ILE A CA 15
ATOM 8195 C C . ILE A 1 15 ? -3.902 -1.741 -7.608 1.00 0.34 15 ILE A C 15
ATOM 8196 O O . ILE A 1 15 ? -4.968 -1.849 -7.033 1.00 0.41 15 ILE A O 15
ATOM 8212 N N . ARG A 1 16 ? -2.963 -2.634 -7.465 1.00 0.30 16 ARG A N 15
ATOM 8213 C CA . ARG A 1 16 ? -3.187 -3.815 -6.589 1.00 0.33 16 ARG A CA 15
ATOM 8214 C C . ARG A 1 16 ? -1.850 -4.255 -6.002 1.00 0.28 16 ARG A C 15
ATOM 8215 O O . ARG A 1 16 ? -0.810 -3.750 -6.370 1.00 0.37 16 ARG A O 15
ATOM 8236 N N . CYS A 1 17 ? -1.866 -5.194 -5.101 1.00 0.29 17 CYS A N 15
ATOM 8237 C CA . CYS A 1 17 ? -0.592 -5.665 -4.499 1.00 0.27 17 CYS A CA 15
ATOM 8238 C C . CYS A 1 17 ? -0.212 -7.007 -5.127 1.00 0.36 17 CYS A C 15
ATOM 8239 O O . CYS A 1 17 ? -0.871 -8.003 -4.902 1.00 0.47 17 CYS A O 15
ATOM 8246 N N . PRO A 1 18 ? 0.835 -6.992 -5.908 1.00 0.47 18 PRO A N 15
ATOM 8247 C CA . PRO A 1 18 ? 1.330 -8.196 -6.593 1.00 0.62 18 PRO A CA 15
ATOM 8248 C C . PRO A 1 18 ? 2.149 -9.057 -5.628 1.00 0.48 18 PRO A C 15
ATOM 8249 O O . PRO A 1 18 ? 2.973 -8.560 -4.889 1.00 0.46 18 PRO A O 15
ATOM 8260 N N . VAL A 1 19 ? 1.930 -10.342 -5.634 1.00 0.47 19 VAL A N 15
ATOM 8261 C CA . VAL A 1 19 ? 2.701 -11.231 -4.723 1.00 0.37 19 VAL A CA 15
ATOM 8262 C C . VAL A 1 19 ? 4.167 -11.244 -5.165 1.00 0.37 19 VAL A C 15
ATOM 8263 O O . VAL A 1 19 ? 4.470 -10.917 -6.295 1.00 0.48 19 VAL A O 15
ATOM 8276 N N . PRO A 1 20 ? 5.035 -11.620 -4.262 1.00 0.33 20 PRO A N 15
ATOM 8277 C CA . PRO A 1 20 ? 4.664 -12.016 -2.890 1.00 0.33 20 PRO A CA 15
ATOM 8278 C C . PRO A 1 20 ? 4.413 -10.790 -1.998 1.00 0.32 20 PRO A C 15
ATOM 8279 O O . PRO A 1 20 ? 4.191 -10.921 -0.811 1.00 0.46 20 PRO A O 15
ATOM 8290 N N . MET A 1 21 ? 4.445 -9.604 -2.548 1.00 0.29 21 MET A N 15
ATOM 8291 C CA . MET A 1 21 ? 4.204 -8.393 -1.716 1.00 0.34 21 MET A CA 15
ATOM 8292 C C . MET A 1 21 ? 2.784 -8.449 -1.149 1.00 0.27 21 MET A C 15
ATOM 8293 O O . MET A 1 21 ? 1.852 -8.832 -1.826 1.00 0.38 21 MET A O 15
ATOM 8307 N N . ARG A 1 22 ? 2.614 -8.075 0.090 1.00 0.28 22 ARG A N 15
ATOM 8308 C CA . ARG A 1 22 ? 1.256 -8.114 0.700 1.00 0.34 22 ARG A CA 15
ATOM 8309 C C . ARG A 1 22 ? 0.798 -6.688 1.010 1.00 0.28 22 ARG A C 15
ATOM 8310 O O . ARG A 1 22 ? 1.594 -5.823 1.321 1.00 0.30 22 ARG A O 15
ATOM 8331 N N . GLN A 1 23 ? -0.481 -6.437 0.924 1.00 0.28 23 GLN A N 15
ATOM 8332 C CA . GLN A 1 23 ? -0.996 -5.069 1.212 1.00 0.28 23 GLN A CA 15
ATOM 8333 C C . GLN A 1 23 ? -0.882 -4.792 2.710 1.00 0.27 23 GLN A C 15
ATOM 8334 O O . GLN A 1 23 ? -1.060 -5.673 3.527 1.00 0.37 23 GLN A O 15
ATOM 8348 N N . ILE A 1 24 ? -0.587 -3.577 3.077 1.00 0.28 24 ILE A N 15
ATOM 8349 C CA . ILE A 1 24 ? -0.459 -3.244 4.523 1.00 0.33 24 ILE A CA 15
ATOM 8350 C C . ILE A 1 24 ? -1.113 -1.887 4.804 1.00 0.36 24 ILE A C 15
ATOM 8351 O O . ILE A 1 24 ? -0.623 -1.109 5.596 1.00 0.54 24 ILE A O 15
ATOM 8367 N N . GLY A 1 25 ? -2.213 -1.593 4.168 1.00 0.39 25 GLY A N 15
ATOM 8368 C CA . GLY A 1 25 ? -2.885 -0.285 4.417 1.00 0.44 25 GLY A CA 15
ATOM 8369 C C . GLY A 1 25 ? -3.333 0.322 3.089 1.00 0.36 25 GLY A C 15
ATOM 8370 O O . GLY A 1 25 ? -3.232 -0.300 2.049 1.00 0.35 25 GLY A O 15
ATOM 8374 N N . THR A 1 26 ? -3.827 1.530 3.113 1.00 0.40 26 THR A N 15
ATOM 8375 C CA . THR A 1 26 ? -4.281 2.175 1.852 1.00 0.38 26 THR A CA 15
ATOM 8376 C C . THR A 1 26 ? -3.589 3.533 1.697 1.00 0.32 26 THR A C 15
ATOM 8377 O O . THR A 1 26 ? -3.055 4.078 2.644 1.00 0.38 26 THR A O 15
ATOM 8388 N N . CYS A 1 27 ? -3.599 4.084 0.514 1.00 0.31 27 CYS A N 15
ATOM 8389 C CA . CYS A 1 27 ? -2.945 5.404 0.299 1.00 0.30 27 CYS A CA 15
ATOM 8390 C C . CYS A 1 27 ? -3.928 6.360 -0.378 1.00 0.32 27 CYS A C 15
ATOM 8391 O O . CYS A 1 27 ? -4.632 5.991 -1.304 1.00 0.33 27 CYS A O 15
ATOM 8398 N N . PHE A 1 28 ? -3.963 7.590 0.070 1.00 0.38 28 PHE A N 15
ATOM 8399 C CA . PHE A 1 28 ? -4.876 8.603 -0.537 1.00 0.43 28 PHE A CA 15
ATOM 8400 C C . PHE A 1 28 ? -6.306 8.071 -0.565 1.00 0.46 28 PHE A C 15
ATOM 8401 O O . PHE A 1 28 ? -7.002 8.202 -1.549 1.00 0.49 28 PHE A O 15
ATOM 8418 N N . GLY A 1 29 ? -6.753 7.467 0.496 1.00 0.54 29 GLY A N 15
ATOM 8419 C CA . GLY A 1 29 ? -8.136 6.927 0.501 1.00 0.62 29 GLY A CA 15
ATOM 8420 C C . GLY A 1 29 ? -8.085 5.463 0.078 1.00 0.62 29 GLY A C 15
ATOM 8421 O O . GLY A 1 29 ? -7.277 4.700 0.569 1.00 0.63 29 GLY A O 15
ATOM 8425 N N . ARG A 1 30 ? -8.933 5.058 -0.828 1.00 0.63 30 ARG A N 15
ATOM 8426 C CA . ARG A 1 30 ? -8.914 3.637 -1.268 1.00 0.67 30 ARG A CA 15
ATOM 8427 C C . ARG A 1 30 ? -8.431 3.445 -2.731 1.00 0.62 30 ARG A C 15
ATOM 8428 O O . ARG A 1 30 ? -8.461 2.327 -3.203 1.00 0.68 30 ARG A O 15
ATOM 8449 N N . PRO A 1 31 ? -7.990 4.483 -3.434 1.00 0.56 31 PRO A N 15
ATOM 8450 C CA . PRO A 1 31 ? -7.522 4.305 -4.819 1.00 0.57 31 PRO A CA 15
ATOM 8451 C C . PRO A 1 31 ? -6.140 3.652 -4.818 1.00 0.47 31 PRO A C 15
ATOM 8452 O O . PRO A 1 31 ? -5.870 2.748 -5.584 1.00 0.56 31 PRO A O 15
ATOM 8463 N N . VAL A 1 32 ? -5.266 4.093 -3.957 1.00 0.33 32 VAL A N 15
ATOM 8464 C CA . VAL A 1 32 ? -3.913 3.489 -3.902 1.00 0.26 32 VAL A CA 15
ATOM 8465 C C . VAL A 1 32 ? -3.824 2.638 -2.637 1.00 0.25 32 VAL A C 15
ATOM 8466 O O . VAL A 1 32 ? -4.511 2.891 -1.670 1.00 0.30 32 VAL A O 15
ATOM 8479 N N . LYS A 1 33 ? -3.006 1.624 -2.632 1.00 0.28 33 LYS A N 15
ATOM 8480 C CA . LYS A 1 33 ? -2.912 0.767 -1.420 1.00 0.33 33 LYS A CA 15
ATOM 8481 C C . LYS A 1 33 ? -1.467 0.700 -0.935 1.00 0.28 33 LYS A C 15
ATOM 8482 O O . LYS A 1 33 ? -0.537 0.895 -1.692 1.00 0.28 33 LYS A O 15
ATOM 8501 N N . CYS A 1 34 ? -1.272 0.404 0.319 1.00 0.26 34 CYS A N 15
ATOM 8502 C CA . CYS A 1 34 ? 0.109 0.302 0.857 1.00 0.25 34 CYS A CA 15
ATOM 8503 C C . CYS A 1 34 ? 0.572 -1.139 0.690 1.00 0.23 34 CYS A C 15
ATOM 8504 O O . CYS A 1 34 ? -0.205 -2.061 0.821 1.00 0.30 34 CYS A O 15
ATOM 8511 N N . CYS A 1 35 ? 1.821 -1.353 0.392 1.00 0.21 35 CYS A N 15
ATOM 8512 C CA . CYS A 1 35 ? 2.298 -2.748 0.211 1.00 0.23 35 CYS A CA 15
ATOM 8513 C C . CYS A 1 35 ? 3.670 -2.919 0.857 1.00 0.23 35 CYS A C 15
ATOM 8514 O O . CYS A 1 35 ? 4.528 -2.064 0.756 1.00 0.29 35 CYS A O 15
ATOM 8521 N N . ARG A 1 36 ? 3.884 -4.023 1.519 1.00 0.22 36 ARG A N 15
ATOM 8522 C CA . ARG A 1 36 ? 5.200 -4.261 2.167 1.00 0.25 36 ARG A CA 15
ATOM 8523 C C . ARG A 1 36 ? 5.474 -5.762 2.200 1.00 0.25 36 ARG A C 15
ATOM 8524 O O . ARG A 1 36 ? 4.578 -6.570 2.052 1.00 0.28 36 ARG A O 15
ATOM 8545 N N . SER A 1 37 ? 6.703 -6.141 2.401 1.00 0.30 37 SER A N 15
ATOM 8546 C CA . SER A 1 37 ? 7.034 -7.587 2.453 1.00 0.35 37 SER A CA 15
ATOM 8547 C C . SER A 1 37 ? 6.741 -8.121 3.857 1.00 0.39 37 SER A C 15
ATOM 8548 O O . SER A 1 37 ? 6.334 -9.252 4.029 1.00 0.58 37 SER A O 15
ATOM 8556 N N . TRP A 1 38 ? 6.940 -7.310 4.860 1.00 0.41 38 TRP A N 15
ATOM 8557 C CA . TRP A 1 38 ? 6.671 -7.761 6.252 1.00 0.51 38 TRP A CA 15
ATOM 8558 C C . TRP A 1 38 ? 5.621 -6.846 6.872 1.00 0.54 38 TRP A C 15
ATOM 8559 O O . TRP A 1 38 ? 5.168 -5.952 6.181 1.00 0.54 38 TRP A O 15
ATOM 8581 N N . ALA A 1 1 ? 8.291 10.208 -5.262 1.00 3.28 1 ALA A N 16
ATOM 8582 C CA . ALA A 1 1 ? 8.527 8.782 -4.900 1.00 2.72 1 ALA A CA 16
ATOM 8583 C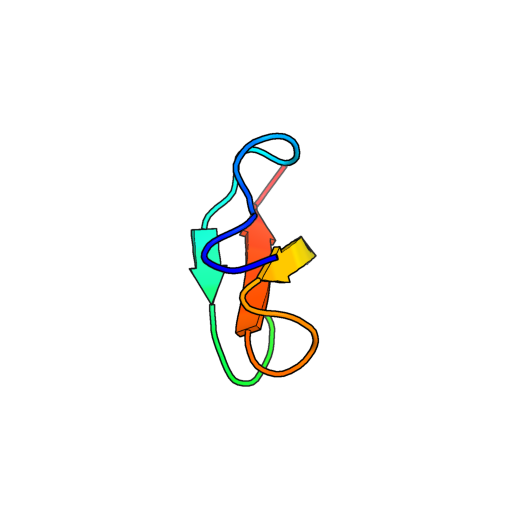 C . ALA A 1 1 ? 7.615 8.403 -3.735 1.00 2.26 1 ALA A C 16
ATOM 8584 O O . ALA A 1 1 ? 7.199 9.256 -2.977 1.00 2.52 1 ALA A O 16
ATOM 8593 N N . PRO A 1 2 ? 7.332 7.134 -3.634 1.00 1.97 2 PRO A N 16
ATOM 8594 C CA . PRO A 1 2 ? 6.465 6.597 -2.574 1.00 1.89 2 PRO A CA 16
ATOM 8595 C C . PRO A 1 2 ? 7.235 6.480 -1.257 1.00 1.59 2 PRO A C 16
ATOM 8596 O O . PRO A 1 2 ? 8.308 5.911 -1.201 1.00 1.70 2 PRO A O 16
ATOM 8607 N N . LEU A 1 3 ? 6.690 7.009 -0.196 1.00 1.41 3 LEU A N 16
ATOM 8608 C CA . LEU A 1 3 ? 7.382 6.926 1.119 1.00 1.27 3 LEU A CA 16
ATOM 8609 C C . LEU A 1 3 ? 6.822 5.737 1.898 1.00 0.96 3 LEU A C 16
ATOM 8610 O O . LEU A 1 3 ? 5.798 5.185 1.546 1.00 0.89 3 LEU A O 16
ATOM 8626 N N . SER A 1 4 ? 7.479 5.347 2.955 1.00 0.90 4 SER A N 16
ATOM 8627 C CA . SER A 1 4 ? 6.986 4.200 3.764 1.00 0.70 4 SER A CA 16
ATOM 8628 C C . SER A 1 4 ? 5.590 4.526 4.304 1.00 0.60 4 SER A C 16
ATOM 8629 O O . SER A 1 4 ? 5.409 5.460 5.060 1.00 0.91 4 SER A O 16
ATOM 8637 N N . CYS A 1 5 ? 4.602 3.773 3.913 1.00 0.34 5 CYS A N 16
ATOM 8638 C CA . CYS A 1 5 ? 3.223 4.049 4.392 1.00 0.33 5 CYS A CA 16
ATOM 8639 C C . CYS A 1 5 ? 2.624 2.766 4.970 1.00 0.35 5 CYS A C 16
ATOM 8640 O O . CYS A 1 5 ? 3.104 1.679 4.720 1.00 0.43 5 CYS A O 16
ATOM 8647 N N . GLY A 1 6 ? 1.582 2.879 5.744 1.00 0.43 6 GLY A N 16
ATOM 8648 C CA . GLY A 1 6 ? 0.963 1.661 6.337 1.00 0.51 6 GLY A CA 16
ATOM 8649 C C . GLY A 1 6 ? 1.605 1.385 7.695 1.00 0.52 6 GLY A C 16
ATOM 8650 O O . GLY A 1 6 ? 2.529 2.062 8.103 1.00 0.64 6 GLY A O 16
ATOM 8654 N N . ARG A 1 7 ? 1.126 0.400 8.402 1.00 0.53 7 ARG A N 16
ATOM 8655 C CA . ARG A 1 7 ? 1.712 0.089 9.737 1.00 0.59 7 ARG A CA 16
ATOM 8656 C C . ARG A 1 7 ? 3.034 -0.657 9.555 1.00 0.52 7 ARG A C 16
ATOM 8657 O O . ARG A 1 7 ? 3.989 -0.422 10.267 1.00 0.62 7 ARG A O 16
ATOM 8678 N N . ASN A 1 8 ? 3.096 -1.557 8.614 1.00 0.46 8 ASN A N 16
ATOM 8679 C CA . ASN A 1 8 ? 4.360 -2.319 8.398 1.00 0.50 8 ASN A CA 16
ATOM 8680 C C . ASN A 1 8 ? 5.390 -1.433 7.698 1.00 0.53 8 ASN A C 16
ATOM 8681 O O . ASN A 1 8 ? 6.579 -1.645 7.817 1.00 0.71 8 ASN A O 16
ATOM 8692 N N . GLY A 1 9 ? 4.953 -0.448 6.965 1.00 0.49 9 GLY A N 16
ATOM 8693 C CA . GLY A 1 9 ? 5.924 0.436 6.266 1.00 0.56 9 GLY A CA 16
ATOM 8694 C C . GLY A 1 9 ? 6.112 -0.048 4.830 1.00 0.49 9 GLY A C 16
ATOM 8695 O O . GLY A 1 9 ? 7.182 -0.470 4.440 1.00 0.56 9 GLY A O 16
ATOM 8699 N N . GLY A 1 10 ? 5.081 0.018 4.037 1.00 0.46 10 GLY A N 16
ATOM 8700 C CA . GLY A 1 10 ? 5.200 -0.426 2.623 1.00 0.42 10 GLY A CA 16
ATOM 8701 C C . GLY A 1 10 ? 5.216 0.808 1.727 1.00 0.41 10 GLY A C 16
ATOM 8702 O O . GLY A 1 10 ? 5.607 1.879 2.146 1.00 0.51 10 GLY A O 16
ATOM 8706 N N . VAL A 1 11 ? 4.785 0.680 0.508 1.00 0.37 11 VAL A N 16
ATOM 8707 C CA . VAL A 1 11 ? 4.774 1.862 -0.394 1.00 0.40 11 VAL A CA 16
ATOM 8708 C C . VAL A 1 11 ? 3.379 2.013 -0.993 1.00 0.35 11 VAL A C 16
ATOM 8709 O O . VAL A 1 11 ? 2.670 1.047 -1.186 1.00 0.36 11 VAL A O 16
ATOM 8722 N N . CYS A 1 12 ? 2.977 3.218 -1.281 1.00 0.37 12 CYS A N 16
ATOM 8723 C CA . CYS A 1 12 ? 1.627 3.434 -1.863 1.00 0.36 12 CYS A CA 16
ATOM 8724 C C . CYS A 1 12 ? 1.632 3.012 -3.332 1.00 0.39 12 CYS A C 16
ATOM 8725 O O . CYS A 1 12 ? 1.939 3.795 -4.209 1.00 0.47 12 CYS A O 16
ATOM 8732 N N . ILE A 1 13 ? 1.291 1.785 -3.609 1.00 0.37 13 ILE A N 16
ATOM 8733 C CA . ILE A 1 13 ? 1.272 1.319 -5.021 1.00 0.42 13 ILE A CA 16
ATOM 8734 C C . ILE A 1 13 ? -0.177 1.278 -5.511 1.00 0.41 13 ILE A C 16
ATOM 8735 O O . ILE A 1 13 ? -1.022 0.655 -4.897 1.00 0.39 13 ILE A O 16
ATOM 8751 N N . PRO A 1 14 ? -0.422 1.952 -6.604 1.00 0.46 14 PRO A N 16
ATOM 8752 C CA . PRO A 1 14 ? -1.761 2.020 -7.209 1.00 0.49 14 PRO A CA 16
ATOM 8753 C C . PRO A 1 14 ? -2.060 0.734 -7.978 1.00 0.50 14 PRO A C 16
ATOM 8754 O O . PRO A 1 14 ? -1.207 -0.117 -8.131 1.00 0.52 14 PRO A O 16
ATOM 8765 N N . ILE A 1 15 ? -3.265 0.592 -8.464 1.00 0.59 15 ILE A N 16
ATOM 8766 C CA . ILE A 1 15 ? -3.627 -0.634 -9.226 1.00 0.64 15 ILE A CA 16
ATOM 8767 C C . ILE A 1 15 ? -3.304 -1.868 -8.369 1.00 0.55 15 ILE A C 16
ATOM 8768 O O . ILE A 1 15 ? -3.841 -2.027 -7.289 1.00 0.75 15 ILE A O 16
ATOM 8784 N N . ARG A 1 16 ? -2.435 -2.738 -8.816 1.00 0.56 16 ARG A N 16
ATOM 8785 C CA . ARG A 1 16 ? -2.102 -3.934 -7.998 1.00 0.56 16 ARG A CA 16
ATOM 8786 C C . ARG A 1 16 ? -0.613 -3.909 -7.661 1.00 0.55 16 ARG A C 16
ATOM 8787 O O . ARG A 1 16 ? 0.181 -3.318 -8.367 1.00 0.87 16 ARG A O 16
ATOM 8808 N N . CYS A 1 17 ? -0.227 -4.542 -6.593 1.00 0.45 17 CYS A N 16
ATOM 8809 C CA . CYS A 1 17 ? 1.210 -4.546 -6.213 1.00 0.46 17 CYS A CA 16
ATOM 8810 C C . CYS A 1 17 ? 1.838 -5.879 -6.622 1.00 0.55 17 CYS A C 16
ATOM 8811 O O . CYS A 1 17 ? 1.143 -6.854 -6.825 1.00 0.62 17 CYS A O 16
ATOM 8818 N N . PRO A 1 18 ? 3.140 -5.875 -6.733 1.00 0.68 18 PRO A N 16
ATOM 8819 C CA . PRO A 1 18 ? 3.909 -7.071 -7.116 1.00 0.80 18 PRO A CA 16
ATOM 8820 C C . PRO A 1 18 ? 4.057 -8.011 -5.918 1.00 0.61 18 PRO A C 16
ATOM 8821 O O . PRO A 1 18 ? 3.778 -7.641 -4.798 1.00 0.55 18 PRO A O 16
ATOM 8832 N N . VAL A 1 19 ? 4.495 -9.218 -6.153 1.00 0.62 19 VAL A N 16
ATOM 8833 C CA . VAL A 1 19 ? 4.668 -10.191 -5.036 1.00 0.48 19 VAL A CA 16
ATOM 8834 C C . VAL A 1 19 ? 5.680 -9.633 -4.031 1.00 0.53 19 VAL A C 16
ATOM 8835 O O . VAL A 1 19 ? 6.604 -8.943 -4.408 1.00 0.69 19 VAL A O 16
ATOM 8848 N N . PRO A 1 20 ? 5.477 -9.953 -2.776 1.00 0.50 20 PRO A N 16
ATOM 8849 C CA . PRO A 1 20 ? 4.352 -10.792 -2.320 1.00 0.43 20 PRO A CA 16
ATOM 8850 C C . PRO A 1 20 ? 3.054 -9.979 -2.218 1.00 0.37 20 PRO A C 16
ATOM 8851 O O . PRO A 1 20 ? 2.009 -10.517 -1.912 1.00 0.44 20 PRO A O 16
ATOM 8862 N N . MET A 1 21 ? 3.108 -8.697 -2.471 1.00 0.33 21 MET A N 16
ATOM 8863 C CA . MET A 1 21 ? 1.876 -7.861 -2.394 1.00 0.32 21 MET A CA 16
ATOM 8864 C C . MET A 1 21 ? 1.333 -7.877 -0.965 1.00 0.31 21 MET A C 16
ATOM 8865 O O . MET A 1 21 ? 0.192 -8.214 -0.728 1.00 0.38 21 MET A O 16
ATOM 8879 N N . ARG A 1 22 ? 2.137 -7.499 -0.011 1.00 0.29 22 ARG A N 16
ATOM 8880 C CA . ARG A 1 22 ? 1.653 -7.486 1.395 1.00 0.31 22 ARG A CA 16
ATOM 8881 C C . ARG A 1 22 ? 1.053 -6.113 1.689 1.00 0.29 22 ARG A C 16
ATOM 8882 O O . ARG A 1 22 ? 1.726 -5.221 2.164 1.00 0.32 22 ARG A O 16
ATOM 8903 N N . GLN A 1 23 ? -0.204 -5.933 1.397 1.00 0.30 23 GLN A N 16
ATOM 8904 C CA . GLN A 1 2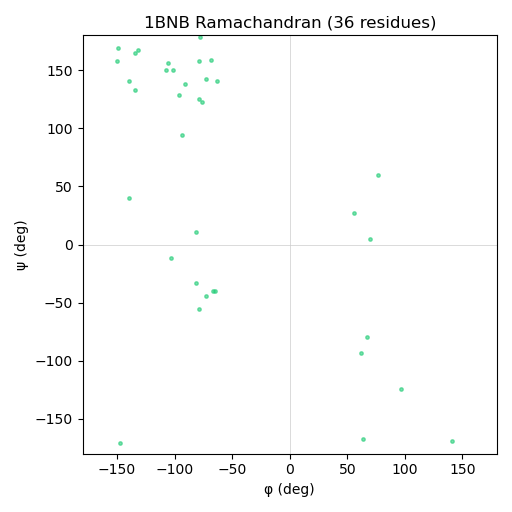3 ? -0.842 -4.612 1.649 1.00 0.31 23 GLN A CA 16
ATOM 8905 C C . GLN A 1 23 ? -1.023 -4.412 3.153 1.00 0.32 23 GLN A C 16
ATOM 8906 O O . GLN A 1 23 ? -1.547 -5.259 3.848 1.00 0.49 23 GLN A O 16
ATOM 8920 N N . ILE A 1 24 ? -0.591 -3.292 3.660 1.00 0.29 24 ILE A N 16
ATOM 8921 C CA . ILE A 1 24 ? -0.734 -3.020 5.115 1.00 0.31 24 ILE A CA 16
ATOM 8922 C C . ILE A 1 24 ? -1.352 -1.633 5.296 1.00 0.33 24 ILE A C 16
ATOM 8923 O O . ILE A 1 24 ? -0.979 -0.883 6.177 1.00 0.44 24 ILE A O 16
ATOM 8939 N N . GLY A 1 25 ? -2.290 -1.287 4.459 1.00 0.35 25 GLY A N 16
ATOM 8940 C CA . GLY A 1 25 ? -2.935 0.049 4.563 1.00 0.39 25 GLY A CA 16
ATOM 8941 C C . GLY A 1 25 ? -3.323 0.513 3.164 1.00 0.33 25 GLY A C 16
ATOM 8942 O O . GLY A 1 25 ? -3.102 -0.182 2.191 1.00 0.38 25 GLY A O 16
ATOM 8946 N N . THR A 1 26 ? -3.903 1.673 3.044 1.00 0.38 26 THR A N 16
ATOM 8947 C CA . THR A 1 26 ? -4.303 2.155 1.698 1.00 0.38 26 THR A CA 16
ATOM 8948 C C . THR A 1 26 ? -3.854 3.606 1.512 1.00 0.34 26 THR A C 16
ATOM 8949 O O . THR A 1 26 ? -3.582 4.307 2.467 1.00 0.50 26 THR A O 16
ATOM 8960 N N . CYS A 1 27 ? -3.774 4.057 0.292 1.00 0.32 27 CYS A N 16
ATOM 8961 C CA . CYS A 1 27 ? -3.341 5.457 0.043 1.00 0.36 27 CYS A CA 16
ATOM 8962 C C . CYS A 1 27 ? -4.333 6.139 -0.901 1.00 0.38 27 CYS A C 16
ATOM 8963 O O . CYS A 1 27 ? -4.818 5.543 -1.848 1.00 0.38 27 CYS A O 16
ATOM 8970 N N . PHE A 1 28 ? -4.624 7.388 -0.649 1.00 0.49 28 PHE A N 16
ATOM 8971 C CA . PHE A 1 28 ? -5.572 8.142 -1.519 1.00 0.58 28 PHE A CA 16
ATOM 8972 C C . PHE A 1 28 ? -6.907 7.406 -1.605 1.00 0.54 28 PHE A C 16
ATOM 8973 O O . PHE A 1 28 ? -7.544 7.385 -2.638 1.00 0.62 28 PHE A O 16
ATOM 8990 N N . GLY A 1 29 ? -7.342 6.807 -0.534 1.00 0.51 29 GLY A N 16
ATOM 8991 C CA . GLY A 1 29 ? -8.641 6.085 -0.571 1.00 0.52 29 GLY A CA 16
ATOM 8992 C C . GLY A 1 29 ? -8.393 4.604 -0.850 1.00 0.42 29 GLY A C 16
ATOM 8993 O O . GLY A 1 29 ? -7.547 3.981 -0.242 1.00 0.42 29 GLY A O 16
ATOM 8997 N N . ARG A 1 30 ? -9.140 4.031 -1.755 1.00 0.44 30 ARG A N 16
ATOM 8998 C CA . ARG A 1 30 ? -8.964 2.585 -2.064 1.00 0.45 30 ARG A CA 16
ATOM 8999 C C . ARG A 1 30 ? -8.206 2.318 -3.394 1.00 0.47 30 ARG A C 16
ATOM 9000 O O . ARG A 1 30 ? -7.970 1.167 -3.700 1.00 0.54 30 ARG A O 16
ATOM 9021 N N . PRO A 1 31 ? -7.839 3.331 -4.168 1.00 0.49 31 PRO A N 16
ATOM 9022 C CA . PRO A 1 31 ? -7.131 3.089 -5.439 1.00 0.57 31 PRO A CA 16
ATOM 9023 C C . PRO A 1 31 ? -5.672 2.698 -5.184 1.00 0.50 31 PRO A C 16
ATOM 9024 O O . PRO A 1 31 ? -5.149 1.791 -5.801 1.00 0.55 31 PRO A O 16
ATOM 9035 N N . VAL A 1 32 ? -5.007 3.363 -4.283 1.00 0.43 32 VAL A N 16
ATOM 9036 C CA . VAL A 1 32 ? -3.591 3.010 -4.010 1.00 0.37 32 VAL A CA 16
ATOM 9037 C C . VAL A 1 32 ? -3.521 2.229 -2.700 1.00 0.31 32 VAL A C 16
ATOM 9038 O O . VAL A 1 32 ? -4.309 2.446 -1.801 1.00 0.34 32 VAL A O 16
ATOM 9051 N N . LYS A 1 33 ? -2.601 1.310 -2.581 1.00 0.29 33 LYS A N 16
ATOM 9052 C CA . LYS A 1 33 ? -2.511 0.515 -1.325 1.00 0.29 33 LYS A CA 16
ATOM 9053 C C . LYS A 1 33 ? -1.069 0.492 -0.823 1.00 0.26 33 LYS A C 16
ATOM 9054 O O . LYS A 1 33 ? -0.136 0.663 -1.578 1.00 0.31 33 LYS A O 16
ATOM 9073 N N . CYS A 1 34 ? -0.885 0.269 0.449 1.00 0.25 34 CYS A N 16
ATOM 9074 C CA . CYS A 1 34 ? 0.492 0.222 1.012 1.00 0.27 34 CYS A CA 16
ATOM 9075 C C . CYS A 1 34 ? 1.003 -1.214 0.943 1.00 0.25 34 CYS A C 16
ATOM 9076 O O . CYS A 1 34 ? 0.936 -1.946 1.907 1.00 0.33 34 CYS A O 16
ATOM 9083 N N . CYS A 1 35 ? 1.502 -1.630 -0.184 1.00 0.23 35 CYS A N 16
ATOM 9084 C CA . CYS A 1 35 ? 2.000 -3.028 -0.294 1.00 0.24 35 CYS A CA 16
ATOM 9085 C C . CYS A 1 35 ? 3.488 -3.076 0.043 1.00 0.25 35 CYS A C 16
ATOM 9086 O O . CYS A 1 35 ? 4.248 -2.205 -0.327 1.00 0.36 35 CYS A O 16
ATOM 9093 N N . ARG A 1 36 ? 3.909 -4.099 0.735 1.00 0.28 36 ARG A N 16
ATOM 9094 C CA . ARG A 1 36 ? 5.348 -4.224 1.090 1.00 0.31 36 ARG A CA 16
ATOM 9095 C C . ARG A 1 36 ? 5.949 -5.376 0.290 1.00 0.34 36 ARG A C 16
ATOM 9096 O O . ARG A 1 36 ? 5.261 -6.309 -0.077 1.00 0.37 36 ARG A O 16
ATOM 9117 N N . SER A 1 37 ? 7.221 -5.323 0.014 1.00 0.47 37 SER A N 16
ATOM 9118 C CA . SER A 1 37 ? 7.856 -6.420 -0.763 1.00 0.56 37 SER A CA 16
ATOM 9119 C C . SER A 1 37 ? 8.377 -7.503 0.188 1.00 0.58 37 SER A C 16
ATOM 9120 O O . SER A 1 37 ? 8.807 -8.557 -0.240 1.00 0.76 37 SER A O 16
ATOM 9128 N N . TRP A 1 38 ? 8.348 -7.258 1.471 1.00 0.60 38 TRP A N 16
ATOM 9129 C CA . TRP A 1 38 ? 8.844 -8.276 2.434 1.00 0.73 38 TRP A CA 16
ATOM 9130 C C . TRP A 1 38 ? 8.041 -8.160 3.726 1.00 0.68 38 TRP A C 16
ATOM 9131 O O . TRP A 1 38 ? 8.290 -8.936 4.631 1.00 0.85 38 TRP A O 16
ATOM 9153 N N . ALA A 1 1 ? -8.672 11.912 5.440 1.00 3.04 1 ALA A N 17
ATOM 9154 C CA . ALA A 1 1 ? -7.271 12.107 5.908 1.00 2.79 1 ALA A CA 17
ATOM 9155 C C . ALA A 1 1 ? -6.314 11.585 4.838 1.00 2.30 1 ALA A C 17
ATOM 9156 O O . ALA A 1 1 ? -6.682 10.750 4.036 1.00 2.15 1 ALA A O 17
ATOM 9165 N N . PRO A 1 2 ? -5.111 12.088 4.866 1.00 2.32 2 PRO A N 17
ATOM 9166 C CA . PRO A 1 2 ? -4.062 11.691 3.915 1.00 2.06 2 PRO A CA 17
ATOM 9167 C C . PRO A 1 2 ? -3.487 10.331 4.313 1.00 1.56 2 PRO A C 17
ATOM 9168 O O . PRO A 1 2 ? -2.520 10.246 5.042 1.00 2.04 2 PRO A O 17
ATOM 9179 N N . LEU A 1 3 ? -4.084 9.270 3.850 1.00 0.89 3 LEU A N 17
ATOM 9180 C CA . LEU A 1 3 ? -3.580 7.918 4.215 1.00 0.73 3 LEU A CA 17
ATOM 9181 C C . LEU A 1 3 ? -2.312 7.599 3.425 1.00 0.55 3 LEU A C 17
ATOM 9182 O O . LEU A 1 3 ? -2.239 7.817 2.231 1.00 0.55 3 LEU A O 17
ATOM 9198 N N . SER A 1 4 ? -1.323 7.067 4.084 1.00 0.54 4 SER A N 17
ATOM 9199 C CA . SER A 1 4 ? -0.060 6.705 3.390 1.00 0.46 4 SER A CA 17
ATOM 9200 C C . SER A 1 4 ? 0.595 5.556 4.154 1.00 0.36 4 SER A C 17
ATOM 9201 O O . SER A 1 4 ? 0.100 5.120 5.174 1.00 0.47 4 SER A O 17
ATOM 9209 N N . CYS A 1 5 ? 1.698 5.057 3.678 1.00 0.30 5 CYS A N 17
ATOM 9210 C CA . CYS A 1 5 ? 2.363 3.934 4.388 1.00 0.30 5 CYS A CA 17
ATOM 9211 C C . CYS A 1 5 ? 3.592 4.454 5.131 1.00 0.35 5 CYS A C 17
ATOM 9212 O O . CYS A 1 5 ? 4.608 3.793 5.204 1.00 0.42 5 CYS A O 17
ATOM 9219 N N . GLY A 1 6 ? 3.511 5.632 5.688 1.00 0.45 6 GLY A N 17
ATOM 9220 C CA . GLY A 1 6 ? 4.678 6.184 6.429 1.00 0.57 6 GLY A CA 17
ATOM 9221 C C . GLY A 1 6 ? 4.855 5.411 7.735 1.00 0.57 6 GLY A C 17
ATOM 9222 O O . GLY A 1 6 ? 5.933 4.956 8.058 1.00 0.67 6 GLY A O 17
ATOM 9226 N N . ARG A 1 7 ? 3.803 5.255 8.489 1.00 0.60 7 ARG A N 17
ATOM 9227 C CA . ARG A 1 7 ? 3.919 4.508 9.769 1.00 0.65 7 ARG A CA 17
ATOM 9228 C C . ARG A 1 7 ? 4.026 3.013 9.472 1.00 0.56 7 ARG A C 17
ATOM 9229 O O . ARG A 1 7 ? 4.731 2.288 10.146 1.00 0.64 7 ARG A O 17
ATOM 9250 N N . ASN A 1 8 ? 3.335 2.547 8.469 1.00 0.49 8 ASN A N 17
ATOM 9251 C CA . ASN A 1 8 ? 3.400 1.097 8.132 1.00 0.48 8 ASN A CA 17
ATOM 9252 C C . ASN A 1 8 ? 4.776 0.773 7.550 1.00 0.44 8 ASN A C 17
ATOM 9253 O O . ASN A 1 8 ? 5.277 -0.325 7.695 1.00 0.56 8 ASN A O 17
ATOM 9264 N N . GLY A 1 9 ? 5.390 1.714 6.888 1.00 0.40 9 GLY A N 17
ATOM 9265 C CA . GLY A 1 9 ? 6.730 1.455 6.297 1.00 0.42 9 GLY A CA 17
ATOM 9266 C C . GLY A 1 9 ? 6.567 0.657 5.005 1.00 0.37 9 GLY A C 17
ATOM 9267 O O . GLY A 1 9 ? 7.214 -0.349 4.802 1.00 0.48 9 GLY A O 17
ATOM 9271 N N . GLY A 1 10 ? 5.710 1.099 4.128 1.00 0.34 10 GLY A N 17
ATOM 9272 C CA . GLY A 1 10 ? 5.508 0.363 2.849 1.00 0.35 10 GLY A CA 17
ATOM 9273 C C . GLY A 1 10 ? 5.433 1.362 1.697 1.00 0.33 10 GLY A C 17
ATOM 9274 O O . GLY A 1 10 ? 5.693 2.536 1.868 1.00 0.43 10 GLY A O 17
ATOM 9278 N N . VAL A 1 11 ? 5.074 0.912 0.527 1.00 0.30 11 VAL A N 17
ATOM 9279 C CA . VAL A 1 11 ? 4.981 1.846 -0.629 1.00 0.31 11 VAL A CA 17
ATOM 9280 C C . VAL A 1 11 ? 3.517 1.990 -1.044 1.00 0.29 11 VAL A C 17
ATOM 9281 O O . VAL A 1 11 ? 2.698 1.136 -0.770 1.00 0.37 11 VAL A O 17
ATOM 9294 N N . CYS A 1 12 ? 3.183 3.066 -1.700 1.00 0.33 12 CYS A N 17
ATOM 9295 C CA . CYS A 1 12 ? 1.773 3.271 -2.132 1.00 0.34 12 CYS A CA 17
ATOM 9296 C C . CYS A 1 12 ? 1.594 2.743 -3.555 1.00 0.34 12 CYS A C 17
ATOM 9297 O O . CYS A 1 12 ? 1.720 3.475 -4.516 1.00 0.43 12 CYS A O 17
ATOM 9304 N N . ILE A 1 13 ? 1.295 1.483 -3.699 1.00 0.31 13 ILE A N 17
ATOM 9305 C CA . ILE A 1 13 ? 1.102 0.916 -5.060 1.00 0.33 13 ILE A CA 17
ATOM 9306 C C . ILE A 1 13 ? -0.394 0.890 -5.379 1.00 0.33 13 ILE A C 17
ATOM 9307 O O . ILE A 1 13 ? -1.188 0.438 -4.578 1.00 0.34 13 ILE A O 17
ATOM 9323 N N . PRO A 1 14 ? -0.735 1.380 -6.540 1.00 0.38 14 PRO A N 17
ATOM 9324 C CA . PRO A 1 14 ? -2.132 1.429 -6.996 1.00 0.41 14 PRO A CA 17
ATOM 9325 C C . PRO A 1 14 ? -2.584 0.046 -7.466 1.00 0.36 14 PRO A C 17
ATOM 9326 O O . PRO A 1 14 ? -1.796 -0.873 -7.561 1.00 0.39 14 PRO A O 17
ATOM 9337 N N . ILE A 1 15 ? -3.849 -0.100 -7.760 1.00 0.37 15 ILE A N 17
ATOM 9338 C CA . ILE A 1 15 ? -4.377 -1.413 -8.226 1.00 0.38 15 ILE A CA 17
ATOM 9339 C C . ILE A 1 15 ? -4.203 -2.461 -7.115 1.00 0.34 15 ILE A C 17
ATOM 9340 O O . ILE A 1 15 ? -5.032 -2.573 -6.235 1.00 0.42 15 ILE A O 17
ATOM 9356 N N . ARG A 1 16 ? -3.145 -3.229 -7.136 1.00 0.31 16 ARG A N 17
ATOM 9357 C CA . ARG A 1 16 ? -2.953 -4.248 -6.069 1.00 0.34 16 ARG A CA 17
ATOM 9358 C C . ARG A 1 16 ? -1.460 -4.469 -5.843 1.00 0.34 16 ARG A C 17
ATOM 9359 O O . ARG A 1 16 ? -0.639 -4.094 -6.655 1.00 0.50 16 ARG A O 17
ATOM 9380 N N . CYS A 1 17 ? -1.102 -5.083 -4.751 1.00 0.38 17 CYS A N 17
ATOM 9381 C CA . CYS A 1 17 ? 0.338 -5.333 -4.483 1.00 0.41 17 CYS A CA 17
ATOM 9382 C C . CYS A 1 17 ? 0.745 -6.655 -5.134 1.00 0.40 17 CYS A C 17
ATOM 9383 O O . CYS A 1 17 ? 0.059 -7.648 -4.989 1.00 0.48 17 CYS A O 17
ATOM 9390 N N . PRO A 1 18 ? 1.849 -6.629 -5.827 1.00 0.48 18 PRO A N 17
ATOM 9391 C CA . PRO A 1 18 ? 2.381 -7.817 -6.510 1.00 0.60 18 PRO A CA 17
ATOM 9392 C C . PRO A 1 18 ? 3.076 -8.727 -5.497 1.00 0.47 18 PRO A C 17
ATOM 9393 O O . PRO A 1 18 ? 3.864 -8.278 -4.692 1.00 0.47 18 PRO A O 17
ATOM 9404 N N . VAL A 1 19 ? 2.790 -9.999 -5.530 1.00 0.50 19 VAL A N 17
ATOM 9405 C CA . VAL A 1 19 ? 3.438 -10.928 -4.564 1.00 0.45 19 VAL A CA 17
ATOM 9406 C C . VAL A 1 19 ? 4.949 -10.935 -4.811 1.00 0.48 19 VAL A C 17
ATOM 9407 O O . VAL A 1 19 ? 5.396 -10.644 -5.901 1.00 0.57 19 VAL A O 17
ATOM 9420 N N . PRO A 1 20 ? 5.692 -11.267 -3.787 1.00 0.49 20 PRO A N 17
ATOM 9421 C CA . PRO A 1 20 ? 5.142 -11.619 -2.462 1.00 0.47 20 PRO A CA 17
ATOM 9422 C C . PRO A 1 20 ? 4.782 -10.366 -1.647 1.00 0.40 20 PRO A C 17
ATOM 9423 O O . PRO A 1 20 ? 4.448 -10.457 -0.482 1.00 0.46 20 PRO A O 17
ATOM 9434 N N . MET A 1 21 ? 4.845 -9.200 -2.236 1.00 0.35 21 MET A N 17
ATOM 9435 C CA . MET A 1 21 ? 4.503 -7.968 -1.476 1.00 0.31 21 MET A CA 17
ATOM 9436 C C . MET A 1 21 ? 3.030 -8.023 -1.068 1.00 0.29 21 MET A C 17
ATOM 9437 O O . MET A 1 21 ? 2.149 -8.125 -1.900 1.00 0.39 21 MET A O 17
ATOM 9451 N N . ARG A 1 22 ? 2.756 -7.957 0.205 1.00 0.26 22 ARG A N 17
ATOM 9452 C CA . ARG A 1 22 ? 1.341 -8.012 0.666 1.00 0.28 22 ARG A CA 17
ATOM 9453 C C . ARG A 1 22 ? 0.814 -6.593 0.863 1.00 0.26 22 ARG A C 17
ATOM 9454 O O . ARG A 1 22 ? 1.534 -5.626 0.705 1.00 0.31 22 ARG A O 17
ATOM 9475 N N . GLN A 1 23 ? -0.435 -6.461 1.221 1.00 0.28 23 GLN A N 17
ATOM 9476 C CA . GLN A 1 23 ? -1.007 -5.107 1.444 1.00 0.28 23 GLN A CA 17
ATOM 9477 C C . GLN A 1 23 ? -0.848 -4.746 2.919 1.00 0.31 23 GLN A C 17
ATOM 9478 O O . GLN A 1 23 ? -0.895 -5.601 3.780 1.00 0.40 23 GLN A O 17
ATOM 9492 N N . ILE A 1 24 ? -0.656 -3.493 3.215 1.00 0.31 24 ILE A N 17
ATOM 9493 C CA . ILE A 1 24 ? -0.486 -3.081 4.635 1.00 0.38 24 ILE A CA 17
ATOM 9494 C C . ILE A 1 24 ? -1.113 -1.702 4.851 1.00 0.38 24 ILE A C 17
ATOM 9495 O O . ILE A 1 24 ? -0.555 -0.855 5.519 1.00 0.55 24 ILE A O 17
ATOM 9511 N N . GLY A 1 25 ? -2.265 -1.467 4.291 1.00 0.35 25 GLY A N 17
ATOM 9512 C CA . GLY A 1 25 ? -2.924 -0.143 4.468 1.00 0.38 25 GLY A CA 17
ATOM 9513 C C . GLY A 1 25 ? -3.360 0.394 3.108 1.00 0.32 25 GLY A C 17
ATOM 9514 O O . GLY A 1 25 ? -3.377 -0.324 2.126 1.00 0.31 25 GLY A O 17
ATOM 9518 N N . THR A 1 26 ? -3.710 1.648 3.037 1.00 0.36 26 THR A N 17
ATOM 9519 C CA . THR A 1 26 ? -4.141 2.224 1.738 1.00 0.35 26 THR A CA 17
ATOM 9520 C C . THR A 1 26 ? -3.545 3.625 1.587 1.00 0.35 26 THR A C 17
ATOM 9521 O O . THR A 1 26 ? -3.039 4.195 2.533 1.00 0.46 26 THR A O 17
ATOM 9532 N N . CYS A 1 27 ? -3.593 4.182 0.408 1.00 0.35 27 CYS A N 17
ATOM 9533 C CA . CYS A 1 27 ? -3.019 5.540 0.210 1.00 0.40 27 CYS A CA 17
ATOM 9534 C C . CYS A 1 27 ? -4.044 6.444 -0.477 1.00 0.42 27 CYS A C 17
ATOM 9535 O O . CYS A 1 27 ? -4.750 6.027 -1.380 1.00 0.44 27 CYS A O 17
ATOM 9542 N N . PHE A 1 28 ? -4.116 7.681 -0.054 1.00 0.44 28 PHE A N 17
ATOM 9543 C CA . PHE A 1 28 ? -5.078 8.645 -0.666 1.00 0.49 28 PHE A CA 17
ATOM 9544 C C . PHE A 1 28 ? -6.493 8.079 -0.592 1.00 0.54 28 PHE A C 17
ATOM 9545 O O . PHE A 1 28 ? -7.261 8.190 -1.525 1.00 0.63 28 PHE A O 17
ATOM 9562 N N . GLY A 1 29 ? -6.846 7.469 0.503 1.00 0.55 29 GLY A N 17
ATOM 9563 C CA . GLY A 1 29 ? -8.211 6.892 0.618 1.00 0.62 29 GLY A CA 17
ATOM 9564 C C . GLY A 1 29 ? -8.146 5.420 0.222 1.00 0.58 29 GLY A C 17
ATOM 9565 O O . GLY A 1 29 ? -7.307 4.683 0.699 1.00 0.56 29 GLY A O 17
ATOM 9569 N N . ARG A 1 30 ? -9.018 4.978 -0.643 1.00 0.60 30 ARG A N 17
ATOM 9570 C CA . ARG A 1 30 ? -8.983 3.548 -1.052 1.00 0.58 30 ARG A CA 17
ATOM 9571 C C . ARG A 1 30 ? -8.555 3.340 -2.530 1.00 0.55 30 ARG A C 17
ATOM 9572 O O . ARG A 1 30 ? -8.651 2.228 -3.006 1.00 0.56 30 ARG A O 17
ATOM 9593 N N . PRO A 1 31 ? -8.082 4.360 -3.238 1.00 0.55 31 PRO A N 17
ATOM 9594 C CA . PRO A 1 31 ? -7.657 4.171 -4.636 1.00 0.56 31 PRO A CA 17
ATOM 9595 C C . PRO A 1 31 ? -6.293 3.481 -4.673 1.00 0.47 31 PRO A C 17
ATOM 9596 O O . PRO A 1 31 ? -6.105 2.491 -5.350 1.00 0.50 31 PRO A O 17
ATOM 9607 N N . VAL A 1 32 ? -5.343 3.989 -3.936 1.00 0.42 32 VAL A N 17
ATOM 9608 C CA . VAL A 1 32 ? -4.001 3.354 -3.917 1.00 0.36 32 VAL A CA 17
ATOM 9609 C C . VAL A 1 32 ? -3.902 2.486 -2.665 1.00 0.31 32 VAL A C 17
ATOM 9610 O O . VAL A 1 32 ? -4.597 2.714 -1.693 1.00 0.39 32 VAL A O 17
ATOM 9623 N N . LYS A 1 33 ? -3.063 1.490 -2.670 1.00 0.27 33 LYS A N 17
ATOM 9624 C CA . LYS A 1 33 ? -2.950 0.618 -1.471 1.00 0.28 33 LYS A CA 17
ATOM 9625 C C . LYS A 1 33 ? -1.513 0.622 -0.960 1.00 0.27 33 LYS A C 17
ATOM 9626 O O . LYS A 1 33 ? -0.585 0.931 -1.680 1.00 0.31 33 LYS A O 17
ATOM 9645 N N . CYS A 1 34 ? -1.321 0.253 0.273 1.00 0.28 34 CYS A N 17
ATOM 9646 C CA . CYS A 1 34 ? 0.053 0.204 0.831 1.00 0.28 34 CYS A CA 17
ATOM 9647 C C . CYS A 1 34 ? 0.581 -1.214 0.655 1.00 0.28 34 CYS A C 17
ATOM 9648 O O . CYS A 1 34 ? -0.111 -2.171 0.931 1.00 0.39 34 CYS A O 17
ATOM 9655 N N . CYS A 1 35 ? 1.783 -1.368 0.188 1.00 0.27 35 CYS A N 17
ATOM 9656 C CA . CYS A 1 35 ? 2.318 -2.740 -0.007 1.00 0.30 35 CYS A CA 17
ATOM 9657 C C . CYS A 1 35 ? 3.653 -2.884 0.721 1.00 0.27 35 CYS A C 17
ATOM 9658 O O . CYS A 1 35 ? 4.455 -1.971 0.754 1.00 0.33 35 CYS A O 17
ATOM 9665 N N . ARG A 1 36 ? 3.897 -4.027 1.300 1.00 0.28 36 ARG A N 17
ATOM 9666 C CA . ARG A 1 36 ? 5.180 -4.244 2.022 1.00 0.28 36 ARG A CA 17
ATOM 9667 C C . ARG A 1 36 ? 5.688 -5.649 1.715 1.00 0.28 36 ARG A C 17
ATOM 9668 O O . ARG A 1 36 ? 4.922 -6.589 1.626 1.00 0.35 36 ARG A O 17
ATOM 9689 N N . SER A 1 37 ? 6.969 -5.802 1.548 1.00 0.32 37 SER A N 17
ATOM 9690 C CA . SER A 1 37 ? 7.524 -7.148 1.244 1.00 0.38 37 SER A CA 17
ATOM 9691 C C . SER A 1 37 ? 7.481 -8.021 2.501 1.00 0.41 37 SER A C 17
ATOM 9692 O O . SER A 1 37 ? 7.490 -9.234 2.422 1.00 0.55 37 SER A O 17
ATOM 9700 N N . TRP A 1 38 ? 7.435 -7.419 3.658 1.00 0.42 38 TRP A N 17
ATOM 9701 C CA . TRP A 1 38 ? 7.392 -8.217 4.911 1.00 0.53 38 TRP A CA 17
ATOM 9702 C C . TRP A 1 38 ? 6.176 -7.791 5.728 1.00 0.53 38 TRP A C 17
ATOM 9703 O O . TRP A 1 38 ? 5.528 -6.842 5.328 1.00 0.47 38 TRP A O 17
ATOM 9725 N N . ALA A 1 1 ? -6.168 5.432 3.825 1.00 1.36 1 ALA A N 18
ATOM 9726 C CA . ALA A 1 1 ? -5.733 6.031 5.117 1.00 1.19 1 ALA A CA 18
ATOM 9727 C C . ALA A 1 1 ? -4.757 7.170 4.828 1.00 1.10 1 ALA A C 18
ATOM 9728 O O . ALA A 1 1 ? -4.194 7.239 3.754 1.00 1.11 1 ALA A O 18
ATOM 9737 N N . PRO A 1 2 ? -4.582 8.028 5.799 1.00 1.11 2 PRO A N 18
ATOM 9738 C CA . PRO A 1 2 ? -3.676 9.182 5.683 1.00 1.11 2 PRO A CA 18
ATOM 9739 C C . PRO A 1 2 ? -2.224 8.729 5.844 1.00 0.93 2 PRO A C 18
ATOM 9740 O O . PRO A 1 2 ? -1.963 7.590 6.177 1.00 0.84 2 PRO A O 18
ATOM 9751 N N . LEU A 1 3 ? -1.2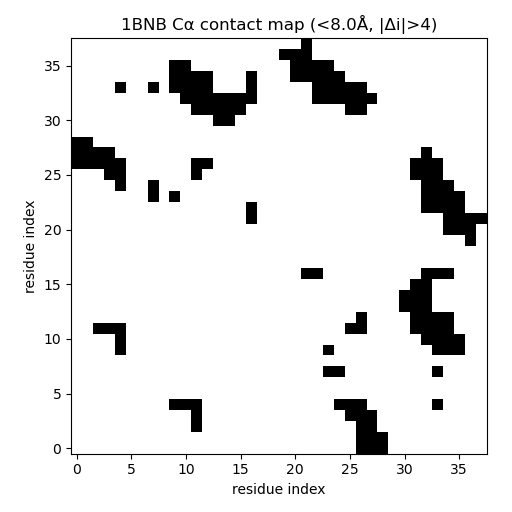88 9.611 5.604 1.00 0.92 3 LEU A N 18
ATOM 9752 C CA . LEU A 1 3 ? 0.158 9.251 5.733 1.00 0.80 3 LEU A CA 18
ATOM 9753 C C . LEU A 1 3 ? 0.548 8.305 4.594 1.00 0.73 3 LEU A C 18
ATOM 9754 O O . LEU A 1 3 ? -0.140 7.343 4.309 1.00 0.97 3 LEU A O 18
ATOM 9770 N N . SER A 1 4 ? 1.643 8.572 3.939 1.00 0.61 4 SER A N 18
ATOM 9771 C CA . SER A 1 4 ? 2.072 7.692 2.819 1.00 0.70 4 SER A CA 18
ATOM 9772 C C . SER A 1 4 ? 2.540 6.345 3.372 1.00 0.47 4 SER A C 18
ATOM 9773 O O . SER A 1 4 ? 3.713 6.129 3.603 1.00 0.49 4 SER A O 18
ATOM 9781 N N . CYS A 1 5 ? 1.626 5.437 3.582 1.00 0.40 5 CYS A N 18
ATOM 9782 C CA . CYS A 1 5 ? 1.998 4.097 4.113 1.00 0.35 5 CYS A CA 18
ATOM 9783 C C . CYS A 1 5 ? 2.774 4.248 5.420 1.00 0.33 5 CYS A C 18
ATOM 9784 O O . CYS A 1 5 ? 3.737 3.550 5.665 1.00 0.39 5 CYS A O 18
ATOM 9791 N N . GLY A 1 6 ? 2.358 5.145 6.270 1.00 0.38 6 GLY A N 18
ATOM 9792 C CA . GLY A 1 6 ? 3.070 5.327 7.565 1.00 0.45 6 GLY A CA 18
ATOM 9793 C C . GLY A 1 6 ? 2.633 4.243 8.556 1.00 0.50 6 GLY A C 18
ATOM 9794 O O . GLY A 1 6 ? 3.167 4.139 9.640 1.00 0.64 6 GLY A O 18
ATOM 9798 N N . ARG A 1 7 ? 1.665 3.435 8.201 1.00 0.54 7 ARG A N 18
ATOM 9799 C CA . ARG A 1 7 ? 1.208 2.370 9.134 1.00 0.63 7 ARG A CA 18
ATOM 9800 C C . ARG A 1 7 ? 2.343 1.375 9.369 1.00 0.58 7 ARG A C 18
ATOM 9801 O O . ARG A 1 7 ? 2.792 1.185 10.481 1.00 0.71 7 ARG A O 18
ATOM 9822 N N . ASN A 1 8 ? 2.809 0.732 8.334 1.00 0.50 8 ASN A N 18
ATOM 9823 C CA . ASN A 1 8 ? 3.911 -0.252 8.512 1.00 0.51 8 ASN A CA 18
ATOM 9824 C C . ASN A 1 8 ? 5.128 0.167 7.686 1.00 0.46 8 ASN A C 18
ATOM 9825 O O . ASN A 1 8 ? 6.048 -0.601 7.500 1.00 0.54 8 ASN A O 18
ATOM 9836 N N . GLY A 1 9 ? 5.152 1.376 7.191 1.00 0.43 9 GLY A N 18
ATOM 9837 C CA . GLY A 1 9 ? 6.322 1.823 6.386 1.00 0.42 9 GLY A CA 18
ATOM 9838 C C . GLY A 1 9 ? 6.401 1.005 5.096 1.00 0.37 9 GLY A C 18
ATOM 9839 O O . GLY A 1 9 ? 7.286 0.193 4.917 1.00 0.52 9 GLY A O 18
ATOM 9843 N N . GLY A 1 10 ? 5.485 1.219 4.195 1.00 0.31 10 GLY A N 18
ATOM 9844 C CA . GLY A 1 10 ? 5.508 0.462 2.911 1.00 0.33 10 GLY A CA 18
ATOM 9845 C C . GLY A 1 10 ? 5.458 1.451 1.748 1.00 0.30 10 GLY A C 18
ATOM 9846 O O . GLY A 1 10 ? 5.814 2.603 1.894 1.00 0.35 10 GLY A O 18
ATOM 9850 N N . VAL A 1 11 ? 5.012 1.021 0.600 1.00 0.33 11 VAL A N 18
ATOM 9851 C CA . VAL A 1 11 ? 4.941 1.954 -0.560 1.00 0.33 11 VAL A CA 18
ATOM 9852 C C . VAL A 1 11 ? 3.493 2.063 -1.037 1.00 0.29 11 VAL A C 18
ATOM 9853 O O . VAL A 1 11 ? 2.732 1.118 -0.959 1.00 0.33 11 VAL A O 18
ATOM 9866 N N . CYS A 1 12 ? 3.109 3.210 -1.527 1.00 0.32 12 CYS A N 18
ATOM 9867 C CA . CYS A 1 12 ? 1.712 3.388 -2.009 1.00 0.33 12 CYS A CA 18
ATOM 9868 C C . CYS A 1 12 ? 1.606 2.887 -3.448 1.00 0.32 12 CYS A C 18
ATOM 9869 O O . CYS A 1 12 ? 1.783 3.634 -4.390 1.00 0.45 12 CYS A O 18
ATOM 9876 N N . ILE A 1 13 ? 1.316 1.629 -3.631 1.00 0.28 13 ILE A N 18
ATOM 9877 C CA . ILE A 1 13 ? 1.198 1.084 -5.008 1.00 0.30 13 ILE A CA 18
ATOM 9878 C C . ILE A 1 13 ? -0.277 1.043 -5.411 1.00 0.30 13 ILE A C 18
ATOM 9879 O O . ILE A 1 13 ? -1.105 0.541 -4.676 1.00 0.31 13 ILE A O 18
ATOM 9895 N N . PRO A 1 14 ? -0.562 1.574 -6.570 1.00 0.37 14 PRO A N 18
ATOM 9896 C CA . PRO A 1 14 ? -1.930 1.612 -7.105 1.00 0.42 14 PRO A CA 18
ATOM 9897 C C . PRO A 1 14 ? -2.312 0.243 -7.663 1.00 0.37 14 PRO A C 18
ATOM 9898 O O . PRO A 1 14 ? -1.521 -0.678 -7.660 1.00 0.43 14 PRO A O 18
ATOM 9909 N N . ILE A 1 15 ? -3.519 0.109 -8.140 1.00 0.38 15 ILE A N 18
ATOM 9910 C CA . ILE A 1 15 ? -3.973 -1.195 -8.699 1.00 0.43 15 ILE A CA 18
ATOM 9911 C C . ILE A 1 15 ? -3.884 -2.277 -7.612 1.00 0.36 15 ILE A C 18
ATOM 9912 O O . ILE A 1 15 ? -4.761 -2.385 -6.778 1.00 0.38 15 ILE A O 18
ATOM 9928 N N . ARG A 1 16 ? -2.844 -3.072 -7.591 1.00 0.37 16 ARG A N 18
ATOM 9929 C CA . ARG A 1 16 ? -2.739 -4.122 -6.538 1.00 0.37 16 ARG A CA 18
ATOM 9930 C C . ARG A 1 16 ? -1.267 -4.367 -6.212 1.00 0.36 16 ARG A C 18
ATOM 9931 O O . ARG A 1 16 ? -0.387 -4.035 -6.981 1.00 0.52 16 ARG A O 18
ATOM 9952 N N . CYS A 1 17 ? -0.996 -4.943 -5.075 1.00 0.34 17 CYS A N 18
ATOM 9953 C CA . CYS A 1 17 ? 0.418 -5.207 -4.689 1.00 0.35 17 CYS A CA 18
ATOM 9954 C C . CYS A 1 17 ? 0.983 -6.341 -5.547 1.00 0.40 17 CYS A C 18
ATOM 9955 O O . CYS A 1 17 ? 0.273 -7.258 -5.906 1.00 0.52 17 CYS A O 18
ATOM 9962 N N . PRO A 1 18 ? 2.252 -6.241 -5.838 1.00 0.40 18 PRO A N 18
ATOM 9963 C CA . PRO A 1 18 ? 2.965 -7.245 -6.644 1.00 0.48 18 PRO A CA 18
ATOM 9964 C C . PRO A 1 18 ? 3.303 -8.465 -5.784 1.00 0.41 18 PRO A C 18
ATOM 9965 O O . PRO A 1 18 ? 2.776 -8.638 -4.702 1.00 0.40 18 PRO A O 18
ATOM 9976 N N . VAL A 1 19 ? 4.180 -9.308 -6.249 1.00 0.46 19 VAL A N 18
ATOM 9977 C CA . VAL A 1 19 ? 4.547 -10.505 -5.449 1.00 0.48 19 VAL A CA 18
ATOM 9978 C C . VAL A 1 19 ? 6.062 -10.689 -5.469 1.00 0.50 19 VAL A C 18
ATOM 9979 O O . VAL A 1 19 ? 6.693 -10.501 -6.490 1.00 0.55 19 VAL A O 18
ATOM 9992 N N . PRO A 1 20 ? 6.598 -11.075 -4.341 1.00 0.53 20 PRO A N 18
ATOM 9993 C CA . PRO A 1 20 ? 5.816 -11.298 -3.110 1.00 0.56 20 PRO A CA 18
ATOM 9994 C C . PRO A 1 20 ? 5.602 -9.975 -2.361 1.00 0.47 20 PRO A C 18
ATOM 9995 O O . PRO A 1 20 ? 6.524 -9.428 -1.792 1.00 0.55 20 PRO A O 18
ATOM 10006 N N . MET A 1 21 ? 4.402 -9.457 -2.343 1.00 0.39 21 MET A N 18
ATOM 10007 C CA . MET A 1 21 ? 4.164 -8.182 -1.616 1.00 0.33 21 MET A CA 18
ATOM 10008 C C . MET A 1 21 ? 2.719 -8.163 -1.119 1.00 0.36 21 MET A C 18
ATOM 10009 O O . MET A 1 21 ? 1.788 -8.219 -1.896 1.00 0.45 21 MET A O 18
ATOM 10023 N N . ARG A 1 22 ? 2.522 -8.092 0.168 1.00 0.37 22 ARG A N 18
ATOM 10024 C CA . ARG A 1 22 ? 1.134 -8.083 0.713 1.00 0.43 22 ARG A CA 18
ATOM 10025 C C . ARG A 1 22 ? 0.667 -6.640 0.904 1.00 0.37 22 ARG A C 18
ATOM 10026 O O . ARG A 1 22 ? 1.402 -5.705 0.655 1.00 0.38 22 ARG A O 18
ATOM 10047 N N . GLN A 1 23 ? -0.547 -6.455 1.352 1.00 0.43 23 GLN A N 18
ATOM 10048 C CA . GLN A 1 23 ? -1.057 -5.073 1.569 1.00 0.39 23 GLN A CA 18
ATOM 10049 C C . GLN A 1 23 ? -0.850 -4.685 3.033 1.00 0.39 23 GLN A C 18
ATOM 10050 O O . GLN A 1 23 ? -0.958 -5.505 3.922 1.00 0.48 23 GLN A O 18
ATOM 10064 N N . ILE A 1 24 ? -0.554 -3.441 3.286 1.00 0.37 24 ILE A N 18
ATOM 10065 C CA . ILE A 1 24 ? -0.341 -2.991 4.689 1.00 0.41 24 ILE A CA 18
ATOM 10066 C C . ILE A 1 24 ? -0.930 -1.588 4.865 1.00 0.41 24 ILE A C 18
ATOM 10067 O O . ILE A 1 24 ? -0.290 -0.690 5.377 1.00 0.53 24 ILE A O 18
ATOM 10083 N N . GLY A 1 25 ? -2.148 -1.390 4.440 1.00 0.40 25 GLY A N 18
ATOM 10084 C CA . GLY A 1 25 ? -2.779 -0.047 4.582 1.00 0.42 25 GLY A CA 18
ATOM 10085 C C . GLY A 1 25 ? -3.251 0.439 3.214 1.00 0.34 25 GLY A C 18
ATOM 10086 O O . GLY A 1 25 ? -3.187 -0.278 2.237 1.00 0.35 25 GLY A O 18
ATOM 10090 N N . THR A 1 26 ? -3.728 1.650 3.136 1.00 0.36 26 THR A N 18
ATOM 10091 C CA . THR A 1 26 ? -4.206 2.174 1.831 1.00 0.38 26 THR A CA 18
ATOM 10092 C C . THR A 1 26 ? -3.640 3.578 1.607 1.00 0.38 26 THR A C 18
ATOM 10093 O O . THR A 1 26 ? -3.122 4.198 2.517 1.00 0.49 26 THR A O 18
ATOM 10104 N N . CYS A 1 27 ? -3.724 4.080 0.404 1.00 0.40 27 CYS A N 18
ATOM 10105 C CA . CYS A 1 27 ? -3.185 5.438 0.121 1.00 0.47 27 CYS A CA 18
ATOM 10106 C C . CYS A 1 27 ? -4.203 6.243 -0.688 1.00 0.51 27 CYS A C 18
ATOM 10107 O O . CYS A 1 27 ? -4.805 5.743 -1.625 1.00 0.52 27 CYS A O 18
ATOM 10114 N N . PHE A 1 28 ? -4.388 7.490 -0.336 1.00 0.59 28 PHE A N 18
ATOM 10115 C CA . PHE A 1 28 ? -5.351 8.360 -1.072 1.00 0.67 28 PHE A CA 18
ATOM 10116 C C . PHE A 1 28 ? -6.739 7.721 -1.078 1.00 0.69 28 PHE A C 18
ATOM 10117 O O . PHE A 1 28 ? -7.458 7.797 -2.052 1.00 0.74 28 PHE A O 18
ATOM 10134 N N . GLY A 1 29 ? -7.124 7.093 -0.003 1.00 0.72 29 GLY A N 18
ATOM 10135 C CA . GLY A 1 29 ? -8.468 6.454 0.036 1.00 0.77 29 GLY A CA 18
ATOM 10136 C C . GLY A 1 29 ? -8.328 4.983 -0.344 1.00 0.73 29 GLY A C 18
ATOM 10137 O O . GLY A 1 29 ? -7.469 4.286 0.158 1.00 0.72 29 GLY A O 18
ATOM 10141 N N . ARG A 1 30 ? -9.166 4.500 -1.223 1.00 0.76 30 ARG A N 18
ATOM 10142 C CA . ARG A 1 30 ? -9.075 3.069 -1.625 1.00 0.78 30 ARG A CA 18
ATOM 10143 C C . ARG A 1 30 ? -8.478 2.858 -3.044 1.00 0.73 30 ARG A C 18
ATOM 10144 O O . ARG A 1 30 ? -8.395 1.723 -3.468 1.00 0.76 30 ARG A O 18
ATOM 10165 N N . PRO A 1 31 ? -8.069 3.899 -3.758 1.00 0.71 31 PRO A N 18
ATOM 10166 C CA . PRO A 1 31 ? -7.498 3.710 -5.105 1.00 0.70 31 PRO A CA 18
ATOM 10167 C C . PRO A 1 31 ? -6.077 3.159 -4.994 1.00 0.58 31 PRO A C 18
ATOM 10168 O O . PRO A 1 31 ? -5.737 2.165 -5.607 1.00 0.63 31 PRO A O 18
ATOM 10179 N N . VAL A 1 32 ? -5.246 3.778 -4.205 1.00 0.49 32 VAL A N 18
ATOM 10180 C CA . VAL A 1 32 ? -3.863 3.268 -4.050 1.00 0.40 32 VAL A CA 18
ATOM 10181 C C . VAL A 1 32 ? -3.795 2.476 -2.749 1.00 0.33 32 VAL A C 18
ATOM 10182 O O . VAL A 1 32 ? -4.521 2.750 -1.815 1.00 0.42 32 VAL A O 18
ATOM 10195 N N . LYS A 1 33 ? -2.952 1.489 -2.675 1.00 0.28 33 LYS A N 18
ATOM 10196 C CA . LYS A 1 33 ? -2.874 0.688 -1.428 1.00 0.32 33 LYS A CA 18
ATOM 10197 C C . LYS A 1 33 ? -1.429 0.620 -0.950 1.00 0.29 33 LYS A C 18
ATOM 10198 O O . LYS A 1 33 ? -0.505 0.888 -1.689 1.00 0.32 33 LYS A O 18
ATOM 10217 N N . CYS A 1 34 ? -1.229 0.251 0.280 1.00 0.32 34 CYS A N 18
ATOM 10218 C CA . CYS A 1 34 ? 0.152 0.148 0.811 1.00 0.31 34 CYS A CA 18
ATOM 10219 C C . CYS A 1 34 ? 0.633 -1.285 0.618 1.00 0.29 34 CYS A C 18
ATOM 10220 O O . CYS A 1 34 ? -0.057 -2.220 0.960 1.00 0.42 34 CYS A O 18
ATOM 10227 N N . CYS A 1 35 ? 1.795 -1.475 0.068 1.00 0.26 35 CYS A N 18
ATOM 10228 C CA . CYS A 1 35 ? 2.280 -2.864 -0.141 1.00 0.31 35 CYS A CA 18
ATOM 10229 C C . CYS A 1 35 ? 3.651 -3.037 0.509 1.00 0.30 35 CYS A C 18
ATOM 10230 O O . CYS A 1 35 ? 4.482 -2.150 0.476 1.00 0.38 35 CYS A O 18
ATOM 10237 N N . ARG A 1 36 ? 3.894 -4.176 1.099 1.00 0.29 36 ARG A N 18
ATOM 10238 C CA . ARG A 1 36 ? 5.211 -4.419 1.749 1.00 0.31 36 ARG A CA 18
ATOM 10239 C C . ARG A 1 36 ? 5.634 -5.863 1.487 1.00 0.35 36 ARG A C 18
ATOM 10240 O O . ARG A 1 36 ? 4.850 -6.784 1.619 1.00 0.41 36 ARG A O 18
ATOM 10261 N N . SER A 1 37 ? 6.864 -6.071 1.116 1.00 0.46 37 SER A N 18
ATOM 10262 C CA . SER A 1 37 ? 7.337 -7.453 0.847 1.00 0.61 37 SER A CA 18
ATOM 10263 C C . SER A 1 37 ? 7.681 -8.143 2.169 1.00 0.61 37 SER A C 18
ATOM 10264 O O . SER A 1 37 ? 7.631 -9.353 2.278 1.00 0.88 37 SER A O 18
ATOM 10272 N N . TRP A 1 38 ? 8.027 -7.385 3.173 1.00 0.46 38 TRP A N 18
ATOM 10273 C CA . TRP A 1 38 ? 8.372 -7.993 4.485 1.00 0.57 38 TRP A CA 18
ATOM 10274 C C . TRP A 1 38 ? 7.461 -7.402 5.556 1.00 0.61 38 TRP A C 18
ATOM 10275 O O . TRP A 1 38 ? 6.646 -6.565 5.210 1.00 0.56 38 TRP A O 18
ATOM 10297 N N . ALA A 1 1 ? -1.357 -0.578 16.982 1.00 3.98 1 ALA A N 19
ATOM 10298 C CA . ALA A 1 1 ? -2.476 0.324 16.587 1.00 3.31 1 ALA A CA 19
ATOM 10299 C C . ALA A 1 1 ? -2.065 1.133 15.355 1.00 2.40 1 ALA A C 19
ATOM 10300 O O . ALA A 1 1 ? -2.672 1.012 14.313 1.00 2.36 1 ALA A O 19
ATOM 10309 N N . PRO A 1 2 ? -1.042 1.939 15.499 1.00 2.16 2 PRO A N 19
ATOM 10310 C CA . PRO A 1 2 ? -0.553 2.769 14.391 1.00 1.69 2 PRO A CA 19
ATOM 10311 C C . PRO A 1 2 ? 0.270 1.926 13.418 1.00 1.55 2 PRO A C 19
ATOM 10312 O O . PRO A 1 2 ? 1.483 1.904 13.473 1.00 1.92 2 PRO A O 19
ATOM 10323 N N . LEU A 1 3 ? -0.378 1.235 12.529 1.00 1.23 3 LEU A N 19
ATOM 10324 C CA . LEU A 1 3 ? 0.371 0.403 11.553 1.00 1.27 3 LEU A CA 19
ATOM 10325 C C . LEU A 1 3 ? 0.870 1.303 10.428 1.00 0.92 3 LEU A C 19
ATOM 10326 O O . LEU A 1 3 ? 2.058 1.449 10.220 1.00 0.89 3 LEU A O 19
ATOM 10342 N N . SER A 1 4 ? -0.040 1.914 9.717 1.00 0.83 4 SER A N 19
ATOM 10343 C CA . SER A 1 4 ? 0.340 2.831 8.605 1.00 0.69 4 SER A CA 19
ATOM 10344 C C . SER A 1 4 ? 1.203 2.096 7.575 1.00 0.57 4 SER A C 19
ATOM 10345 O O . SER A 1 4 ? 1.361 0.891 7.619 1.00 0.77 4 SER A O 19
ATOM 10353 N N . CYS A 1 5 ? 1.755 2.820 6.644 1.00 0.46 5 CYS A N 19
ATOM 10354 C CA . CYS A 1 5 ? 2.605 2.184 5.604 1.00 0.50 5 CYS A CA 19
ATOM 10355 C C . CYS A 1 5 ? 4.072 2.526 5.871 1.00 0.54 5 CYS A C 19
ATOM 10356 O O . CYS A 1 5 ? 4.964 1.794 5.496 1.00 0.64 5 CYS A O 19
ATOM 10363 N N . GLY A 1 6 ? 4.335 3.631 6.516 1.00 0.68 6 GLY A N 19
ATOM 10364 C CA . GLY A 1 6 ? 5.747 4.005 6.797 1.00 0.79 6 GLY A CA 19
ATOM 10365 C C . GLY A 1 6 ? 6.303 3.106 7.899 1.00 0.71 6 GLY A C 19
ATOM 10366 O O . GLY A 1 6 ? 7.395 2.585 7.793 1.00 0.77 6 GLY A O 19
ATOM 10370 N N . ARG A 1 7 ? 5.565 2.922 8.957 1.00 0.66 7 ARG A N 19
ATOM 10371 C CA . ARG A 1 7 ? 6.056 2.059 10.066 1.00 0.64 7 ARG A CA 19
ATOM 10372 C C . ARG A 1 7 ? 6.233 0.627 9.563 1.00 0.55 7 ARG A C 19
ATOM 10373 O O . ARG A 1 7 ? 7.189 -0.043 9.899 1.00 0.62 7 ARG A O 19
ATOM 10394 N N . ASN A 1 8 ? 5.319 0.144 8.769 1.00 0.51 8 ASN A N 19
ATOM 10395 C CA . ASN A 1 8 ? 5.447 -1.250 8.259 1.00 0.53 8 ASN A CA 19
ATOM 10396 C C . ASN A 1 8 ? 6.506 -1.304 7.160 1.00 0.58 8 ASN A C 19
ATOM 10397 O O . ASN A 1 8 ? 7.101 -2.335 6.918 1.00 0.71 8 ASN A O 19
ATOM 10408 N N . GLY A 1 9 ? 6.747 -0.213 6.492 1.00 0.61 9 GLY A N 19
ATOM 10409 C CA . GLY A 1 9 ? 7.771 -0.215 5.413 1.00 0.72 9 GLY A CA 19
ATOM 10410 C C . GLY A 1 9 ? 7.108 -0.550 4.076 1.00 0.64 9 GLY A C 19
ATOM 10411 O O . GLY A 1 9 ? 7.724 -1.111 3.193 1.00 0.73 9 GLY A O 19
ATOM 10415 N N . GLY A 1 10 ? 5.862 -0.204 3.915 1.00 0.57 10 GLY A N 19
ATOM 10416 C CA . GLY A 1 10 ? 5.172 -0.495 2.631 1.00 0.53 10 GLY A CA 19
ATOM 10417 C C . GLY A 1 10 ? 5.068 0.799 1.830 1.00 0.49 10 GLY A C 19
ATOM 10418 O O . GLY A 1 10 ? 5.103 1.881 2.383 1.00 0.65 10 GLY A O 19
ATOM 10422 N N . VAL A 1 11 ? 4.938 0.706 0.538 1.00 0.41 11 VAL A N 19
ATOM 10423 C CA . VAL A 1 11 ? 4.835 1.944 -0.281 1.00 0.41 11 VAL A CA 19
ATOM 10424 C C . VAL A 1 11 ? 3.432 2.052 -0.874 1.00 0.36 11 VAL A C 19
ATOM 10425 O O . VAL A 1 11 ? 2.721 1.074 -0.996 1.00 0.35 11 VAL A O 19
ATOM 10438 N N . CYS A 1 12 ? 3.031 3.236 -1.242 1.00 0.39 12 CYS A N 19
ATOM 10439 C CA . CYS A 1 12 ? 1.676 3.419 -1.827 1.00 0.36 12 CYS A CA 19
ATOM 10440 C C . CYS A 1 12 ? 1.699 2.992 -3.294 1.00 0.33 12 CYS A C 19
ATOM 10441 O O . CYS A 1 12 ? 2.015 3.771 -4.171 1.00 0.43 12 CYS A O 19
ATOM 10448 N N . ILE A 1 13 ? 1.367 1.762 -3.567 1.00 0.30 13 ILE A N 19
ATOM 10449 C CA . ILE A 1 13 ? 1.367 1.285 -4.975 1.00 0.32 13 ILE A CA 19
ATOM 10450 C C . ILE A 1 13 ? -0.072 1.257 -5.497 1.00 0.32 13 ILE A C 19
ATOM 10451 O O . ILE A 1 13 ? -0.931 0.620 -4.915 1.00 0.34 13 ILE A O 19
ATOM 10467 N N . PRO A 1 14 ? -0.293 1.952 -6.581 1.00 0.39 14 PRO A N 19
ATOM 10468 C CA . PRO A 1 14 ? -1.618 2.030 -7.215 1.00 0.43 14 PRO A CA 19
ATOM 10469 C C . PRO A 1 14 ? -1.890 0.762 -8.023 1.00 0.41 14 PRO A C 19
ATOM 10470 O O . PRO A 1 14 ? -1.014 -0.055 -8.220 1.00 0.47 14 PRO A O 19
ATOM 10481 N N . ILE A 1 15 ? -3.098 0.598 -8.491 1.00 0.44 15 ILE A N 19
ATOM 10482 C CA . ILE A 1 15 ? -3.439 -0.612 -9.289 1.00 0.51 15 ILE A CA 19
ATOM 10483 C C . ILE A 1 15 ? -3.127 -1.872 -8.462 1.00 0.49 15 ILE A C 19
ATOM 10484 O O . ILE A 1 15 ? -3.826 -2.176 -7.517 1.00 0.63 15 ILE A O 19
ATOM 10500 N N . ARG A 1 16 ? -2.093 -2.604 -8.787 1.00 0.60 16 ARG A N 19
ATOM 10501 C CA . ARG A 1 16 ? -1.773 -3.821 -7.993 1.00 0.59 16 ARG A CA 19
ATOM 10502 C C . ARG A 1 16 ? -0.352 -3.702 -7.449 1.00 0.53 16 ARG A C 19
ATOM 10503 O O . ARG A 1 16 ? 0.348 -2.748 -7.722 1.00 0.70 16 ARG A O 19
ATOM 10524 N N . CYS A 1 17 ? 0.084 -4.662 -6.685 1.00 0.50 17 CYS A N 19
ATOM 10525 C CA . CYS A 1 17 ? 1.461 -4.598 -6.129 1.00 0.47 17 CYS A CA 19
ATOM 10526 C C . CYS A 1 17 ? 2.196 -5.896 -6.461 1.00 0.51 17 CYS A C 19
ATOM 10527 O O . CYS A 1 17 ? 1.575 -6.909 -6.716 1.00 0.59 17 CYS A O 19
ATOM 10534 N N . PRO A 1 18 ? 3.499 -5.824 -6.446 1.00 0.53 18 PRO A N 19
ATOM 10535 C CA . PRO A 1 18 ? 4.361 -6.980 -6.737 1.00 0.61 18 PRO A CA 19
ATOM 10536 C C . PRO A 1 18 ? 4.423 -7.905 -5.521 1.00 0.53 18 PRO A C 19
ATOM 10537 O O . PRO A 1 18 ? 3.966 -7.557 -4.451 1.00 0.55 18 PRO A O 19
ATOM 10548 N N . VAL A 1 19 ? 4.980 -9.073 -5.676 1.00 0.58 19 VAL A N 19
ATOM 10549 C CA . VAL A 1 19 ? 5.066 -10.017 -4.526 1.00 0.55 19 VAL A CA 19
ATOM 10550 C C . VAL A 1 19 ? 6.025 -9.449 -3.474 1.00 0.52 19 VAL A C 19
ATOM 10551 O O . VAL A 1 19 ? 6.916 -8.690 -3.797 1.00 0.56 19 VAL A O 19
ATOM 10564 N N . PRO A 1 20 ? 5.811 -9.835 -2.241 1.00 0.54 20 PRO A N 19
ATOM 10565 C CA . PRO A 1 20 ? 4.726 -10.758 -1.856 1.00 0.58 20 PRO A CA 19
ATOM 10566 C C . PRO A 1 20 ? 3.379 -10.025 -1.768 1.00 0.58 20 PRO A C 19
ATOM 10567 O O . PRO A 1 20 ? 2.383 -10.605 -1.386 1.00 0.67 20 PRO A O 19
ATOM 10578 N N . MET A 1 21 ? 3.339 -8.765 -2.121 1.00 0.51 21 MET A N 19
ATOM 10579 C CA . MET A 1 21 ? 2.058 -8.006 -2.065 1.00 0.53 21 MET A CA 19
ATOM 10580 C C . MET A 1 21 ? 1.539 -7.972 -0.629 1.00 0.51 21 MET A C 19
ATOM 10581 O O . MET A 1 21 ? 0.438 -8.396 -0.347 1.00 0.58 21 MET A O 19
ATOM 10595 N N . ARG A 1 22 ? 2.317 -7.462 0.279 1.00 0.46 22 ARG A N 19
ATOM 10596 C CA . ARG A 1 22 ? 1.853 -7.395 1.690 1.00 0.50 22 ARG A CA 19
ATOM 10597 C C . ARG A 1 22 ? 1.132 -6.065 1.903 1.00 0.48 22 ARG A C 19
ATOM 10598 O O . ARG A 1 22 ? 1.735 -5.068 2.246 1.00 0.51 22 ARG A O 19
ATOM 10619 N N . GLN A 1 23 ? -0.153 -6.042 1.686 1.00 0.50 23 GLN A N 19
ATOM 10620 C CA . GLN A 1 23 ? -0.915 -4.777 1.863 1.00 0.52 23 GLN A CA 19
ATOM 10621 C C . GLN A 1 23 ? -1.079 -4.484 3.352 1.00 0.55 23 GLN A C 19
ATOM 10622 O O . GLN A 1 23 ? -1.669 -5.253 4.083 1.00 0.72 23 GLN A O 19
ATOM 10636 N N . ILE A 1 24 ? -0.568 -3.375 3.803 1.00 0.51 24 ILE A N 19
ATOM 10637 C CA . ILE A 1 24 ? -0.698 -3.024 5.242 1.00 0.57 24 ILE A CA 19
ATOM 10638 C C . ILE A 1 24 ? -1.418 -1.678 5.370 1.00 0.60 24 ILE A C 19
ATOM 10639 O O . ILE A 1 24 ? -1.169 -0.913 6.280 1.00 0.78 24 ILE A O 19
ATOM 10655 N N . GLY A 1 25 ? -2.305 -1.378 4.462 1.00 0.57 25 GLY A N 19
ATOM 10656 C CA . GLY A 1 25 ? -3.034 -0.083 4.531 1.00 0.60 25 GLY A CA 19
ATOM 10657 C C . GLY A 1 25 ? -3.341 0.387 3.114 1.00 0.49 25 GLY A C 19
ATOM 10658 O O . GLY A 1 25 ? -3.046 -0.294 2.151 1.00 0.47 25 GLY A O 19
ATOM 10662 N N . THR A 1 26 ? -3.935 1.539 2.969 1.00 0.50 26 THR A N 19
ATOM 10663 C CA . THR A 1 26 ? -4.257 2.032 1.606 1.00 0.45 26 THR A CA 19
ATOM 10664 C C . THR A 1 26 ? -3.878 3.509 1.487 1.00 0.47 26 THR A C 19
ATOM 10665 O O . THR A 1 26 ? -3.709 4.196 2.474 1.00 0.65 26 THR A O 19
ATOM 10676 N N . CYS A 1 27 ? -3.736 4.002 0.286 1.00 0.44 27 CYS A N 19
ATOM 10677 C CA . CYS A 1 27 ? -3.362 5.432 0.107 1.00 0.51 27 CYS A CA 19
ATOM 10678 C C . CYS A 1 27 ? -4.373 6.118 -0.811 1.00 0.52 27 CYS A C 19
ATOM 10679 O O . CYS A 1 27 ? -4.841 5.546 -1.782 1.00 0.49 27 CYS A O 19
ATOM 10686 N N . PHE A 1 28 ? -4.700 7.350 -0.512 1.00 0.63 28 PHE A N 19
ATOM 10687 C CA . PHE A 1 28 ? -5.670 8.111 -1.352 1.00 0.69 28 PHE A CA 19
ATOM 10688 C C . PHE A 1 28 ? -6.988 7.347 -1.455 1.00 0.68 28 PHE A C 19
ATOM 10689 O O . PHE A 1 28 ? -7.647 7.372 -2.472 1.00 0.69 28 PHE A O 19
ATOM 10706 N N . GLY A 1 29 ? -7.381 6.671 -0.415 1.00 0.71 29 GLY A N 19
ATOM 10707 C CA . GLY A 1 29 ? -8.659 5.913 -0.472 1.00 0.76 29 GLY A CA 19
ATOM 10708 C C . GLY A 1 29 ? -8.365 4.468 -0.866 1.00 0.68 29 GLY A C 19
ATOM 10709 O O . GLY A 1 29 ? -7.486 3.835 -0.316 1.00 0.69 29 GLY A O 19
ATOM 10713 N N . ARG A 1 30 ? -9.095 3.935 -1.808 1.00 0.67 30 ARG A N 19
ATOM 10714 C CA . ARG A 1 30 ? -8.857 2.526 -2.225 1.00 0.67 30 ARG A CA 19
ATOM 10715 C C . ARG A 1 30 ? -8.131 2.394 -3.591 1.00 0.60 30 ARG A C 19
ATOM 10716 O O . ARG A 1 30 ? -7.902 1.280 -4.015 1.00 0.64 30 ARG A O 19
ATOM 10737 N N . PRO A 1 31 ? -7.771 3.479 -4.264 1.00 0.58 31 PRO A N 19
ATOM 10738 C CA . PRO A 1 31 ? -7.078 3.360 -5.560 1.00 0.59 31 PRO A CA 19
ATOM 10739 C C . PRO A 1 31 ? -5.624 2.945 -5.337 1.00 0.50 31 PRO A C 19
ATOM 10740 O O . PRO A 1 31 ? -5.106 2.074 -6.010 1.00 0.58 31 PRO A O 19
ATOM 10751 N N . VAL A 1 32 ? -4.964 3.546 -4.387 1.00 0.41 32 VAL A N 19
ATOM 10752 C CA . VAL A 1 32 ? -3.557 3.168 -4.119 1.00 0.35 32 VAL A CA 19
ATOM 10753 C C . VAL A 1 32 ? -3.521 2.359 -2.828 1.00 0.30 32 VAL A C 19
ATOM 10754 O O . VAL A 1 32 ? -4.308 2.581 -1.931 1.00 0.38 32 VAL A O 19
ATOM 10767 N N . LYS A 1 33 ? -2.638 1.408 -2.725 1.00 0.28 33 LYS A N 19
ATOM 10768 C CA . LYS A 1 33 ? -2.591 0.585 -1.489 1.00 0.34 33 LYS A CA 19
ATOM 10769 C C . LYS A 1 33 ? -1.171 0.561 -0.934 1.00 0.33 33 LYS A C 19
ATOM 10770 O O . LYS A 1 33 ? -0.211 0.740 -1.655 1.00 0.33 33 LYS A O 19
ATOM 10789 N N . CYS A 1 34 ? -1.028 0.328 0.338 1.00 0.36 34 CYS A N 19
ATOM 10790 C CA . CYS A 1 34 ? 0.331 0.279 0.937 1.00 0.37 34 CYS A CA 19
ATOM 10791 C C . CYS A 1 34 ? 0.835 -1.158 0.860 1.00 0.35 34 CYS A C 19
ATOM 10792 O O . CYS A 1 34 ? 0.751 -1.908 1.810 1.00 0.44 34 CYS A O 19
ATOM 10799 N N . CYS A 1 35 ? 1.343 -1.553 -0.272 1.00 0.30 35 CYS A N 19
ATOM 10800 C CA . CYS A 1 35 ? 1.834 -2.947 -0.415 1.00 0.32 35 CYS A CA 19
ATOM 10801 C C . CYS A 1 35 ? 3.325 -3.006 -0.092 1.00 0.29 35 CYS A C 19
ATOM 10802 O O . CYS A 1 35 ? 4.078 -2.108 -0.410 1.00 0.38 35 CYS A O 19
ATOM 10809 N N . ARG A 1 36 ? 3.753 -4.066 0.533 1.00 0.34 36 ARG A N 19
ATOM 10810 C CA . ARG A 1 36 ? 5.193 -4.203 0.874 1.00 0.35 36 ARG A CA 19
ATOM 10811 C C . ARG A 1 36 ? 5.834 -5.183 -0.105 1.00 0.35 36 ARG A C 19
ATOM 10812 O O . ARG A 1 36 ? 5.214 -6.138 -0.531 1.00 0.40 36 ARG A O 19
ATOM 10833 N N . SER A 1 37 ? 7.067 -4.962 -0.460 1.00 0.40 37 SER A N 19
ATOM 10834 C CA . SER A 1 37 ? 7.747 -5.889 -1.404 1.00 0.46 37 SER A CA 19
ATOM 10835 C C . SER A 1 37 ? 8.544 -6.930 -0.612 1.00 0.48 37 SER A C 19
ATOM 10836 O O . SER A 1 37 ? 9.447 -7.557 -1.127 1.00 0.58 37 SER A O 19
ATOM 10844 N N . TRP A 1 38 ? 8.215 -7.118 0.639 1.00 0.51 38 TRP A N 19
ATOM 10845 C CA . TRP A 1 38 ? 8.944 -8.110 1.466 1.00 0.63 38 TRP A CA 19
ATOM 10846 C C . TRP A 1 38 ? 8.121 -8.380 2.720 1.00 0.71 38 TRP A C 19
ATOM 10847 O O . TRP A 1 38 ? 8.554 -9.172 3.539 1.00 0.86 38 TRP A O 19
ATOM 10869 N N . ALA A 1 1 ? 0.424 16.304 8.773 1.00 3.79 1 ALA A N 20
ATOM 10870 C CA . ALA A 1 1 ? -0.272 15.494 7.737 1.00 3.23 1 ALA A CA 20
ATOM 10871 C C . ALA A 1 1 ? -0.006 14.015 7.999 1.00 2.45 1 ALA A C 20
ATOM 10872 O O . ALA A 1 1 ? 0.954 13.668 8.655 1.00 2.44 1 ALA A O 20
ATOM 10881 N N . PRO A 1 2 ? -0.865 13.186 7.472 1.00 2.08 2 PRO A N 20
ATOM 10882 C CA . PRO A 1 2 ? -0.750 11.730 7.626 1.00 1.56 2 PRO A CA 20
ATOM 10883 C C . PRO A 1 2 ? 0.357 11.178 6.725 1.00 1.00 2 PRO A C 20
ATOM 10884 O O . PRO A 1 2 ? 0.453 11.517 5.563 1.00 1.15 2 PRO A O 20
ATOM 10895 N N . LEU A 1 3 ? 1.196 10.334 7.260 1.00 0.94 3 LEU A N 20
ATOM 10896 C CA . LEU A 1 3 ? 2.300 9.764 6.439 1.00 0.97 3 LEU A CA 20
ATOM 10897 C C . LEU A 1 3 ? 1.748 8.683 5.516 1.00 0.83 3 LEU A C 20
ATOM 10898 O O . LEU A 1 3 ? 1.276 7.657 5.965 1.00 0.80 3 LEU A O 20
ATOM 10914 N N . SER A 1 4 ? 1.820 8.896 4.233 1.00 0.88 4 SER A N 20
ATOM 10915 C CA . SER A 1 4 ? 1.318 7.870 3.283 1.00 0.84 4 SER A CA 20
ATOM 10916 C C . SER A 1 4 ? 2.142 6.597 3.472 1.00 0.62 4 SER A C 20
ATOM 10917 O O . SER A 1 4 ? 3.355 6.620 3.393 1.00 0.67 4 SER A O 20
ATOM 10925 N N . CYS A 1 5 ? 1.497 5.496 3.738 1.00 0.50 5 CYS A N 20
ATOM 10926 C CA . CYS A 1 5 ? 2.240 4.221 3.954 1.00 0.41 5 CYS A CA 20
ATOM 10927 C C . CYS A 1 5 ? 3.211 4.379 5.128 1.00 0.43 5 CYS A C 20
ATOM 10928 O O . CYS A 1 5 ? 4.231 3.722 5.188 1.00 0.53 5 CYS A O 20
ATOM 10935 N N . GLY A 1 6 ? 2.908 5.236 6.065 1.00 0.48 6 GLY A N 20
ATOM 10936 C CA . GLY A 1 6 ? 3.824 5.415 7.223 1.00 0.56 6 GLY A CA 20
ATOM 10937 C C . GLY A 1 6 ? 3.490 4.373 8.288 1.00 0.60 6 GLY A C 20
ATOM 10938 O O . GLY A 1 6 ? 4.308 3.546 8.635 1.00 0.74 6 GLY A O 20
ATOM 10942 N N . ARG A 1 7 ? 2.291 4.400 8.802 1.00 0.67 7 ARG A N 20
ATOM 10943 C CA . ARG A 1 7 ? 1.904 3.403 9.836 1.00 0.75 7 ARG A CA 20
ATOM 10944 C C . ARG A 1 7 ? 1.804 2.028 9.177 1.00 0.56 7 ARG A C 20
ATOM 10945 O O . ARG A 1 7 ? 0.759 1.645 8.691 1.00 0.59 7 ARG A O 20
ATOM 10966 N N . ASN A 1 8 ? 2.885 1.295 9.147 1.00 0.57 8 ASN A N 20
ATOM 10967 C CA . ASN A 1 8 ? 2.866 -0.051 8.510 1.00 0.56 8 ASN A CA 20
ATOM 10968 C C . ASN A 1 8 ? 2.293 0.077 7.107 1.00 0.46 8 ASN A C 20
ATOM 10969 O O . ASN A 1 8 ? 1.246 -0.459 6.802 1.00 0.60 8 ASN A O 20
ATOM 10980 N N . GLY A 1 9 ? 2.962 0.791 6.252 1.00 0.38 9 GLY A N 20
ATOM 10981 C CA . GLY A 1 9 ? 2.444 0.958 4.871 1.00 0.38 9 GLY A CA 20
ATOM 10982 C C . GLY A 1 9 ? 3.470 0.438 3.865 1.00 0.33 9 GLY A C 20
ATOM 10983 O O . GLY A 1 9 ? 3.212 -0.487 3.123 1.00 0.33 9 GLY A O 20
ATOM 10987 N N . GLY A 1 10 ? 4.629 1.028 3.827 1.00 0.34 10 GLY A N 20
ATOM 10988 C CA . GLY A 1 10 ? 5.658 0.565 2.859 1.00 0.32 10 GLY A CA 20
ATOM 10989 C C . GLY A 1 10 ? 5.650 1.484 1.639 1.00 0.29 10 GLY A C 20
ATOM 10990 O O . GLY A 1 10 ? 6.242 2.544 1.648 1.00 0.40 10 GLY A O 20
ATOM 10994 N N . VAL A 1 11 ? 4.980 1.095 0.589 1.00 0.27 11 VAL A N 20
ATOM 10995 C CA . VAL A 1 11 ? 4.941 1.957 -0.624 1.00 0.30 11 VAL A CA 20
ATOM 10996 C C . VAL A 1 11 ? 3.501 2.064 -1.129 1.00 0.27 11 VAL A C 20
ATOM 10997 O O . VAL A 1 11 ? 2.748 1.109 -1.100 1.00 0.29 11 VAL A O 20
ATOM 11010 N N . CYS A 1 12 ? 3.112 3.221 -1.592 1.00 0.30 12 CYS A N 20
ATOM 11011 C CA . CYS A 1 12 ? 1.723 3.398 -2.099 1.00 0.31 12 CYS A CA 20
ATOM 11012 C C . CYS A 1 12 ? 1.649 2.907 -3.545 1.00 0.31 12 CYS A C 20
ATOM 11013 O O . CYS A 1 12 ? 1.937 3.639 -4.470 1.00 0.37 12 CYS A O 20
ATOM 11020 N N . ILE A 1 13 ? 1.263 1.680 -3.751 1.00 0.31 13 ILE A N 20
ATOM 11021 C CA . ILE A 1 13 ? 1.174 1.159 -5.141 1.00 0.33 13 ILE A CA 20
ATOM 11022 C C . ILE A 1 13 ? -0.290 1.158 -5.589 1.00 0.32 13 ILE A C 20
ATOM 11023 O O . ILE A 1 13 ? -1.134 0.561 -4.948 1.00 0.31 13 ILE A O 20
ATOM 11039 N N . PRO A 1 14 ? -0.546 1.828 -6.681 1.00 0.37 14 PRO A N 20
ATOM 11040 C CA . PRO A 1 14 ? -1.897 1.925 -7.254 1.00 0.39 14 PRO A CA 20
ATOM 11041 C C . PRO A 1 14 ? -2.235 0.641 -8.010 1.00 0.37 14 PRO A C 20
ATOM 11042 O O . PRO A 1 14 ? -1.411 -0.242 -8.140 1.00 0.39 14 PRO A O 20
ATOM 11053 N N . ILE A 1 15 ? -3.438 0.534 -8.508 1.00 0.40 15 ILE A N 20
ATOM 11054 C CA . ILE A 1 15 ? -3.833 -0.693 -9.257 1.00 0.42 15 ILE A CA 20
ATOM 11055 C C . ILE A 1 15 ? -3.551 -1.923 -8.380 1.00 0.36 15 ILE A C 20
ATOM 11056 O O . ILE A 1 15 ? -4.078 -2.034 -7.290 1.00 0.51 15 ILE A O 20
ATOM 11072 N N . ARG A 1 16 ? -2.727 -2.841 -8.816 1.00 0.40 16 ARG A N 20
ATOM 11073 C CA . ARG A 1 16 ? -2.441 -4.030 -7.967 1.00 0.38 16 ARG A CA 20
ATOM 11074 C C . ARG A 1 16 ? -0.932 -4.171 -7.786 1.00 0.33 16 ARG A C 20
ATOM 11075 O O . ARG A 1 16 ? -0.170 -4.049 -8.724 1.00 0.47 16 ARG A O 20
ATOM 11096 N N . CYS A 1 17 ? -0.495 -4.430 -6.587 1.00 0.30 17 CYS A N 20
ATOM 11097 C CA . CYS A 1 17 ? 0.965 -4.584 -6.347 1.00 0.34 17 CYS A CA 20
ATOM 11098 C C . CYS A 1 17 ? 1.411 -5.950 -6.867 1.00 0.33 17 CYS A C 20
ATOM 11099 O O . CYS A 1 17 ? 0.598 -6.827 -7.072 1.00 0.34 17 CYS A O 20
ATOM 11106 N N . PRO A 1 18 ? 2.694 -6.088 -7.066 1.00 0.40 18 PRO A N 20
ATOM 11107 C CA . PRO A 1 18 ? 3.287 -7.339 -7.566 1.00 0.45 18 PRO A CA 20
ATOM 11108 C C . PRO A 1 18 ? 3.364 -8.377 -6.445 1.00 0.39 18 PRO A C 20
ATOM 11109 O O . PRO A 1 18 ? 3.314 -8.045 -5.278 1.00 0.38 18 PRO A O 20
ATOM 11120 N N . VAL A 1 19 ? 3.487 -9.629 -6.796 1.00 0.44 19 VAL A N 20
ATOM 11121 C CA . VAL A 1 19 ? 3.570 -10.699 -5.762 1.00 0.43 19 VAL A CA 20
ATOM 11122 C C . VAL A 1 19 ? 4.813 -10.469 -4.897 1.00 0.41 19 VAL A C 20
ATOM 11123 O O . VAL A 1 19 ? 5.810 -9.971 -5.378 1.00 0.46 19 VAL A O 20
ATOM 11136 N N . PRO A 1 20 ? 4.715 -10.839 -3.645 1.00 0.40 20 PRO A N 20
ATOM 11137 C CA . PRO A 1 20 ? 3.498 -11.442 -3.067 1.00 0.39 20 PRO A CA 20
ATOM 11138 C C . PRO A 1 20 ? 2.435 -10.375 -2.777 1.00 0.34 20 PRO A C 20
ATOM 11139 O O . PRO A 1 20 ? 1.295 -10.695 -2.513 1.00 0.38 20 PRO A O 20
ATOM 11150 N N . MET A 1 21 ? 2.798 -9.119 -2.833 1.00 0.30 21 MET A N 20
ATOM 11151 C CA . MET A 1 21 ? 1.809 -8.030 -2.574 1.00 0.30 21 MET A CA 20
ATOM 11152 C C . MET A 1 21 ? 1.262 -8.138 -1.149 1.00 0.28 21 MET A C 20
ATOM 11153 O O . MET A 1 21 ? 0.227 -8.727 -0.912 1.00 0.35 21 MET A O 20
ATOM 11167 N N . ARG A 1 22 ? 1.937 -7.562 -0.195 1.00 0.24 22 ARG A N 20
ATOM 11168 C CA . ARG A 1 22 ? 1.430 -7.622 1.201 1.00 0.26 22 ARG A CA 20
ATOM 11169 C C . ARG A 1 22 ? 0.752 -6.292 1.528 1.00 0.25 22 ARG A C 20
ATOM 11170 O O . ARG A 1 22 ? 1.378 -5.367 2.006 1.00 0.32 22 ARG A O 20
ATOM 11191 N N . GLN A 1 23 ? -0.520 -6.184 1.260 1.00 0.28 23 GLN A N 20
ATOM 11192 C CA . GLN A 1 23 ? -1.235 -4.910 1.546 1.00 0.30 23 GLN A CA 20
ATOM 11193 C C . GLN A 1 23 ? -1.349 -4.726 3.056 1.00 0.32 23 GLN A C 20
ATOM 11194 O O . GLN A 1 23 ? -2.083 -5.428 3.722 1.00 0.45 23 GLN A O 20
ATOM 11208 N N . ILE A 1 24 ? -0.635 -3.783 3.600 1.00 0.30 24 ILE A N 20
ATOM 11209 C CA . ILE A 1 24 ? -0.706 -3.548 5.068 1.00 0.33 24 ILE A CA 20
ATOM 11210 C C . ILE A 1 24 ? -1.398 -2.207 5.347 1.00 0.36 24 ILE A C 20
ATOM 11211 O O . ILE A 1 24 ? -1.627 -1.846 6.484 1.00 0.50 24 ILE A O 20
ATOM 11227 N N . GLY A 1 25 ? -1.737 -1.466 4.326 1.00 0.34 25 GLY A N 20
ATOM 11228 C CA . GLY A 1 25 ? -2.414 -0.160 4.551 1.00 0.38 25 GLY A CA 20
ATOM 11229 C C . GLY A 1 25 ? -3.024 0.316 3.236 1.00 0.35 25 GLY A C 20
ATOM 11230 O O . GLY A 1 25 ? -3.047 -0.405 2.257 1.00 0.37 25 GLY A O 20
ATOM 11234 N N . THR A 1 26 ? -3.519 1.520 3.199 1.00 0.36 26 THR A N 20
ATOM 11235 C CA . THR A 1 26 ? -4.129 2.031 1.945 1.00 0.36 26 THR A CA 20
ATOM 11236 C C . THR A 1 26 ? -3.535 3.400 1.612 1.00 0.37 26 THR A C 20
ATOM 11237 O O . THR A 1 26 ? -2.879 4.017 2.428 1.00 0.45 26 THR A O 20
ATOM 11248 N N . CYS A 1 27 ? -3.756 3.881 0.420 1.00 0.37 27 CYS A N 20
ATOM 11249 C CA . CYS A 1 27 ? -3.201 5.208 0.039 1.00 0.41 27 CYS A CA 20
ATOM 11250 C C . CYS A 1 27 ? -4.246 5.989 -0.758 1.00 0.43 27 CYS A C 20
ATOM 11251 O O . CYS A 1 27 ? -4.767 5.514 -1.753 1.00 0.41 27 CYS A O 20
ATOM 11258 N N . PHE A 1 28 ? -4.547 7.186 -0.330 1.00 0.52 28 PHE A N 20
ATOM 11259 C CA . PHE A 1 28 ? -5.551 8.023 -1.049 1.00 0.58 28 PHE A CA 20
ATOM 11260 C C . PHE A 1 28 ? -6.875 7.270 -1.159 1.00 0.57 28 PHE A C 20
ATOM 11261 O O . PHE A 1 28 ? -7.550 7.335 -2.166 1.00 0.59 28 PHE A O 20
ATOM 11278 N N . GLY A 1 29 ? -7.257 6.562 -0.135 1.00 0.59 29 GLY A N 20
ATOM 11279 C CA . GLY A 1 29 ? -8.543 5.815 -0.191 1.00 0.62 29 GLY A CA 20
ATOM 11280 C C . GLY A 1 29 ? -8.273 4.372 -0.612 1.00 0.55 29 GLY A C 20
ATOM 11281 O O . GLY A 1 29 ? -7.348 3.741 -0.143 1.00 0.54 29 GLY A O 20
ATOM 11285 N N . ARG A 1 30 ? -9.082 3.841 -1.488 1.00 0.54 30 ARG A N 20
ATOM 11286 C CA . ARG A 1 30 ? -8.880 2.434 -1.930 1.00 0.54 30 ARG A CA 20
ATOM 11287 C C . ARG A 1 30 ? -8.190 2.306 -3.316 1.00 0.49 30 ARG A C 20
ATOM 11288 O O . ARG A 1 30 ? -7.952 1.192 -3.736 1.00 0.52 30 ARG A O 20
ATOM 11309 N N . PRO A 1 31 ? -7.872 3.393 -4.007 1.00 0.46 31 PRO A N 20
ATOM 11310 C CA . PRO A 1 31 ? -7.214 3.281 -5.323 1.00 0.46 31 PRO A CA 20
ATOM 11311 C C . PRO A 1 31 ? -5.751 2.886 -5.135 1.00 0.40 31 PRO A C 20
ATOM 11312 O O . PRO A 1 31 ? -5.280 1.918 -5.700 1.00 0.44 31 PRO A O 20
ATOM 11323 N N . VAL A 1 32 ? -5.031 3.605 -4.324 1.00 0.36 32 VAL A N 20
ATOM 11324 C CA . VAL A 1 32 ? -3.615 3.242 -4.087 1.00 0.32 32 VAL A CA 20
ATOM 11325 C C . VAL A 1 32 ? -3.559 2.450 -2.784 1.00 0.29 32 VAL A C 20
ATOM 11326 O O . VAL A 1 32 ? -4.364 2.654 -1.898 1.00 0.33 32 VAL A O 20
ATOM 11339 N N . LYS A 1 33 ? -2.652 1.527 -2.662 1.00 0.27 33 LYS A N 20
ATOM 11340 C CA . LYS A 1 33 ? -2.602 0.720 -1.414 1.00 0.26 33 LYS A CA 20
ATOM 11341 C C . LYS A 1 33 ? -1.177 0.660 -0.881 1.00 0.26 33 LYS A C 20
ATOM 11342 O O . LYS A 1 33 ? -0.221 0.819 -1.610 1.00 0.28 33 LYS A O 20
ATOM 11361 N N . CYS A 1 34 ? -1.036 0.412 0.389 1.00 0.27 34 CYS A N 20
ATOM 11362 C CA . CYS A 1 34 ? 0.320 0.317 0.985 1.00 0.28 34 CYS A CA 20
ATOM 11363 C C . CYS A 1 34 ? 0.778 -1.135 0.913 1.00 0.25 34 CYS A C 20
ATOM 11364 O O . CYS A 1 34 ? 0.429 -1.946 1.748 1.00 0.34 34 CYS A O 20
ATOM 11371 N N . CYS A 1 35 ? 1.547 -1.474 -0.076 1.00 0.24 35 CYS A N 20
ATOM 11372 C CA . CYS A 1 35 ? 2.015 -2.878 -0.195 1.00 0.24 35 CYS A CA 20
ATOM 11373 C C . CYS A 1 35 ? 3.450 -2.977 0.310 1.00 0.21 35 CYS A C 20
ATOM 11374 O O . CYS A 1 35 ? 4.258 -2.096 0.094 1.00 0.26 35 CYS A O 20
ATOM 11381 N N . ARG A 1 36 ? 3.774 -4.046 0.977 1.00 0.21 36 ARG A N 20
ATOM 11382 C CA . ARG A 1 36 ? 5.156 -4.213 1.492 1.00 0.23 36 ARG A CA 20
ATOM 11383 C C . ARG A 1 36 ? 5.530 -5.687 1.405 1.00 0.23 36 ARG A C 20
ATOM 11384 O O . ARG A 1 36 ? 4.800 -6.481 0.842 1.00 0.26 36 ARG A O 20
ATOM 11405 N N . SER A 1 37 ? 6.655 -6.055 1.958 1.00 0.26 37 SER A N 20
ATOM 11406 C CA . SER A 1 37 ? 7.083 -7.479 1.909 1.00 0.32 37 SER A CA 20
ATOM 11407 C C . SER A 1 37 ? 7.061 -7.956 0.459 1.00 0.39 37 SER A C 20
ATOM 11408 O O . SER A 1 37 ? 6.500 -8.984 0.140 1.00 0.47 37 SER A O 20
ATOM 11416 N N . TRP A 1 38 ? 7.667 -7.207 -0.420 1.00 0.46 38 TRP A N 20
ATOM 11417 C CA . TRP A 1 38 ? 7.684 -7.607 -1.852 1.00 0.58 38 TRP A CA 20
ATOM 11418 C C . TRP A 1 38 ? 8.956 -8.403 -2.133 1.00 0.68 38 TRP A C 20
ATOM 11419 O O . TRP A 1 38 ? 9.127 -8.829 -3.261 1.00 0.84 38 TRP A O 20
#

GO terms:
  GO:0042581 specific granule (C, IDA)

Secondary structure (DSSP, 8-state):
--S--TTTTSEEEESSPPTTSEEEEEETTTTEEEEE--

Organism: Bos taurus (NCBI:txid9913)

InterPro domains:
  IPR001855 Beta-defensin-like domain [PF00711] (2-36)
  IPR006080 Beta/alpha-defensin, C-terminal [SM00048] (5-35)

B-factor: mean 0.61, std 0.4, range [0.2, 2.47]

Solvent-accessible surface area: 2766 Å² total; per-residue (Å²): 110,101,121,41,11,64,213,62,40,24,86,44,38,74,147,143,13,59,120,141,60,111,79,30,27,50,0,99,30,175,83,21,33,0,0,48,78,191

Radius of gyration: 8.56 Å; Cα contacts (8 Å, |Δi|>4): 81; chains: 1; bounding box: 16×24×18 Å

Nearest PDB structures (foldseek):
  1bnb-assembly1_A  TM=8.036E-01  e=5.312E-06  Bos taurus
  2nlq-assembly10_D  TM=7.430E-01  e=7.421E-02  Homo sapiens
  2nle-assembly1_A  TM=7.152E-01  e=6.428E-02  Homo sapiens
  2nlc-assembly1_A  TM=6.685E-01  e=9.203E-02  Homo sapiens
  2nlg-assembly1_A  TM=6.683E-01  e=9.203E-02  Homo sapiens

Foldseek 3Di:
DDDFLPPVFADFAFDADDPPFQFPAHGPPNGTTRTDPD